Protein AF-A0ABC8QZL6-F1 (afdb_monomer_lite)

Structure (mmCIF, N/CA/C/O backbone):
data_AF-A0ABC8QZL6-F1
#
_entry.id   AF-A0ABC8QZL6-F1
#
loop_
_atom_site.group_PDB
_atom_site.id
_atom_site.type_symbol
_atom_site.label_atom_id
_atom_site.label_alt_id
_atom_site.label_comp_id
_atom_site.label_asym_id
_atom_site.label_entity_id
_atom_site.label_seq_id
_atom_site.pdbx_PDB_ins_code
_atom_site.Cartn_x
_atom_site.Cartn_y
_atom_site.Cartn_z
_atom_site.occupancy
_atom_site.B_iso_or_equiv
_atom_site.auth_seq_id
_atom_site.auth_comp_id
_atom_site.auth_asym_id
_atom_site.auth_atom_id
_atom_site.pdbx_PDB_model_num
ATOM 1 N N . MET A 1 1 ? 5.545 32.562 -22.629 1.00 34.12 1 MET A N 1
ATOM 2 C CA . MET A 1 1 ? 4.547 31.705 -21.963 1.00 34.12 1 MET A CA 1
ATOM 3 C C . MET A 1 1 ? 3.640 31.147 -23.043 1.00 34.12 1 MET A C 1
ATOM 5 O O . MET A 1 1 ? 2.732 31.842 -23.466 1.00 34.12 1 MET A O 1
ATOM 9 N N . ASN A 1 2 ? 3.946 29.946 -23.528 1.00 27.33 2 ASN A N 1
ATOM 10 C CA . ASN A 1 2 ? 3.069 29.167 -24.399 1.00 27.33 2 ASN A CA 1
ATOM 11 C C . ASN A 1 2 ? 2.785 27.875 -23.632 1.00 27.33 2 ASN A C 1
ATOM 13 O O . ASN A 1 2 ? 3.738 27.218 -23.211 1.00 27.33 2 ASN A O 1
ATOM 17 N N . SER A 1 3 ? 1.512 27.546 -23.404 1.00 34.47 3 SER A N 1
ATOM 18 C CA . SER A 1 3 ? 1.134 26.212 -22.925 1.00 34.47 3 SER A CA 1
ATOM 19 C C . SER A 1 3 ? 1.690 25.164 -23.891 1.00 34.47 3 SER A C 1
ATOM 21 O O . SER A 1 3 ? 1.587 25.379 -25.103 1.00 34.47 3 SER A O 1
ATOM 23 N N . PRO A 1 4 ? 2.247 24.038 -23.412 1.00 37.75 4 PRO A N 1
ATOM 24 C CA . PRO A 1 4 ? 2.510 22.916 -24.293 1.00 37.75 4 PRO A CA 1
ATOM 25 C C . PRO A 1 4 ? 1.159 22.432 -24.829 1.00 37.75 4 PRO A C 1
ATOM 27 O O . PRO A 1 4 ? 0.233 22.124 -24.079 1.00 37.75 4 PRO A O 1
ATOM 30 N N . THR A 1 5 ? 1.027 22.492 -26.148 1.00 39.09 5 THR A N 1
ATOM 31 C CA . THR A 1 5 ? -0.168 22.157 -26.912 1.00 39.09 5 THR A CA 1
ATOM 32 C C . THR A 1 5 ? -0.516 20.676 -26.766 1.00 39.09 5 THR A C 1
ATOM 34 O O . THR A 1 5 ? 0.350 19.802 -26.792 1.00 39.09 5 THR A O 1
ATOM 37 N N . ILE A 1 6 ? -1.819 20.416 -26.657 1.00 44.91 6 ILE A N 1
ATOM 38 C CA . ILE A 1 6 ? -2.482 19.104 -26.565 1.00 44.91 6 ILE A CA 1
ATOM 39 C C . ILE A 1 6 ? -2.021 18.120 -27.671 1.00 44.91 6 ILE A C 1
ATOM 41 O O . ILE A 1 6 ? -2.046 16.909 -27.462 1.00 44.91 6 ILE A O 1
ATOM 45 N N . ASP A 1 7 ? -1.495 18.628 -28.789 1.00 37.88 7 ASP A N 1
ATOM 46 C CA . ASP A 1 7 ? -0.959 17.847 -29.914 1.00 37.88 7 ASP A CA 1
ATOM 47 C C . ASP A 1 7 ? 0.345 17.082 -29.611 1.00 37.88 7 ASP A C 1
ATOM 49 O O . ASP A 1 7 ? 0.614 16.056 -30.233 1.00 37.88 7 ASP A O 1
ATOM 53 N N . CYS A 1 8 ? 1.170 17.525 -28.652 1.00 44.81 8 CYS A N 1
ATOM 54 C CA . CYS A 1 8 ? 2.409 16.809 -28.317 1.00 44.81 8 CYS A CA 1
ATOM 55 C C . CYS A 1 8 ? 2.134 15.528 -27.515 1.00 44.81 8 CYS A C 1
ATOM 57 O O . CYS A 1 8 ? 2.763 14.506 -27.770 1.00 44.81 8 CYS A O 1
ATOM 59 N N . ILE A 1 9 ? 1.176 15.556 -26.582 1.00 49.12 9 ILE A N 1
ATOM 60 C CA . ILE A 1 9 ? 0.859 14.428 -25.685 1.00 49.12 9 ILE A CA 1
ATOM 61 C C . ILE A 1 9 ? 0.296 13.230 -26.474 1.00 49.12 9 ILE A C 1
ATOM 63 O O . ILE A 1 9 ? 0.634 12.086 -26.175 1.00 49.12 9 ILE A O 1
ATOM 67 N N . GLN A 1 10 ? -0.480 13.481 -27.535 1.00 50.59 10 GLN A N 1
ATOM 68 C CA . GLN A 1 10 ? -1.076 12.427 -28.371 1.00 50.59 10 GLN A CA 1
ATOM 69 C C . GLN A 1 10 ? -0.050 11.611 -29.178 1.00 50.59 10 GLN A C 1
ATOM 71 O O . GLN A 1 10 ? -0.311 10.451 -29.490 1.00 50.59 10 GLN A O 1
ATOM 76 N N . ASN A 1 11 ? 1.133 12.163 -29.472 1.00 59.53 11 ASN A N 1
ATOM 77 C CA . ASN A 1 11 ? 2.183 11.441 -30.201 1.00 59.53 11 ASN A CA 1
ATOM 78 C C . ASN A 1 11 ? 3.051 10.540 -29.303 1.00 59.53 11 ASN A C 1
ATOM 80 O O . ASN A 1 11 ? 3.704 9.631 -29.813 1.00 59.53 11 ASN A O 1
ATOM 84 N N . TYR A 1 12 ? 3.050 10.744 -27.980 1.00 69.69 12 TYR A N 1
ATOM 85 C CA . TYR A 1 12 ? 3.906 9.979 -27.063 1.00 69.69 12 TYR A CA 1
ATOM 86 C C . TYR A 1 12 ? 3.286 8.664 -26.586 1.00 69.69 12 TYR A C 1
ATOM 88 O O . TYR A 1 12 ? 4.016 7.691 -26.409 1.00 69.69 12 TYR A O 1
ATOM 96 N N . GLU A 1 13 ? 1.961 8.587 -26.428 1.00 75.31 13 GLU A N 1
ATOM 97 C CA . GLU A 1 13 ? 1.274 7.339 -26.058 1.00 75.31 13 GLU A CA 1
ATOM 98 C C . GLU A 1 13 ? 1.599 6.146 -26.985 1.00 75.31 13 GLU A C 1
ATOM 100 O O . GLU A 1 13 ? 1.958 5.082 -26.468 1.00 75.31 13 GLU A O 1
ATOM 105 N N . PRO A 1 14 ? 1.535 6.265 -28.332 1.00 81.31 14 PRO A N 1
ATOM 106 C CA . PRO A 1 14 ? 1.866 5.143 -29.211 1.00 81.31 14 PRO A CA 1
ATOM 107 C C . PRO A 1 14 ? 3.350 4.765 -29.142 1.00 81.31 14 PRO A C 1
ATOM 109 O O . PRO A 1 14 ? 3.673 3.580 -29.178 1.00 81.31 14 PRO A O 1
ATOM 112 N N . MET A 1 15 ? 4.252 5.743 -28.989 1.00 83.69 15 MET A N 1
ATOM 113 C CA . MET A 1 15 ? 5.689 5.481 -28.849 1.00 83.69 15 MET A CA 1
ATOM 114 C C . MET A 1 15 ? 6.017 4.766 -27.537 1.00 83.69 15 MET A C 1
ATOM 116 O O . MET A 1 15 ? 6.832 3.842 -27.524 1.00 83.69 15 MET A O 1
ATOM 120 N N . LEU A 1 16 ? 5.375 5.164 -26.436 1.00 84.69 16 LEU A N 1
ATOM 121 C CA . LEU A 1 16 ? 5.537 4.515 -25.141 1.00 84.69 16 LEU A CA 1
ATOM 122 C C . LEU A 1 16 ? 5.029 3.073 -25.193 1.00 84.69 16 LEU A C 1
ATOM 124 O O . LEU A 1 16 ? 5.726 2.162 -24.756 1.00 84.69 16 LEU A O 1
ATOM 128 N N . LYS A 1 17 ? 3.855 2.851 -25.793 1.00 87.62 17 LYS A N 1
ATOM 129 C CA . LYS A 1 17 ? 3.294 1.508 -25.971 1.00 87.62 17 LYS A CA 1
ATOM 130 C C . LYS A 1 17 ? 4.214 0.603 -26.792 1.00 87.62 17 LYS A C 1
ATOM 132 O O . LYS A 1 17 ? 4.454 -0.538 -26.405 1.00 87.62 17 LYS A O 1
ATOM 137 N N . GLU A 1 18 ? 4.755 1.114 -27.894 1.00 88.75 18 GLU A N 1
ATOM 138 C CA . GLU A 1 18 ? 5.719 0.374 -28.710 1.00 88.75 18 GLU A CA 1
ATOM 139 C C . GLU A 1 18 ? 6.999 0.061 -27.922 1.00 88.75 18 GLU A C 1
ATOM 141 O O . GLU A 1 18 ? 7.461 -1.078 -27.923 1.00 88.75 18 GLU A O 1
ATOM 146 N N . SER A 1 19 ? 7.518 1.031 -27.163 1.00 89.75 19 SER A N 1
ATOM 147 C CA . SER A 1 19 ? 8.702 0.841 -26.311 1.00 89.75 19 SER A CA 1
ATOM 148 C C . SER A 1 19 ? 8.479 -0.236 -25.246 1.00 89.75 19 SER A C 1
ATOM 150 O O . SER A 1 19 ? 9.362 -1.057 -25.011 1.00 89.75 19 SER A O 1
ATOM 152 N N . ILE A 1 20 ? 7.292 -0.274 -24.632 1.00 90.12 20 ILE A N 1
ATOM 153 C CA . ILE A 1 20 ? 6.907 -1.305 -23.659 1.00 90.12 20 ILE A CA 1
ATOM 154 C C . ILE A 1 20 ? 6.883 -2.690 -24.314 1.00 90.12 20 ILE A C 1
ATOM 156 O O . ILE A 1 20 ? 7.476 -3.633 -23.788 1.00 90.12 20 ILE A O 1
ATOM 160 N N . ASN A 1 21 ? 6.239 -2.820 -25.476 1.00 90.19 21 ASN A N 1
ATOM 161 C CA . ASN A 1 21 ? 6.153 -4.093 -26.194 1.00 90.19 21 ASN A CA 1
ATOM 162 C C . ASN A 1 21 ? 7.536 -4.603 -26.615 1.00 90.19 21 ASN A C 1
ATOM 164 O O . ASN A 1 21 ? 7.845 -5.788 -26.450 1.00 90.19 21 ASN A O 1
ATOM 168 N N . GLN A 1 22 ? 8.383 -3.706 -27.125 1.00 90.44 22 GLN A N 1
ATOM 169 C CA . GLN A 1 22 ? 9.757 -4.024 -27.496 1.00 90.44 22 GLN A CA 1
ATOM 170 C C . GLN A 1 22 ? 10.582 -4.424 -26.274 1.00 90.44 22 GLN A C 1
ATOM 172 O O . GLN A 1 22 ? 11.293 -5.421 -26.340 1.00 90.44 22 GLN A O 1
ATOM 177 N N . PHE A 1 23 ? 10.445 -3.721 -25.146 1.00 90.88 23 PHE A N 1
ATOM 178 C CA . PHE A 1 23 ? 11.124 -4.079 -23.902 1.00 90.88 23 PHE A CA 1
ATOM 179 C C . PHE A 1 23 ? 10.742 -5.490 -23.441 1.00 90.88 23 PHE A C 1
ATOM 181 O O . PHE A 1 23 ? 11.619 -6.319 -23.208 1.00 90.88 23 PHE A O 1
ATOM 188 N N . LEU A 1 24 ? 9.441 -5.794 -23.367 1.00 89.81 24 LEU A N 1
ATOM 189 C CA . LEU A 1 24 ? 8.945 -7.108 -22.943 1.00 89.81 24 LEU A CA 1
ATOM 190 C C . LEU A 1 24 ? 9.432 -8.231 -23.867 1.00 89.81 24 LEU A C 1
ATOM 192 O O . LEU A 1 24 ? 9.837 -9.293 -23.395 1.00 89.81 24 LEU A O 1
ATOM 196 N N . THR A 1 25 ? 9.419 -7.993 -25.179 1.00 90.19 25 THR A N 1
ATOM 197 C CA . THR A 1 25 ? 9.895 -8.959 -26.178 1.00 90.19 25 THR A CA 1
ATOM 198 C C . THR A 1 25 ? 11.401 -9.185 -26.047 1.00 90.19 25 THR A C 1
ATOM 200 O O . THR A 1 25 ? 11.857 -10.326 -25.983 1.00 90.19 25 THR A O 1
ATOM 203 N N . SER A 1 26 ? 12.178 -8.106 -25.946 1.00 88.19 26 SER A N 1
ATOM 204 C CA . SER A 1 26 ? 13.632 -8.156 -25.797 1.00 88.19 26 SER A CA 1
ATOM 205 C C . SER A 1 26 ? 14.065 -8.847 -24.506 1.00 88.19 26 SER A C 1
ATOM 207 O O . SER A 1 26 ? 14.947 -9.704 -24.549 1.00 88.19 26 SER A O 1
ATOM 209 N N . TYR A 1 27 ? 13.418 -8.542 -23.377 1.00 86.81 27 TYR A N 1
ATOM 210 C CA . TYR A 1 27 ? 13.697 -9.186 -22.091 1.00 86.81 27 TYR A CA 1
ATOM 211 C C . TYR A 1 27 ? 13.510 -10.707 -22.182 1.00 86.81 27 TYR A C 1
ATOM 213 O O . TYR A 1 27 ? 14.385 -11.478 -21.793 1.00 86.81 27 TYR A O 1
ATOM 221 N N . ARG A 1 28 ? 12.395 -11.159 -22.772 1.00 84.38 28 ARG A N 1
ATOM 222 C CA . ARG A 1 28 ? 12.093 -12.592 -22.953 1.00 84.38 28 ARG A CA 1
ATOM 223 C C . ARG A 1 28 ? 13.063 -13.300 -23.890 1.00 84.38 28 ARG A C 1
ATOM 225 O O . ARG A 1 28 ? 13.350 -14.475 -23.691 1.00 84.38 28 ARG A O 1
ATOM 232 N N . ASN A 1 29 ? 13.596 -12.582 -24.873 1.00 86.75 29 ASN A N 1
ATOM 233 C CA . ASN A 1 29 ? 14.642 -13.089 -25.757 1.00 86.75 29 ASN A CA 1
ATOM 234 C C . ASN A 1 29 ? 16.022 -13.168 -25.072 1.00 86.75 29 ASN A C 1
ATOM 236 O O . ASN A 1 29 ? 17.003 -13.518 -25.724 1.00 86.75 29 ASN A O 1
ATOM 240 N N . GLY A 1 30 ? 16.111 -12.864 -23.771 1.00 81.88 30 GLY A N 1
ATOM 241 C CA . GLY A 1 30 ? 17.338 -12.954 -22.982 1.00 81.88 30 GLY A CA 1
ATOM 242 C C . GLY A 1 30 ? 18.246 -11.733 -23.107 1.00 81.88 30 GLY A C 1
ATOM 243 O O . GLY A 1 30 ? 19.435 -11.831 -22.807 1.00 81.88 30 GLY A O 1
ATOM 244 N N . MET A 1 31 ? 17.721 -10.589 -23.562 1.00 82.75 31 MET A N 1
ATOM 245 C CA . MET A 1 31 ? 18.487 -9.344 -23.593 1.00 82.75 31 MET A CA 1
ATOM 246 C C . MET A 1 31 ? 18.840 -8.911 -22.166 1.00 82.75 31 MET A C 1
ATOM 248 O O . MET A 1 31 ? 17.970 -8.828 -21.306 1.00 82.75 31 MET A O 1
ATOM 252 N N . SER A 1 32 ? 20.119 -8.617 -21.930 1.00 73.44 32 SER A N 1
ATOM 253 C CA . SER A 1 32 ? 20.637 -8.176 -20.627 1.00 73.44 32 SER A CA 1
ATOM 254 C C . SER A 1 32 ? 21.086 -6.713 -20.609 1.00 73.44 32 SER A C 1
ATOM 256 O O . SER A 1 32 ? 21.353 -6.166 -19.541 1.00 73.44 32 SER A O 1
ATOM 258 N N . ASP A 1 33 ? 21.215 -6.086 -21.781 1.00 81.75 33 ASP A N 1
ATOM 259 C CA . ASP A 1 33 ? 21.563 -4.673 -21.911 1.00 81.75 33 ASP A CA 1
ATOM 260 C C . ASP A 1 33 ? 20.327 -3.861 -22.302 1.00 81.75 33 ASP A C 1
ATOM 262 O O . ASP A 1 33 ? 19.772 -4.030 -23.385 1.00 81.75 33 ASP A O 1
ATOM 266 N N . PHE A 1 34 ? 19.910 -2.970 -21.406 1.00 85.38 34 PHE A N 1
ATOM 267 C CA . PHE A 1 34 ? 18.765 -2.081 -21.602 1.00 85.38 34 PHE A CA 1
ATOM 268 C C . PHE A 1 34 ? 19.187 -0.616 -21.812 1.00 85.38 34 PHE A C 1
ATOM 270 O O . PHE A 1 34 ? 18.360 0.286 -21.684 1.00 85.38 34 PHE A O 1
ATOM 277 N N . SER A 1 35 ? 20.461 -0.358 -22.141 1.00 85.69 35 SER A N 1
ATOM 278 C CA . SER A 1 35 ? 21.005 0.998 -22.328 1.00 85.69 35 SER A CA 1
ATOM 279 C C . SER A 1 35 ? 20.243 1.824 -23.365 1.00 85.69 35 SER A C 1
ATOM 281 O O . SER A 1 35 ? 19.993 3.013 -23.151 1.00 85.69 35 SER A O 1
ATOM 283 N N . ASP A 1 36 ? 19.836 1.196 -24.469 1.00 85.81 36 ASP A N 1
ATOM 284 C CA . ASP A 1 36 ? 19.082 1.866 -25.530 1.00 85.81 36 ASP A CA 1
ATOM 285 C C . ASP A 1 36 ? 17.693 2.293 -25.041 1.00 85.81 36 ASP A C 1
ATOM 287 O O . ASP A 1 36 ? 17.283 3.439 -25.252 1.00 85.81 36 ASP A O 1
ATOM 291 N N . PHE A 1 37 ? 17.003 1.415 -24.304 1.00 87.12 37 PHE A N 1
ATOM 292 C CA . PHE A 1 37 ? 15.722 1.734 -23.671 1.00 87.12 37 PHE A CA 1
ATOM 293 C C . PHE A 1 37 ? 15.864 2.860 -22.645 1.00 87.12 37 PHE A C 1
ATOM 295 O O . PHE A 1 37 ? 14.980 3.713 -22.555 1.00 87.12 37 PHE A O 1
ATOM 302 N N . GLU A 1 38 ? 16.967 2.906 -21.896 1.00 86.75 38 GLU A N 1
ATOM 303 C CA . GLU A 1 38 ? 17.219 3.966 -20.917 1.00 86.75 38 GLU A CA 1
ATOM 304 C C . GLU A 1 38 ? 17.421 5.313 -21.612 1.00 86.75 38 GLU A C 1
ATOM 306 O O . GLU A 1 38 ? 16.788 6.298 -21.242 1.00 86.75 38 GLU A O 1
ATOM 311 N N . SER A 1 39 ? 18.237 5.355 -22.670 1.00 86.56 39 SER A N 1
ATOM 312 C CA . SER A 1 39 ? 18.460 6.567 -23.466 1.00 86.56 39 SER A CA 1
ATOM 313 C C . SER A 1 39 ? 17.166 7.096 -24.091 1.00 86.56 39 SER A C 1
ATOM 315 O O . SER A 1 39 ? 16.919 8.305 -24.121 1.00 86.56 39 SER A O 1
ATOM 317 N N . ILE A 1 40 ? 16.325 6.194 -24.602 1.00 85.62 40 ILE A N 1
ATOM 318 C CA . ILE A 1 40 ? 15.013 6.530 -25.161 1.00 85.62 40 ILE A CA 1
ATOM 319 C C . ILE A 1 40 ? 14.091 7.084 -24.062 1.00 85.62 40 ILE A C 1
ATOM 321 O O . ILE A 1 40 ? 13.521 8.163 -24.221 1.00 85.62 40 ILE A O 1
ATOM 325 N N . SER A 1 41 ? 14.009 6.400 -22.922 1.00 84.31 41 SER A N 1
ATOM 326 C CA . SER A 1 41 ? 13.149 6.788 -21.796 1.00 84.31 41 SER A CA 1
ATOM 327 C C . SER A 1 41 ? 13.580 8.107 -21.152 1.00 84.31 41 SER A C 1
ATOM 329 O O . SER A 1 41 ? 12.738 8.950 -20.850 1.00 84.31 41 SER A O 1
ATOM 331 N N . CYS A 1 42 ? 14.887 8.335 -21.012 1.00 86.50 42 CYS A N 1
ATOM 332 C CA . CYS A 1 42 ? 15.450 9.582 -20.504 1.00 86.50 42 CYS A CA 1
ATOM 333 C C . CYS A 1 42 ? 15.083 10.767 -21.408 1.00 86.50 42 CYS A C 1
ATOM 335 O O . CYS A 1 42 ? 14.646 11.808 -20.917 1.00 86.50 42 CYS A O 1
ATOM 337 N N . ARG A 1 43 ? 15.159 10.592 -22.736 1.00 85.44 43 ARG A N 1
ATOM 338 C CA . ARG A 1 43 ? 14.711 11.612 -23.697 1.00 85.44 43 ARG A CA 1
ATOM 339 C C . ARG A 1 43 ? 13.213 11.894 -23.584 1.00 85.44 43 ARG A C 1
ATOM 341 O O . ARG A 1 43 ? 12.833 13.061 -23.597 1.00 85.44 43 ARG A O 1
ATOM 348 N N . PHE A 1 44 ? 12.375 10.866 -23.430 1.00 80.56 44 PHE A N 1
ATOM 349 C CA . PHE A 1 44 ? 10.933 11.055 -23.216 1.00 80.56 44 PHE A CA 1
ATOM 350 C C . PHE A 1 44 ? 10.630 11.822 -21.928 1.00 80.56 44 PHE A C 1
ATOM 352 O O . PHE A 1 44 ? 9.819 12.750 -21.932 1.00 80.56 44 PHE A O 1
ATOM 359 N N . PHE A 1 45 ? 11.312 11.466 -20.841 1.00 84.38 45 PHE A N 1
ATOM 360 C CA . PHE A 1 45 ? 11.178 12.144 -19.560 1.00 84.38 45 PHE A CA 1
ATOM 361 C C . PHE A 1 45 ? 11.591 13.621 -19.666 1.00 84.38 45 PHE A C 1
ATOM 363 O O . PHE A 1 45 ? 10.819 14.500 -19.301 1.00 84.38 45 PHE A O 1
ATOM 370 N N . GLN A 1 46 ? 12.762 13.910 -20.243 1.00 84.56 46 GLN A N 1
ATOM 371 C CA . GLN A 1 46 ? 13.280 15.278 -20.394 1.00 84.56 46 GLN A CA 1
ATOM 372 C C . GLN A 1 46 ? 12.450 16.153 -21.343 1.00 84.56 46 GLN A C 1
ATOM 374 O O . GLN A 1 46 ? 12.443 17.374 -21.203 1.00 84.56 46 GLN A O 1
ATOM 379 N N . ALA A 1 47 ? 11.749 15.550 -22.306 1.00 81.25 47 ALA A N 1
ATOM 380 C CA . ALA A 1 47 ? 10.880 16.269 -23.233 1.00 81.25 47 ALA A CA 1
ATOM 381 C C . ALA A 1 47 ? 9.553 16.734 -22.598 1.00 81.25 47 ALA A C 1
ATOM 383 O O . ALA A 1 47 ? 8.829 17.515 -23.220 1.00 81.25 47 ALA A O 1
ATOM 384 N N . THR A 1 48 ? 9.227 16.282 -21.379 1.00 76.25 48 THR A N 1
ATOM 385 C CA . THR A 1 48 ? 7.932 16.536 -20.732 1.00 76.25 48 THR A CA 1
ATOM 386 C C . THR A 1 48 ? 8.104 17.346 -19.446 1.00 76.25 48 THR A C 1
ATOM 388 O O . THR A 1 48 ? 8.833 16.946 -18.547 1.00 76.25 48 THR A O 1
ATOM 391 N N . ALA A 1 49 ? 7.409 18.484 -19.329 1.00 75.81 49 ALA A N 1
ATOM 392 C CA . ALA A 1 49 ? 7.502 19.350 -18.146 1.00 75.81 49 ALA A CA 1
ATOM 393 C C . ALA A 1 49 ? 6.843 18.744 -16.887 1.00 75.81 49 ALA A C 1
ATOM 395 O O . ALA A 1 49 ? 7.349 18.932 -15.784 1.00 75.81 49 ALA A O 1
ATOM 396 N N . ASP A 1 50 ? 5.742 18.005 -17.058 1.00 78.25 50 ASP A N 1
ATOM 397 C CA . ASP A 1 50 ? 5.120 17.161 -16.029 1.00 78.25 50 ASP A CA 1
ATOM 398 C C . ASP A 1 50 ? 4.896 15.750 -16.613 1.00 78.25 50 ASP A C 1
ATOM 400 O O . ASP A 1 50 ? 3.896 15.512 -17.299 1.00 78.25 50 ASP A O 1
ATOM 404 N N . PRO A 1 51 ? 5.854 14.824 -16.442 1.00 83.12 51 PRO A N 1
ATOM 405 C CA . PRO A 1 51 ? 5.802 13.499 -17.054 1.00 83.12 51 PRO A CA 1
ATOM 406 C C . PRO A 1 51 ? 4.637 12.686 -16.492 1.00 83.12 51 PRO A C 1
ATOM 408 O O . PRO A 1 51 ? 4.381 12.709 -15.289 1.00 83.12 51 PRO A O 1
ATOM 411 N N . THR A 1 52 ? 3.909 11.954 -17.340 1.00 86.88 52 THR A N 1
ATOM 412 C CA . THR A 1 52 ? 2.799 11.107 -16.871 1.00 86.88 52 THR A CA 1
ATOM 413 C C . THR A 1 52 ? 3.310 9.976 -15.977 1.00 86.88 52 THR A C 1
ATOM 415 O O . THR A 1 52 ? 4.496 9.630 -16.002 1.00 86.88 52 THR A O 1
ATOM 418 N N . LEU A 1 53 ? 2.413 9.382 -15.182 1.00 88.25 53 LEU A N 1
ATOM 419 C CA . LEU A 1 53 ? 2.774 8.257 -14.318 1.00 88.25 53 LEU A CA 1
ATOM 420 C C . LEU A 1 53 ? 3.403 7.120 -15.133 1.00 88.25 53 LEU A C 1
ATOM 422 O O . LEU A 1 53 ? 4.386 6.520 -14.708 1.00 88.25 53 LEU A O 1
ATOM 426 N N . GLU A 1 54 ? 2.872 6.878 -16.329 1.00 88.75 54 GLU A N 1
ATOM 427 C CA . GLU A 1 54 ? 3.322 5.831 -17.231 1.00 88.75 54 GLU A CA 1
ATOM 428 C C . GLU A 1 54 ? 4.775 6.024 -17.677 1.00 88.75 54 GLU A C 1
ATOM 430 O O . GLU A 1 54 ? 5.550 5.068 -17.682 1.00 88.75 54 GLU A O 1
ATOM 435 N N . ILE A 1 55 ? 5.164 7.264 -17.995 1.00 89.12 55 ILE A N 1
ATOM 436 C CA . ILE A 1 55 ? 6.540 7.603 -18.381 1.00 89.12 55 ILE A CA 1
ATOM 437 C C . ILE A 1 55 ? 7.490 7.370 -17.203 1.00 89.12 55 ILE A C 1
ATOM 439 O O . ILE A 1 55 ? 8.537 6.745 -17.374 1.00 89.12 55 ILE A O 1
ATOM 443 N N . ILE A 1 56 ? 7.119 7.830 -16.002 1.00 91.62 56 ILE A N 1
ATOM 444 C CA . ILE A 1 56 ? 7.940 7.662 -14.792 1.00 91.62 56 ILE A CA 1
ATOM 445 C C . ILE A 1 56 ? 8.111 6.174 -14.467 1.00 91.62 56 ILE A C 1
ATOM 447 O O . ILE A 1 56 ? 9.227 5.718 -14.211 1.00 91.62 56 ILE A O 1
ATOM 451 N N . TRP A 1 57 ? 7.026 5.400 -14.494 1.00 93.31 57 TRP A N 1
ATOM 452 C CA . TRP A 1 57 ? 7.040 3.966 -14.202 1.00 93.31 57 TRP A CA 1
ATOM 453 C C . TRP A 1 57 ? 7.829 3.161 -15.228 1.00 93.31 57 TRP A C 1
ATOM 455 O O . TRP A 1 57 ? 8.574 2.267 -14.836 1.00 93.31 57 TRP A O 1
ATOM 465 N N . PHE A 1 58 ? 7.704 3.469 -16.521 1.00 92.62 58 PHE A N 1
ATOM 466 C CA . PHE A 1 58 ? 8.496 2.791 -17.544 1.00 92.62 58 PHE A CA 1
ATOM 467 C C . PHE A 1 58 ? 9.983 3.111 -17.400 1.00 92.62 58 PHE A C 1
ATOM 469 O O . PHE A 1 58 ? 10.811 2.202 -17.363 1.00 92.62 58 PHE A O 1
ATOM 476 N N . TYR A 1 59 ? 10.327 4.394 -17.253 1.00 93.06 59 TYR A N 1
ATOM 477 C CA . TYR A 1 59 ? 11.720 4.814 -17.134 1.00 93.06 59 TYR A CA 1
ATOM 478 C C . TYR A 1 59 ? 12.389 4.204 -15.896 1.00 93.06 59 TYR A C 1
ATOM 480 O O . TYR A 1 59 ? 13.479 3.639 -15.991 1.00 93.06 59 TYR A O 1
ATOM 488 N N . SER A 1 60 ? 11.704 4.236 -14.751 1.00 94.06 60 SER A N 1
ATOM 489 C CA . SER A 1 60 ? 12.193 3.604 -13.522 1.00 94.06 60 SER A CA 1
ATOM 490 C C . SER A 1 60 ? 12.326 2.086 -13.643 1.00 94.06 60 SER A C 1
ATOM 492 O O . SER A 1 60 ? 13.298 1.536 -13.125 1.00 94.06 60 SER A O 1
ATOM 494 N N . ALA A 1 61 ? 11.436 1.409 -14.376 1.00 93.19 61 ALA A N 1
ATOM 495 C CA . ALA A 1 61 ? 11.560 -0.024 -14.627 1.00 93.19 61 ALA A CA 1
ATOM 496 C C . ALA A 1 61 ? 12.809 -0.355 -15.449 1.00 93.19 61 ALA A C 1
ATOM 498 O O . ALA A 1 61 ? 13.553 -1.268 -15.099 1.00 93.19 61 ALA A O 1
ATOM 499 N N . VAL A 1 62 ? 13.065 0.406 -16.517 1.00 91.88 62 VAL A N 1
ATOM 500 C CA . VAL A 1 62 ? 14.238 0.216 -17.382 1.00 91.88 62 VAL A CA 1
ATOM 501 C C . VAL A 1 62 ? 15.534 0.401 -16.588 1.00 91.88 62 VAL A C 1
ATOM 503 O O . VAL A 1 62 ? 16.414 -0.459 -16.639 1.00 91.88 62 VAL A O 1
ATOM 506 N N . VAL A 1 63 ? 15.632 1.481 -15.804 1.00 90.88 63 VAL A N 1
ATOM 507 C CA . VAL A 1 63 ? 16.791 1.753 -14.935 1.00 90.88 63 VAL A CA 1
ATOM 508 C C . VAL A 1 63 ? 16.970 0.646 -13.891 1.00 90.88 63 VAL A C 1
ATOM 510 O O . VAL A 1 63 ? 18.089 0.178 -13.664 1.00 90.88 63 VAL A O 1
ATOM 513 N N . CYS A 1 64 ? 15.879 0.181 -13.277 1.00 89.81 64 CYS A N 1
ATOM 514 C CA . CYS A 1 64 ? 15.915 -0.897 -12.292 1.00 89.81 64 CYS A CA 1
ATOM 515 C C . CYS A 1 64 ? 16.392 -2.224 -12.906 1.00 89.81 64 CYS A C 1
ATOM 517 O O . CYS A 1 64 ? 17.346 -2.822 -12.406 1.00 89.81 64 CYS A O 1
ATOM 519 N N . HIS A 1 65 ? 15.797 -2.666 -14.019 1.00 88.31 65 HIS A N 1
ATOM 520 C CA . HIS A 1 65 ? 16.163 -3.918 -14.697 1.00 88.31 65 HIS A CA 1
ATOM 521 C C . HIS A 1 65 ? 17.584 -3.896 -15.255 1.00 88.31 65 HIS A C 1
ATOM 523 O O . HIS A 1 65 ? 18.298 -4.899 -15.164 1.00 88.31 65 HIS A O 1
ATOM 529 N N . ARG A 1 66 ? 18.045 -2.744 -15.754 1.00 86.81 66 ARG A N 1
ATOM 530 C CA . ARG A 1 66 ? 19.453 -2.546 -16.111 1.00 86.81 66 ARG A CA 1
ATOM 531 C C . ARG A 1 66 ? 20.356 -2.746 -14.900 1.00 86.81 66 ARG A C 1
ATOM 533 O O . ARG A 1 66 ? 21.316 -3.504 -14.983 1.00 86.81 66 ARG A O 1
ATOM 540 N N . SER A 1 67 ? 20.031 -2.101 -13.781 1.00 85.88 67 SER A N 1
ATOM 541 C CA . SER A 1 67 ? 20.836 -2.165 -12.556 1.00 85.88 67 SER A CA 1
ATOM 542 C C . SER A 1 67 ? 20.874 -3.582 -11.973 1.00 85.88 67 SER A C 1
ATOM 544 O O . SER A 1 67 ? 21.923 -4.043 -11.514 1.00 85.88 67 SER A O 1
ATOM 546 N N . LYS A 1 68 ? 19.754 -4.314 -12.056 1.00 84.00 68 LYS A N 1
ATOM 547 C CA . LYS A 1 68 ? 19.676 -5.743 -11.723 1.00 84.00 68 LYS A CA 1
ATOM 548 C C . LYS A 1 68 ? 20.585 -6.585 -12.630 1.00 84.00 68 LYS A C 1
ATOM 550 O O . LYS A 1 68 ? 21.287 -7.458 -12.132 1.00 84.00 68 LYS A O 1
ATOM 555 N N . SER A 1 69 ? 20.622 -6.287 -13.930 1.00 76.06 69 SER A N 1
ATOM 556 C CA . SER A 1 69 ? 21.410 -7.034 -14.926 1.00 76.06 69 SER A CA 1
ATOM 557 C C . SER A 1 69 ? 22.915 -6.738 -14.866 1.00 76.06 69 SER A C 1
ATOM 559 O O . SER A 1 69 ? 23.729 -7.641 -15.039 1.00 76.06 69 SER A O 1
ATOM 561 N N . SER A 1 70 ? 23.311 -5.490 -14.590 1.00 68.75 70 SER A N 1
ATOM 562 C CA . SER A 1 70 ? 24.721 -5.086 -14.479 1.00 68.75 70 SER A CA 1
ATOM 563 C C . SER A 1 70 ? 25.381 -5.565 -13.188 1.00 68.75 70 SER A C 1
ATOM 565 O O . SER A 1 70 ? 26.600 -5.733 -13.122 1.00 68.75 70 SER A O 1
ATOM 567 N N . THR A 1 71 ? 24.589 -5.779 -12.138 1.00 60.91 71 THR A N 1
ATOM 568 C CA . THR A 1 71 ? 25.097 -6.212 -10.839 1.00 60.91 71 THR A CA 1
ATOM 569 C C . THR A 1 71 ? 25.245 -7.732 -10.836 1.00 60.91 71 THR A C 1
ATOM 571 O O . THR A 1 71 ? 24.380 -8.453 -10.352 1.00 60.91 71 THR A O 1
ATOM 574 N N . LEU A 1 72 ? 26.393 -8.221 -11.322 1.00 52.00 72 LEU A N 1
ATOM 575 C CA . LEU A 1 72 ? 26.814 -9.639 -11.358 1.00 52.00 72 LEU A CA 1
ATOM 576 C C . LEU A 1 72 ? 26.738 -10.395 -10.004 1.00 52.00 72 LEU A C 1
ATOM 578 O O . LEU A 1 72 ? 27.065 -11.576 -9.939 1.00 52.00 72 LEU A O 1
ATOM 582 N N . THR A 1 73 ? 26.328 -9.745 -8.908 1.00 52.69 73 THR A N 1
ATOM 583 C CA . THR A 1 73 ? 26.253 -10.306 -7.548 1.00 52.69 73 THR A CA 1
ATOM 584 C C . THR A 1 73 ? 25.021 -9.820 -6.771 1.00 52.69 73 THR A C 1
ATOM 586 O O . THR A 1 73 ? 25.122 -9.381 -5.628 1.00 52.69 73 THR A O 1
ATOM 589 N N . LEU A 1 74 ? 23.819 -9.975 -7.337 1.00 59.19 74 LEU A N 1
ATOM 590 C CA . LEU A 1 74 ? 22.550 -9.894 -6.585 1.00 59.19 74 LEU A CA 1
ATOM 591 C C . LEU A 1 74 ? 22.410 -10.980 -5.488 1.00 59.19 74 LEU A C 1
ATOM 593 O O . LEU A 1 74 ? 21.333 -11.156 -4.935 1.00 59.19 74 LEU A O 1
ATOM 597 N N . GLN A 1 75 ? 23.463 -11.728 -5.146 1.00 61.50 75 GLN A N 1
ATOM 598 C CA . GLN A 1 75 ? 23.447 -12.616 -3.981 1.00 61.50 75 GLN A CA 1
ATOM 599 C C . GLN A 1 75 ? 23.587 -11.855 -2.659 1.00 61.50 75 GLN A C 1
ATOM 601 O O . GLN A 1 75 ? 23.115 -12.355 -1.644 1.00 61.50 75 GLN A O 1
ATOM 606 N N . GLU A 1 76 ? 24.193 -10.661 -2.649 1.00 73.25 76 GLU A N 1
ATOM 607 C CA . GLU A 1 76 ? 24.371 -9.893 -1.413 1.00 73.25 76 GLU A CA 1
ATOM 608 C C . GLU A 1 76 ? 23.108 -9.094 -1.057 1.00 73.25 76 GLU A C 1
ATOM 610 O O . GLU A 1 76 ? 22.715 -8.188 -1.800 1.00 73.25 76 GLU A O 1
ATOM 615 N N . PRO A 1 77 ? 22.489 -9.364 0.103 1.00 75.56 77 PRO A N 1
ATOM 616 C CA . PRO A 1 77 ? 21.259 -8.693 0.505 1.00 75.56 77 PRO A CA 1
ATOM 617 C C . PRO A 1 77 ? 21.350 -7.167 0.641 1.00 75.56 77 PRO A C 1
ATOM 619 O O . PRO A 1 77 ? 20.417 -6.450 0.280 1.00 75.56 77 PRO A O 1
ATOM 622 N N . SER A 1 78 ? 22.487 -6.652 1.112 1.00 80.25 78 SER A N 1
ATOM 623 C CA . SER A 1 78 ? 22.730 -5.214 1.290 1.00 80.25 78 SER A CA 1
ATOM 624 C C . SER A 1 78 ? 22.699 -4.445 -0.032 1.00 80.25 78 SER A C 1
ATOM 626 O O . SER A 1 78 ? 22.141 -3.350 -0.095 1.00 80.25 78 SER A O 1
ATOM 628 N N . LYS A 1 79 ? 23.228 -5.037 -1.112 1.00 84.38 79 LYS A N 1
ATOM 629 C CA . LYS A 1 79 ? 23.173 -4.455 -2.461 1.00 84.38 79 LYS A CA 1
ATOM 630 C C . LYS A 1 79 ? 21.741 -4.364 -2.974 1.00 84.38 79 LYS A C 1
ATOM 632 O O . LYS A 1 79 ? 21.400 -3.389 -3.632 1.00 84.38 79 LYS A O 1
ATOM 637 N N . LYS A 1 80 ? 20.882 -5.333 -2.642 1.00 85.44 80 LYS A N 1
ATOM 638 C CA . LYS A 1 80 ? 19.465 -5.278 -3.025 1.00 85.44 80 LYS A CA 1
ATOM 639 C C . LYS A 1 80 ? 18.702 -4.161 -2.310 1.00 85.44 80 LYS A C 1
ATOM 641 O O . LYS A 1 80 ? 17.914 -3.467 -2.942 1.00 85.44 80 LYS A O 1
ATOM 646 N N . ILE A 1 81 ? 18.967 -3.955 -1.017 1.00 88.00 81 ILE A N 1
ATOM 647 C CA . ILE A 1 81 ? 18.391 -2.830 -0.260 1.00 88.00 81 ILE A CA 1
ATOM 648 C C . ILE A 1 81 ? 18.877 -1.496 -0.840 1.00 88.00 81 ILE A C 1
ATOM 650 O O . ILE A 1 81 ? 18.080 -0.572 -0.997 1.00 88.00 81 ILE A O 1
ATOM 654 N N . LEU A 1 82 ? 20.159 -1.404 -1.213 1.00 89.00 82 LEU A N 1
ATOM 655 C CA . LEU A 1 82 ? 20.702 -0.221 -1.880 1.00 89.00 82 LEU A CA 1
ATOM 656 C C . LEU A 1 82 ? 19.988 0.051 -3.211 1.00 89.00 82 LEU A C 1
ATOM 658 O O . LEU A 1 82 ? 19.557 1.176 -3.426 1.00 89.00 82 LEU A O 1
ATOM 662 N N . LEU A 1 83 ? 19.761 -0.972 -4.044 1.00 90.12 83 LEU A N 1
ATOM 663 C CA . LEU A 1 83 ? 18.998 -0.831 -5.291 1.00 90.12 83 LEU A CA 1
ATOM 664 C C . LEU A 1 83 ? 17.572 -0.311 -5.052 1.00 90.12 83 LEU A C 1
ATOM 666 O O . LEU A 1 83 ? 17.113 0.562 -5.785 1.00 90.12 83 LEU A O 1
ATOM 670 N N . ALA A 1 84 ? 16.876 -0.805 -4.023 1.00 92.12 84 ALA A N 1
ATOM 671 C CA . ALA A 1 84 ? 15.547 -0.305 -3.666 1.00 92.12 84 ALA A CA 1
ATOM 672 C C . ALA A 1 84 ? 15.590 1.155 -3.177 1.00 92.12 84 ALA A C 1
ATOM 674 O O . ALA A 1 84 ? 14.717 1.955 -3.515 1.00 92.12 84 ALA A O 1
ATOM 675 N N . ASN A 1 85 ? 16.625 1.531 -2.420 1.00 93.62 85 ASN A N 1
ATOM 676 C CA . ASN A 1 85 ? 16.841 2.911 -1.995 1.00 93.62 85 ASN A CA 1
ATOM 677 C C . ASN A 1 85 ? 17.169 3.842 -3.175 1.00 93.62 85 ASN A C 1
ATOM 679 O O . ASN A 1 85 ? 16.643 4.953 -3.237 1.00 93.62 85 ASN A O 1
ATOM 683 N N . ASP A 1 86 ? 18.001 3.399 -4.112 1.00 94.25 86 ASP A N 1
ATOM 684 C CA . ASP A 1 86 ? 18.353 4.163 -5.309 1.00 94.25 86 ASP A CA 1
ATOM 685 C C . ASP A 1 86 ? 17.126 4.344 -6.206 1.00 94.25 86 ASP A C 1
ATOM 687 O O . ASP A 1 86 ? 16.860 5.454 -6.668 1.00 94.25 86 ASP A O 1
ATOM 691 N N . LEU A 1 87 ? 16.307 3.296 -6.359 1.00 95.25 87 LEU A N 1
ATOM 692 C CA . LEU A 1 87 ? 15.013 3.377 -7.036 1.00 95.25 87 LEU A CA 1
ATOM 693 C C . LEU A 1 87 ? 14.084 4.384 -6.348 1.00 95.25 87 LEU A C 1
ATOM 695 O O . LEU A 1 87 ? 13.473 5.210 -7.025 1.00 95.25 87 LEU A O 1
ATOM 699 N N . PHE A 1 88 ? 14.004 4.365 -5.014 1.00 96.06 88 PHE A N 1
ATOM 700 C CA . PHE A 1 88 ? 13.239 5.354 -4.260 1.00 96.06 88 PHE A CA 1
ATOM 701 C C . PHE A 1 88 ? 13.715 6.778 -4.572 1.00 96.06 88 PHE A C 1
ATOM 703 O O . PHE A 1 88 ? 12.913 7.603 -5.002 1.00 96.06 88 PHE A O 1
ATOM 710 N N . GLN A 1 89 ? 15.015 7.068 -4.447 1.00 95.25 89 GLN A N 1
ATOM 711 C CA . GLN A 1 89 ? 15.570 8.398 -4.746 1.00 95.25 89 GLN A CA 1
ATOM 712 C C . GLN A 1 89 ? 15.355 8.829 -6.202 1.00 95.25 89 GLN A C 1
ATOM 714 O O . GLN A 1 89 ? 15.076 10.000 -6.479 1.00 95.25 89 GLN A O 1
ATOM 719 N N . PHE A 1 90 ? 15.456 7.885 -7.132 1.00 93.88 90 PHE A N 1
ATOM 720 C CA . PHE A 1 90 ? 15.215 8.120 -8.546 1.00 93.88 90 PHE A CA 1
ATOM 721 C C . PHE A 1 90 ? 13.759 8.516 -8.810 1.00 93.88 90 PHE A C 1
ATOM 723 O O . PHE A 1 90 ? 13.498 9.535 -9.452 1.00 93.88 90 PHE A O 1
ATOM 730 N N . VAL A 1 91 ? 12.805 7.765 -8.257 1.00 93.06 91 VAL A N 1
ATOM 731 C CA . VAL A 1 91 ? 11.370 8.056 -8.370 1.00 93.06 91 VAL A CA 1
ATOM 732 C C . VAL A 1 91 ? 11.016 9.399 -7.722 1.00 93.06 91 VAL A C 1
ATOM 734 O O . VAL A 1 91 ? 10.248 10.177 -8.294 1.00 93.06 91 VAL A O 1
ATOM 737 N N . LEU A 1 92 ? 11.610 9.724 -6.568 1.00 91.31 92 LEU A N 1
ATOM 738 C CA . LEU A 1 92 ? 11.425 11.032 -5.931 1.00 91.31 92 LEU A CA 1
ATOM 739 C C . LEU A 1 92 ? 11.873 12.173 -6.846 1.00 91.31 92 LEU A C 1
ATOM 741 O O . LEU A 1 92 ? 11.146 13.146 -7.037 1.00 91.31 92 LEU A O 1
ATOM 745 N N . SER A 1 93 ? 13.045 12.020 -7.456 1.00 90.81 93 SER A N 1
ATOM 746 C CA . SER A 1 93 ? 13.603 13.012 -8.372 1.00 90.81 93 SER A CA 1
ATOM 747 C C . SER A 1 93 ? 12.707 13.185 -9.605 1.00 90.81 93 SER A C 1
ATOM 749 O O . SER A 1 93 ? 12.405 14.317 -9.992 1.00 90.81 93 SER A O 1
ATOM 751 N N . CYS A 1 94 ? 12.197 12.077 -10.157 1.00 87.81 94 CYS A N 1
ATOM 752 C CA . CYS A 1 94 ? 11.288 12.072 -11.307 1.00 87.81 94 CYS A CA 1
ATOM 753 C C . CYS A 1 94 ? 9.915 12.702 -11.018 1.00 87.81 94 CYS A C 1
ATOM 755 O O . CYS A 1 94 ? 9.265 13.195 -11.936 1.00 87.81 94 CYS A O 1
ATOM 757 N N . SER A 1 95 ? 9.474 12.691 -9.758 1.00 87.56 95 SER A N 1
ATOM 758 C CA . SER A 1 95 ? 8.148 13.162 -9.334 1.00 87.56 95 SER A CA 1
ATOM 759 C C . SER A 1 95 ? 8.134 14.573 -8.744 1.00 87.56 95 SER A C 1
ATOM 761 O O . SER A 1 95 ? 7.073 15.069 -8.374 1.00 87.56 95 SER A O 1
ATOM 763 N N . THR A 1 96 ? 9.278 15.263 -8.699 1.00 85.88 96 THR A N 1
ATOM 764 C CA . THR A 1 96 ? 9.386 16.659 -8.234 1.00 85.88 96 THR A CA 1
ATOM 765 C C . THR A 1 96 ? 8.300 17.598 -8.796 1.00 85.88 96 THR A C 1
ATOM 767 O O . THR A 1 96 ? 7.699 18.315 -7.986 1.00 85.88 96 THR A O 1
ATOM 770 N N . PRO A 1 97 ? 7.994 17.601 -10.117 1.00 80.25 97 PRO A N 1
ATOM 771 C CA . PRO A 1 97 ? 6.984 18.501 -10.684 1.00 80.25 97 PRO A CA 1
ATOM 772 C C . PRO A 1 97 ? 5.532 18.057 -10.434 1.00 80.25 97 PRO A C 1
ATOM 774 O O . PRO A 1 97 ? 4.614 18.811 -10.740 1.00 80.25 97 PRO A O 1
ATOM 777 N N . CYS A 1 98 ? 5.310 16.853 -9.900 1.00 82.50 98 CYS A N 1
ATOM 778 C CA . CYS A 1 98 ? 3.986 16.256 -9.770 1.00 82.50 98 CYS A CA 1
ATOM 779 C C . CYS A 1 98 ? 3.215 16.758 -8.534 1.00 82.50 98 CYS A C 1
ATOM 781 O O . CYS A 1 98 ? 3.804 17.194 -7.536 1.00 82.50 98 CYS A O 1
ATOM 783 N N . ASP A 1 99 ? 1.886 16.631 -8.584 1.00 83.06 99 ASP A N 1
ATOM 784 C CA . ASP A 1 99 ? 1.009 16.824 -7.424 1.00 83.06 99 ASP A CA 1
ATOM 785 C C . ASP A 1 99 ? 1.246 15.767 -6.326 1.00 83.06 99 ASP A C 1
ATOM 787 O O . ASP A 1 99 ? 1.891 14.738 -6.560 1.00 83.06 99 ASP A O 1
ATOM 791 N N . GLY A 1 100 ? 0.733 16.021 -5.117 1.00 85.25 100 GLY A N 1
ATOM 792 C CA . GLY A 1 100 ? 0.926 15.148 -3.959 1.00 85.25 100 GLY A CA 1
ATOM 793 C C . GLY A 1 100 ? 0.434 13.708 -4.160 1.00 85.25 100 GLY A C 1
ATOM 794 O O . GLY A 1 100 ? 1.125 12.769 -3.769 1.00 85.25 100 GLY A O 1
ATOM 795 N N . LEU A 1 101 ? -0.707 13.492 -4.824 1.00 86.88 101 LEU A N 1
ATOM 796 C CA . LEU A 1 101 ? -1.251 12.144 -5.043 1.00 86.88 101 LEU A CA 1
ATOM 797 C C . LEU A 1 101 ? -0.426 11.373 -6.071 1.00 86.88 101 LEU A C 1
ATOM 799 O O . LEU A 1 101 ? -0.090 10.211 -5.852 1.00 86.88 101 LEU A O 1
ATOM 803 N N . LYS A 1 102 ? -0.031 12.026 -7.164 1.00 89.06 102 LYS A N 1
ATOM 804 C CA . LYS A 1 102 ? 0.853 11.454 -8.180 1.00 89.06 102 LYS A CA 1
ATOM 805 C C . LYS A 1 102 ? 2.233 11.139 -7.597 1.00 89.06 102 LYS A C 1
ATOM 807 O O . LYS A 1 102 ? 2.759 10.065 -7.876 1.00 89.06 102 LYS A O 1
ATOM 812 N N . LYS A 1 103 ? 2.772 11.999 -6.722 1.00 91.31 103 LYS A N 1
ATOM 813 C CA . LYS A 1 103 ? 3.998 11.747 -5.933 1.00 91.31 103 LYS A CA 1
ATOM 814 C C . LYS A 1 103 ? 3.913 10.497 -5.062 1.00 91.31 103 LYS A C 1
ATOM 816 O O . LYS A 1 103 ? 4.916 9.819 -4.869 1.00 91.31 103 LYS A O 1
ATOM 821 N N . VAL A 1 104 ? 2.730 10.163 -4.556 1.00 92.94 104 VAL A N 1
ATOM 822 C CA . VAL A 1 104 ? 2.532 8.913 -3.817 1.00 92.94 104 VAL A CA 1
ATOM 823 C C . VAL A 1 104 ? 2.346 7.734 -4.769 1.00 92.94 104 VAL A C 1
ATOM 825 O O . VAL A 1 104 ? 2.998 6.708 -4.600 1.00 92.94 104 VAL A O 1
ATOM 828 N N . ALA A 1 105 ? 1.531 7.879 -5.815 1.00 92.75 105 ALA A N 1
ATOM 829 C CA . ALA A 1 105 ? 1.279 6.820 -6.792 1.00 92.75 105 ALA A CA 1
ATOM 830 C C . ALA A 1 105 ? 2.561 6.336 -7.496 1.00 92.75 105 ALA A C 1
ATOM 832 O O . ALA A 1 105 ? 2.699 5.144 -7.774 1.00 92.75 105 ALA A O 1
ATOM 833 N N . VAL A 1 106 ? 3.537 7.223 -7.744 1.00 93.75 106 VAL A N 1
ATOM 834 C CA . VAL A 1 106 ? 4.821 6.833 -8.354 1.00 93.75 106 VAL A CA 1
ATOM 835 C C . VAL A 1 106 ? 5.618 5.834 -7.509 1.00 93.75 106 VAL A C 1
ATOM 837 O O . VAL A 1 106 ? 6.472 5.152 -8.063 1.00 93.75 106 VAL A O 1
ATOM 840 N N . LEU A 1 107 ? 5.340 5.710 -6.206 1.00 96.25 107 LEU A N 1
ATOM 841 C CA . LEU A 1 107 ? 6.080 4.830 -5.298 1.00 96.25 107 LEU A CA 1
ATOM 842 C C . LEU A 1 107 ? 5.712 3.350 -5.445 1.00 96.25 107 LEU A C 1
ATOM 844 O O . LEU A 1 107 ? 6.441 2.520 -4.909 1.00 96.25 107 LEU A O 1
ATOM 848 N N . ALA A 1 108 ? 4.643 2.993 -6.172 1.00 95.31 108 ALA A N 1
ATOM 849 C CA . ALA A 1 108 ? 4.205 1.598 -6.309 1.00 95.31 108 ALA A CA 1
ATOM 850 C C . ALA A 1 108 ? 5.346 0.611 -6.641 1.00 95.31 108 ALA A C 1
ATOM 852 O O . ALA A 1 108 ? 5.456 -0.405 -5.954 1.00 95.31 108 ALA A O 1
ATOM 853 N N . PRO A 1 109 ? 6.258 0.903 -7.592 1.00 94.69 109 PRO A N 1
ATOM 854 C CA . PRO A 1 109 ? 7.357 -0.007 -7.884 1.00 94.69 109 PRO A CA 1
ATOM 855 C C . PRO A 1 109 ? 8.372 -0.162 -6.751 1.00 94.69 109 PRO A C 1
ATOM 857 O O . PRO A 1 109 ? 8.917 -1.242 -6.555 1.00 94.69 109 PRO A O 1
ATOM 860 N N . VAL A 1 110 ? 8.615 0.902 -5.979 1.00 96.25 110 VAL A N 1
ATOM 861 C CA . VAL A 1 110 ? 9.498 0.851 -4.804 1.00 96.25 110 VAL A CA 1
ATOM 862 C C . VAL A 1 110 ? 8.914 -0.113 -3.775 1.00 96.25 110 VAL A C 1
ATOM 864 O O . VAL A 1 110 ? 9.631 -0.941 -3.221 1.00 96.25 110 VAL A O 1
ATOM 867 N N . VAL A 1 111 ? 7.603 -0.029 -3.544 1.00 95.62 111 VAL A N 1
ATOM 868 C CA . VAL A 1 111 ? 6.898 -0.875 -2.575 1.00 95.62 111 VAL A CA 1
ATOM 869 C C . VAL A 1 111 ? 6.879 -2.335 -3.025 1.00 95.62 111 VAL A C 1
ATOM 871 O O . VAL A 1 111 ? 7.157 -3.217 -2.215 1.00 95.62 111 VAL A O 1
ATOM 874 N N . TYR A 1 112 ? 6.660 -2.583 -4.320 1.00 94.38 112 TYR A N 1
ATOM 875 C CA . TYR A 1 112 ? 6.797 -3.908 -4.927 1.00 94.38 112 TYR A CA 1
ATOM 876 C C . TYR A 1 112 ? 8.187 -4.515 -4.678 1.00 94.38 112 TYR A C 1
ATOM 878 O O . TYR A 1 112 ? 8.295 -5.643 -4.194 1.00 94.38 112 TYR A O 1
ATOM 886 N N . GLU A 1 113 ? 9.263 -3.765 -4.945 1.00 92.19 113 GLU A N 1
ATOM 887 C CA . GLU A 1 113 ? 10.624 -4.243 -4.684 1.00 92.19 113 GLU A CA 1
ATOM 888 C C . GLU A 1 113 ? 10.850 -4.512 -3.190 1.00 92.19 113 GLU A C 1
ATOM 890 O O . GLU A 1 113 ? 11.397 -5.553 -2.837 1.00 92.19 113 GLU A O 1
ATOM 895 N N . LEU A 1 114 ? 10.378 -3.643 -2.290 1.00 92.81 114 LEU A N 1
ATOM 896 C CA . LEU A 1 114 ? 10.526 -3.850 -0.844 1.00 92.81 114 LEU A CA 1
ATOM 897 C C . LEU A 1 114 ? 9.797 -5.097 -0.347 1.00 92.81 114 LEU A C 1
ATOM 899 O O . LEU A 1 114 ? 10.358 -5.856 0.446 1.00 92.81 114 LEU A O 1
ATOM 903 N N . HIS A 1 115 ? 8.582 -5.345 -0.834 1.00 90.88 115 HIS A N 1
ATOM 904 C CA . HIS A 1 115 ? 7.866 -6.578 -0.532 1.00 90.88 115 HIS A CA 1
ATOM 905 C C . HIS A 1 115 ? 8.642 -7.805 -1.029 1.00 90.88 115 HIS A C 1
ATOM 907 O O . HIS A 1 115 ? 8.810 -8.783 -0.301 1.00 90.88 115 HIS A O 1
ATOM 913 N N . ASN A 1 116 ? 9.177 -7.751 -2.249 1.00 88.75 116 ASN A N 1
ATOM 914 C CA . ASN A 1 116 ? 9.968 -8.847 -2.799 1.00 88.75 116 ASN A CA 1
ATOM 915 C C . ASN A 1 116 ? 11.215 -9.145 -1.966 1.00 88.75 116 ASN A C 1
ATOM 917 O O . ASN A 1 116 ? 11.506 -10.312 -1.708 1.00 88.75 116 ASN A O 1
ATOM 921 N N . LEU A 1 117 ? 11.911 -8.109 -1.497 1.00 88.56 117 LEU A N 1
ATOM 922 C CA . LEU A 1 117 ? 13.041 -8.265 -0.584 1.00 88.56 117 LEU A CA 1
ATOM 923 C C . LEU A 1 117 ? 12.625 -8.949 0.718 1.00 88.56 117 LEU A C 1
ATOM 925 O O . LEU A 1 117 ? 13.309 -9.862 1.177 1.00 88.56 117 LEU A O 1
ATOM 929 N N . LEU A 1 118 ? 11.479 -8.570 1.283 1.00 87.19 118 LEU A N 1
ATOM 930 C CA . LEU A 1 118 ? 10.938 -9.208 2.483 1.00 87.19 118 LEU A CA 1
ATOM 931 C C . LEU A 1 118 ? 10.612 -10.692 2.278 1.00 87.19 118 LEU A C 1
ATOM 933 O O . LEU A 1 118 ? 10.832 -11.481 3.195 1.00 87.19 118 LEU A O 1
ATOM 937 N N . CYS A 1 119 ? 10.117 -11.082 1.101 1.00 83.50 119 CYS A N 1
ATOM 938 C CA . CYS A 1 119 ? 9.859 -12.486 0.776 1.00 83.50 119 CYS A CA 1
ATOM 939 C C . CYS A 1 119 ? 11.137 -13.289 0.501 1.00 83.50 119 CYS A C 1
ATOM 941 O O . CYS A 1 119 ? 11.197 -14.475 0.821 1.00 83.50 119 CYS A O 1
ATOM 943 N N . GLU A 1 120 ? 12.143 -12.671 -0.121 1.00 80.38 120 GLU A N 1
ATOM 944 C CA . GLU A 1 120 ? 13.403 -13.333 -0.473 1.00 80.38 120 GLU A CA 1
ATOM 945 C C . GLU A 1 120 ? 14.304 -13.577 0.738 1.00 80.38 120 GLU A C 1
ATOM 947 O O . GLU A 1 120 ? 15.057 -14.556 0.764 1.00 80.38 120 GLU A O 1
ATOM 952 N N . PHE A 1 121 ? 14.249 -12.706 1.746 1.00 75.06 121 PHE A N 1
ATOM 953 C CA . PHE A 1 121 ? 15.068 -12.853 2.940 1.00 75.06 121 PHE A CA 1
ATOM 954 C C . PHE A 1 121 ? 14.410 -13.765 3.978 1.00 75.06 121 PHE A C 1
ATOM 956 O O . PHE A 1 121 ? 13.218 -13.694 4.272 1.00 75.06 121 PHE A O 1
ATOM 963 N N . SER A 1 122 ? 15.221 -14.641 4.578 1.00 64.12 122 SER A N 1
ATOM 964 C CA . SER A 1 122 ? 14.777 -15.493 5.681 1.00 64.12 122 SER A CA 1
ATOM 965 C C . SER A 1 122 ? 14.261 -14.638 6.836 1.00 64.12 122 SER A C 1
ATOM 967 O O . SER A 1 122 ? 14.866 -13.623 7.188 1.00 64.12 122 SER A O 1
ATOM 969 N N . LYS A 1 123 ? 13.216 -15.115 7.526 1.00 63.03 123 LYS A N 1
ATOM 970 C CA . LYS A 1 123 ? 12.659 -14.470 8.728 1.00 63.03 123 LYS A CA 1
ATOM 971 C C . LYS A 1 123 ? 13.692 -14.209 9.844 1.00 63.03 123 LYS A C 1
ATOM 973 O O . LYS A 1 123 ? 13.368 -13.536 10.814 1.00 63.03 123 LYS A O 1
ATOM 978 N N . LYS A 1 124 ? 14.919 -14.724 9.742 1.00 60.56 124 LYS A N 1
ATOM 979 C CA . LYS A 1 124 ? 15.960 -14.610 10.773 1.00 60.56 124 LYS A CA 1
ATOM 980 C C . LYS A 1 124 ? 16.997 -13.508 10.536 1.00 60.56 124 LYS A C 1
ATOM 982 O O . LYS A 1 124 ? 17.794 -13.271 11.439 1.00 60.56 124 LYS A O 1
ATOM 987 N N . ASP A 1 125 ? 17.019 -12.848 9.377 1.00 74.38 125 ASP A N 1
ATOM 988 C CA . ASP A 1 125 ? 18.022 -11.807 9.114 1.00 74.38 125 ASP A CA 1
ATOM 989 C C . ASP A 1 125 ? 17.563 -10.432 9.625 1.00 74.38 125 ASP A C 1
ATOM 991 O O . ASP A 1 125 ? 16.936 -9.639 8.919 1.00 74.38 125 ASP A O 1
ATOM 995 N N . LEU A 1 126 ? 17.838 -10.185 10.907 1.00 76.12 126 LEU A N 1
ATOM 996 C CA . LEU A 1 126 ? 17.392 -8.994 11.631 1.00 76.12 126 LEU A CA 1
ATOM 997 C C . LEU A 1 126 ? 17.969 -7.695 11.045 1.00 76.12 126 LEU A C 1
ATOM 999 O O . LEU A 1 126 ? 17.252 -6.708 10.922 1.00 76.12 126 LEU A O 1
ATOM 1003 N N . CYS A 1 127 ? 19.243 -7.708 10.639 1.00 77.12 127 CYS A N 1
ATOM 1004 C CA . CYS A 1 127 ? 19.940 -6.522 10.132 1.00 77.12 127 CYS A CA 1
ATOM 1005 C C . CYS A 1 127 ? 19.294 -5.995 8.842 1.00 77.12 127 CYS A C 1
ATOM 1007 O O . CYS A 1 127 ? 19.086 -4.792 8.675 1.00 77.12 127 CYS A O 1
ATOM 1009 N N . LEU A 1 128 ? 18.909 -6.907 7.946 1.00 80.25 128 LEU A N 1
ATOM 1010 C CA . LEU A 1 128 ? 18.249 -6.547 6.693 1.00 80.25 128 LEU A CA 1
ATOM 1011 C C . LEU A 1 128 ? 16.845 -6.006 6.910 1.00 80.25 128 LEU A C 1
ATOM 1013 O O . LEU A 1 128 ? 16.461 -5.036 6.259 1.00 80.25 128 LEU A O 1
ATOM 1017 N N . LYS A 1 129 ? 16.094 -6.595 7.843 1.00 83.06 129 LYS A N 1
ATOM 1018 C CA . LYS A 1 129 ? 14.756 -6.113 8.192 1.00 83.06 129 LYS A CA 1
ATOM 1019 C C . LYS A 1 129 ? 14.796 -4.699 8.745 1.00 83.06 129 LYS A C 1
ATOM 1021 O O . LYS A 1 129 ? 13.995 -3.885 8.310 1.00 83.06 129 LYS A O 1
ATOM 1026 N N . THR A 1 130 ? 15.767 -4.379 9.601 1.00 86.06 130 THR A N 1
ATOM 1027 C CA . THR A 1 130 ? 15.975 -3.005 10.083 1.00 86.06 130 THR A CA 1
ATOM 1028 C C . THR A 1 130 ? 16.318 -2.046 8.937 1.00 86.06 130 THR A C 1
ATOM 1030 O O . THR A 1 130 ? 15.831 -0.919 8.906 1.00 86.06 130 THR A O 1
ATOM 1033 N N . GLY A 1 131 ? 17.109 -2.488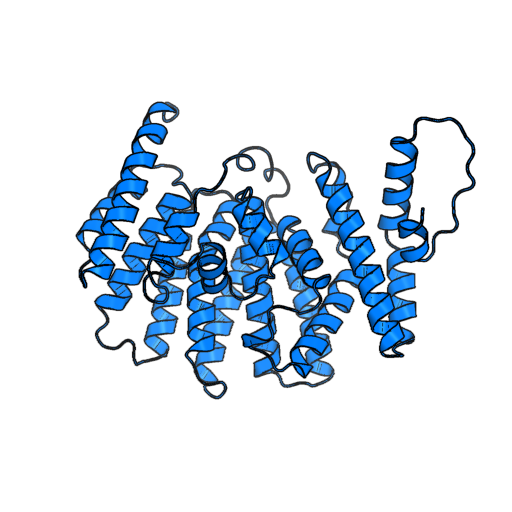 7.952 1.00 87.56 131 GLY A N 1
ATOM 1034 C CA . GLY A 1 131 ? 17.392 -1.695 6.751 1.00 87.56 131 GLY A CA 1
ATOM 1035 C C . GLY A 1 131 ? 16.146 -1.411 5.901 1.00 87.56 131 GLY A C 1
ATOM 1036 O O . GLY A 1 131 ? 15.949 -0.282 5.451 1.00 87.56 131 GLY A O 1
ATOM 1037 N N . ILE A 1 132 ? 15.288 -2.418 5.711 1.00 90.81 132 ILE A N 1
ATOM 1038 C CA . ILE A 1 132 ? 14.015 -2.284 4.986 1.00 90.81 132 ILE A CA 1
ATOM 1039 C C . ILE A 1 132 ? 13.035 -1.406 5.779 1.00 90.81 132 ILE A C 1
ATOM 1041 O O . ILE A 1 132 ? 12.413 -0.521 5.195 1.00 90.81 132 ILE A O 1
ATOM 1045 N N . GLU A 1 133 ? 12.940 -1.593 7.098 1.00 91.88 133 GLU A N 1
ATOM 1046 C CA . GLU A 1 133 ? 12.111 -0.776 7.990 1.00 91.88 133 GLU A CA 1
ATOM 1047 C C . GLU A 1 133 ? 12.500 0.701 7.902 1.00 91.88 133 GLU A C 1
ATOM 1049 O O . GLU A 1 133 ? 11.639 1.537 7.642 1.00 91.88 133 GLU A O 1
ATOM 1054 N N . GLY A 1 134 ? 13.793 1.028 7.995 1.00 92.75 134 GLY A N 1
ATOM 1055 C CA . GLY A 1 134 ? 14.257 2.412 7.881 1.00 92.75 134 GLY A CA 1
ATOM 1056 C C . GLY A 1 134 ? 13.928 3.059 6.528 1.00 92.75 134 GLY A C 1
ATOM 1057 O O . GLY A 1 134 ? 13.653 4.259 6.456 1.00 92.75 134 GLY A O 1
ATOM 1058 N N . LEU A 1 135 ? 13.915 2.286 5.435 1.00 94.94 135 LEU A N 1
ATOM 1059 C CA . LEU A 1 135 ? 13.487 2.789 4.127 1.00 94.94 135 LEU A CA 1
ATOM 1060 C C . LEU A 1 135 ? 11.967 2.996 4.068 1.00 94.94 135 LEU A C 1
ATOM 1062 O O . LEU A 1 135 ? 11.511 4.019 3.560 1.00 94.94 135 LEU A O 1
ATOM 1066 N N . ILE A 1 136 ? 11.187 2.079 4.636 1.00 95.31 136 ILE A N 1
ATOM 1067 C CA . ILE A 1 136 ? 9.730 2.204 4.728 1.00 95.31 136 ILE A CA 1
ATOM 1068 C C . ILE A 1 136 ? 9.328 3.403 5.598 1.00 95.31 136 ILE A C 1
ATOM 1070 O O . ILE A 1 136 ? 8.455 4.167 5.197 1.00 95.31 136 ILE A O 1
ATOM 1074 N N . GLU A 1 137 ? 9.996 3.654 6.724 1.00 94.88 137 GLU A N 1
ATOM 1075 C CA . GLU A 1 137 ? 9.734 4.826 7.573 1.00 94.88 137 GLU A CA 1
ATOM 1076 C C . GLU A 1 137 ? 9.988 6.148 6.835 1.00 94.88 137 GLU A C 1
ATOM 1078 O O . GLU A 1 137 ? 9.227 7.113 6.980 1.00 94.88 137 GLU A O 1
ATOM 1083 N N . ARG A 1 138 ? 11.008 6.191 5.969 1.00 96.06 138 ARG A N 1
ATOM 1084 C CA . ARG A 1 138 ? 11.246 7.333 5.072 1.00 96.06 138 ARG A CA 1
ATOM 1085 C C . ARG A 1 138 ? 10.124 7.494 4.048 1.00 96.06 138 ARG A C 1
ATOM 1087 O O . ARG A 1 138 ? 9.739 8.626 3.764 1.00 96.06 138 ARG A O 1
ATOM 1094 N N . ILE A 1 139 ? 9.580 6.394 3.525 1.00 96.50 139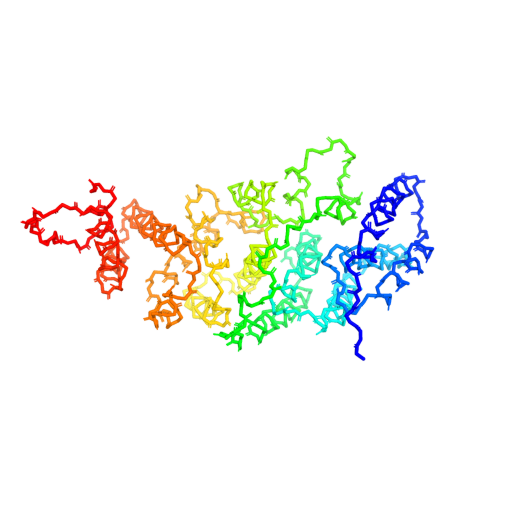 ILE A N 1
ATOM 1095 C CA . ILE A 1 139 ? 8.428 6.414 2.613 1.00 96.50 139 ILE A CA 1
ATOM 1096 C C . ILE A 1 139 ? 7.166 6.904 3.341 1.00 96.50 139 ILE A C 1
ATOM 1098 O O . ILE A 1 139 ? 6.493 7.797 2.837 1.00 96.50 139 ILE A O 1
ATOM 1102 N N . VAL A 1 140 ? 6.870 6.402 4.544 1.00 95.69 140 VAL A N 1
ATOM 1103 C CA . VAL A 1 140 ? 5.742 6.862 5.380 1.00 95.69 140 VAL A CA 1
ATOM 1104 C C . VAL A 1 140 ? 5.852 8.360 5.671 1.00 95.69 140 VAL A C 1
ATOM 1106 O O . VAL A 1 140 ? 4.876 9.102 5.528 1.00 95.69 140 VAL A O 1
ATOM 1109 N N . SER A 1 141 ? 7.054 8.826 6.020 1.00 94.12 141 SER A N 1
ATOM 1110 C CA . SER A 1 141 ? 7.325 10.247 6.265 1.00 94.12 141 SER A CA 1
ATOM 1111 C C . SER A 1 141 ? 7.113 11.085 5.003 1.00 94.12 141 SER A C 1
ATOM 1113 O O . SER A 1 141 ? 6.503 12.151 5.061 1.00 94.12 141 SER A O 1
ATOM 1115 N N . TYR A 1 142 ? 7.569 10.584 3.851 1.00 93.25 142 TYR A N 1
ATOM 1116 C CA . TYR A 1 142 ? 7.360 11.225 2.557 1.00 93.25 142 TYR A CA 1
ATOM 1117 C C . TYR A 1 142 ? 5.867 11.335 2.216 1.00 93.25 142 TYR A C 1
ATOM 1119 O O . TYR A 1 142 ? 5.400 12.423 1.890 1.00 93.25 142 TYR A O 1
ATOM 1127 N N . ILE A 1 143 ? 5.097 10.251 2.353 1.00 93.50 143 ILE A N 1
ATOM 1128 C CA . ILE A 1 143 ? 3.646 10.254 2.107 1.00 93.50 143 ILE A CA 1
ATOM 1129 C C . ILE A 1 143 ? 2.952 11.273 3.017 1.00 93.50 143 ILE A C 1
ATOM 1131 O O . ILE A 1 143 ? 2.183 12.101 2.530 1.00 93.50 143 ILE A O 1
ATOM 1135 N N . SER A 1 144 ? 3.258 11.259 4.316 1.00 90.81 144 SER A N 1
ATOM 1136 C CA . SER A 1 144 ? 2.658 12.184 5.289 1.00 90.81 144 SER A CA 1
ATOM 1137 C C . SER A 1 144 ? 2.944 13.650 4.941 1.00 90.81 144 SER A C 1
ATOM 1139 O O . SER A 1 144 ? 2.059 14.497 5.039 1.00 90.81 144 SER A O 1
ATOM 1141 N N . LEU A 1 145 ? 4.159 13.953 4.467 1.00 89.19 145 LEU A N 1
ATOM 1142 C CA . LEU A 1 145 ? 4.558 15.307 4.070 1.00 89.19 145 LEU A CA 1
ATOM 1143 C C . LEU A 1 145 ? 3.742 15.842 2.882 1.00 89.19 145 LEU A C 1
ATOM 1145 O O . LEU A 1 145 ? 3.380 17.022 2.871 1.00 89.19 145 LEU A O 1
ATOM 1149 N N . TRP A 1 146 ? 3.464 14.989 1.893 1.00 83.81 146 TRP A N 1
ATOM 1150 C CA . TRP A 1 146 ? 2.753 15.377 0.669 1.00 83.81 146 TRP A CA 1
ATOM 1151 C C . TRP A 1 146 ? 1.233 15.259 0.777 1.00 83.81 146 TRP A C 1
ATOM 1153 O O . TRP A 1 146 ? 0.527 15.930 0.034 1.00 83.81 146 TRP A O 1
ATOM 1163 N N . CYS A 1 147 ? 0.711 14.464 1.712 1.00 74.75 147 CYS A N 1
ATOM 1164 C CA . CYS A 1 147 ? -0.734 14.330 1.904 1.00 74.75 147 CYS A CA 1
ATOM 1165 C C . CYS A 1 147 ? -1.292 15.288 2.966 1.00 74.75 147 CYS A C 1
ATOM 1167 O O . CYS A 1 147 ? -2.418 15.760 2.821 1.00 74.75 147 CYS A O 1
ATOM 1169 N N . GLY A 1 148 ? -0.506 15.637 3.992 1.00 58.53 148 GLY A N 1
ATOM 1170 C CA . GLY A 1 148 ? -0.953 16.498 5.094 1.00 58.53 148 GLY A CA 1
ATOM 1171 C C . GLY A 1 148 ? -1.086 17.992 4.756 1.00 58.53 148 GLY A C 1
ATOM 1172 O O . GLY A 1 148 ? -1.758 18.719 5.486 1.00 58.53 148 GLY A O 1
ATOM 1173 N N . ASN A 1 149 ? -0.478 18.465 3.660 1.00 51.72 149 ASN A N 1
ATOM 1174 C CA . ASN A 1 149 ? -0.374 19.900 3.346 1.00 51.72 149 ASN A CA 1
ATOM 1175 C C . ASN A 1 149 ? -1.312 20.398 2.225 1.00 51.72 149 ASN A C 1
ATOM 1177 O O . ASN A 1 149 ? -1.558 21.601 2.136 1.00 51.72 149 ASN A O 1
ATOM 1181 N N . ASP A 1 150 ? -1.894 19.511 1.413 1.00 49.81 150 ASP A N 1
ATOM 1182 C CA . ASP A 1 150 ? -2.560 19.883 0.150 1.00 49.81 150 ASP A CA 1
ATOM 1183 C C . ASP A 1 150 ? -4.085 20.069 0.256 1.00 49.81 150 ASP A C 1
ATOM 1185 O O . ASP A 1 150 ? -4.830 19.872 -0.699 1.00 49.81 150 ASP A O 1
ATOM 1189 N N . THR A 1 151 ? -4.611 20.511 1.400 1.00 47.78 151 THR A N 1
ATOM 1190 C CA . THR A 1 151 ? -6.072 20.587 1.628 1.00 47.78 151 THR A CA 1
ATOM 1191 C C . THR A 1 151 ? -6.784 21.735 0.895 1.00 47.78 151 THR A C 1
ATOM 1193 O O . THR A 1 151 ? -7.921 22.057 1.230 1.00 47.78 151 THR A O 1
ATOM 1196 N N . LYS A 1 152 ? -6.131 22.401 -0.064 1.00 45.91 152 LYS A N 1
ATOM 1197 C CA . LYS A 1 152 ? -6.748 23.431 -0.921 1.00 45.91 152 LYS A CA 1
ATOM 1198 C C . LYS A 1 152 ? -6.693 23.111 -2.417 1.00 45.91 152 LYS A C 1
ATOM 1200 O O . LYS A 1 152 ? -7.460 23.713 -3.164 1.00 45.91 152 LYS A O 1
ATOM 1205 N N . ASP A 1 153 ? -5.860 22.151 -2.825 1.00 42.12 153 ASP A N 1
ATOM 1206 C CA . ASP A 1 153 ? -5.556 21.889 -4.237 1.00 42.12 153 ASP A CA 1
ATOM 1207 C C . ASP A 1 153 ? -5.815 20.439 -4.683 1.00 42.12 153 ASP A C 1
ATOM 1209 O O . ASP A 1 153 ? -5.628 20.150 -5.864 1.00 42.12 153 ASP A O 1
ATOM 1213 N N . GLN A 1 154 ? -6.323 19.547 -3.810 1.00 47.03 154 GLN A N 1
ATOM 1214 C CA . GLN A 1 154 ? -6.596 18.139 -4.176 1.00 47.03 154 GLN A CA 1
ATOM 1215 C C . GLN A 1 154 ? -7.523 17.972 -5.397 1.00 47.03 154 GLN A C 1
ATOM 1217 O O . GLN A 1 154 ? -7.518 16.915 -6.018 1.00 47.03 154 GLN A O 1
ATOM 1222 N N . GLU A 1 155 ? -8.276 19.004 -5.793 1.00 49.03 155 GLU A N 1
ATOM 1223 C CA . GLU A 1 155 ? -9.296 18.885 -6.842 1.00 49.03 155 GLU A CA 1
ATOM 1224 C C . GLU A 1 155 ? -9.144 19.812 -8.045 1.00 49.03 155 GLU A C 1
ATOM 1226 O O . GLU A 1 155 ? -9.867 19.647 -9.027 1.00 49.03 155 GLU A O 1
ATOM 1231 N N . LYS A 1 156 ? -8.214 20.774 -8.049 1.00 42.50 156 LYS A N 1
ATOM 1232 C CA . LYS A 1 156 ? -8.172 21.741 -9.160 1.00 42.50 156 LYS A CA 1
ATOM 1233 C C . LYS A 1 156 ? -7.419 21.282 -10.409 1.00 42.50 156 LYS A C 1
ATOM 1235 O O . LYS A 1 156 ? -7.447 22.022 -11.390 1.00 42.50 156 LYS A O 1
ATOM 1240 N N . GLY A 1 157 ? -6.804 20.093 -10.437 1.00 41.56 157 GLY A N 1
ATOM 1241 C CA . GLY A 1 157 ? -5.975 19.742 -11.602 1.00 41.56 157 GLY A CA 1
ATOM 1242 C C . GLY A 1 157 ? -5.701 18.286 -11.982 1.00 41.56 157 GLY A C 1
ATOM 1243 O O . GLY A 1 157 ? -5.237 18.097 -13.100 1.00 41.56 157 GLY A O 1
ATOM 1244 N N . SER A 1 158 ? -5.960 17.262 -11.158 1.00 46.50 158 SER A N 1
ATOM 1245 C CA . SER A 1 158 ? -5.358 15.928 -11.416 1.00 46.50 158 SER A CA 1
ATOM 1246 C C . SE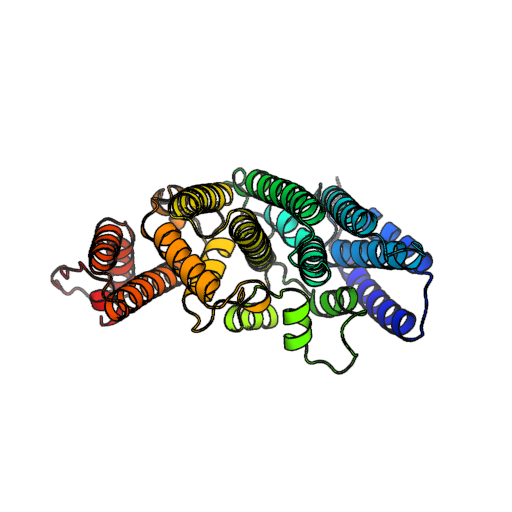R A 1 158 ? -6.334 14.740 -11.470 1.00 46.50 158 SER A C 1
ATOM 1248 O O . SER A 1 158 ? -6.030 13.696 -12.046 1.00 46.50 158 SER A O 1
ATOM 1250 N N . ASP A 1 159 ? -7.560 14.887 -10.961 1.00 47.75 159 ASP A N 1
ATOM 1251 C CA . ASP A 1 159 ? -8.378 13.731 -10.549 1.00 47.75 159 ASP A CA 1
ATOM 1252 C C . ASP A 1 159 ? -9.160 13.003 -11.673 1.00 47.75 159 ASP A C 1
ATOM 1254 O O . ASP A 1 159 ? -9.984 12.120 -11.410 1.00 47.75 159 ASP A O 1
ATOM 1258 N N . ASN A 1 160 ? -8.916 13.352 -12.944 1.00 51.09 160 ASN A N 1
ATOM 1259 C CA . ASN A 1 160 ? -9.688 12.838 -14.086 1.00 51.09 160 ASN A CA 1
ATOM 1260 C C . ASN A 1 160 ? -8.881 12.096 -15.162 1.00 51.09 160 ASN A C 1
ATOM 1262 O O . ASN A 1 160 ? -9.486 11.595 -16.111 1.00 51.09 160 ASN A O 1
ATOM 1266 N N . SER A 1 161 ? -7.553 11.989 -15.041 1.00 56.53 161 SER A N 1
ATOM 1267 C CA . SER A 1 161 ? -6.774 11.192 -15.997 1.00 56.53 161 SER A CA 1
ATOM 1268 C C . SER A 1 161 ? -6.797 9.716 -15.599 1.00 56.53 161 SER A C 1
ATOM 1270 O O . SER A 1 161 ? -6.306 9.336 -14.534 1.00 56.53 161 SER A O 1
ATOM 1272 N N . MET A 1 162 ? -7.398 8.878 -16.445 1.00 61.50 162 MET A N 1
ATOM 1273 C CA . MET A 1 162 ? -7.373 7.425 -16.282 1.00 61.50 162 MET A CA 1
ATOM 1274 C C . MET A 1 162 ? -5.944 6.924 -16.488 1.00 61.50 162 MET A C 1
ATOM 1276 O O . MET A 1 162 ? -5.345 7.170 -17.533 1.00 61.50 162 MET A O 1
ATOM 1280 N N . VAL A 1 163 ? -5.418 6.190 -15.511 1.00 62.19 163 VAL A N 1
ATOM 1281 C CA . VAL A 1 163 ? -4.061 5.648 -15.583 1.00 62.19 163 VAL A CA 1
ATOM 1282 C C . VAL A 1 163 ? -4.066 4.367 -16.415 1.00 62.19 163 VAL A C 1
ATOM 1284 O O . VAL A 1 163 ? -4.774 3.409 -16.090 1.00 62.19 163 VAL A O 1
ATOM 1287 N N . ARG A 1 164 ? -3.234 4.297 -17.458 1.00 74.75 164 ARG A N 1
ATOM 1288 C CA . ARG A 1 164 ? -3.059 3.091 -18.288 1.00 74.75 164 ARG A CA 1
ATOM 1289 C C . ARG A 1 164 ? -1.788 2.346 -17.896 1.00 74.75 164 ARG A C 1
ATOM 1291 O O . ARG A 1 164 ? -0.845 2.224 -18.668 1.00 74.75 164 ARG A O 1
ATOM 1298 N N . PHE A 1 165 ? -1.779 1.815 -16.677 1.00 78.75 165 PHE A N 1
ATOM 1299 C CA . PHE A 1 165 ? -0.597 1.173 -16.095 1.00 78.75 165 PHE A CA 1
ATOM 1300 C C . PHE A 1 165 ? -0.507 -0.344 -16.325 1.00 78.75 165 PHE A C 1
ATOM 1302 O O . PHE A 1 165 ? 0.475 -0.957 -15.922 1.00 78.75 165 PHE A O 1
ATOM 1309 N N . GLN A 1 166 ? -1.498 -0.974 -16.965 1.00 82.25 166 GLN A N 1
ATOM 1310 C CA . GLN A 1 166 ? -1.588 -2.442 -17.038 1.00 82.25 166 GLN A CA 1
ATOM 1311 C C . GLN A 1 166 ? -0.352 -3.089 -17.684 1.00 82.25 166 GLN A C 1
ATOM 1313 O O . GLN A 1 166 ? 0.233 -4.017 -17.124 1.00 82.25 166 GLN A O 1
ATOM 1318 N N . ASP A 1 167 ? 0.092 -2.560 -18.825 1.00 85.12 167 ASP A N 1
ATOM 1319 C CA . ASP A 1 167 ? 1.285 -3.066 -19.510 1.00 85.12 167 ASP A CA 1
ATOM 1320 C C . ASP A 1 167 ? 2.565 -2.782 -18.704 1.00 85.12 167 ASP A C 1
ATOM 1322 O O . ASP A 1 167 ? 3.511 -3.564 -18.734 1.00 85.12 167 ASP A O 1
ATOM 1326 N N . LEU A 1 168 ? 2.575 -1.721 -17.894 1.00 90.25 168 LEU A N 1
ATOM 1327 C CA . LEU A 1 168 ? 3.708 -1.367 -17.035 1.00 90.25 168 LEU A CA 1
ATOM 1328 C C . LEU A 1 168 ? 3.854 -2.307 -15.843 1.00 90.25 168 LEU A C 1
ATOM 1330 O O . LEU A 1 168 ? 4.974 -2.651 -15.479 1.00 90.25 168 LEU A O 1
ATOM 1334 N N . VAL A 1 169 ? 2.747 -2.787 -15.272 1.00 90.38 169 VAL A N 1
ATOM 1335 C CA . VAL A 1 169 ? 2.801 -3.844 -14.249 1.00 90.38 169 VAL A CA 1
ATOM 1336 C C . VAL A 1 169 ? 3.490 -5.086 -14.814 1.00 90.38 169 VAL A C 1
ATOM 1338 O O . VAL A 1 169 ? 4.304 -5.709 -14.134 1.00 90.38 169 VAL A O 1
ATOM 1341 N N . ARG A 1 170 ? 3.230 -5.426 -16.085 1.00 90.12 170 ARG A N 1
ATOM 1342 C CA . ARG A 1 170 ? 3.913 -6.540 -16.761 1.00 90.12 170 ARG A CA 1
ATOM 1343 C C . ARG A 1 170 ? 5.403 -6.275 -16.956 1.00 90.12 170 ARG A C 1
ATOM 1345 O O . ARG A 1 170 ? 6.183 -7.206 -16.819 1.00 90.12 170 ARG A O 1
ATOM 1352 N N . VAL A 1 171 ? 5.806 -5.034 -17.235 1.00 91.56 171 VAL A N 1
ATOM 1353 C CA . VAL A 1 171 ? 7.228 -4.643 -17.312 1.00 91.56 171 VAL A CA 1
ATOM 1354 C C . VAL A 1 171 ? 7.925 -4.847 -15.964 1.00 91.56 171 VAL A C 1
ATOM 1356 O O . VAL A 1 171 ? 9.029 -5.386 -15.915 1.00 91.56 171 VAL A O 1
ATOM 1359 N N . TRP A 1 172 ? 7.280 -4.471 -14.861 1.00 93.12 172 TRP A N 1
ATOM 1360 C CA . TRP A 1 172 ? 7.837 -4.639 -13.514 1.00 93.12 172 TRP A CA 1
ATOM 1361 C C . TRP A 1 172 ? 7.907 -6.092 -13.044 1.00 93.12 172 TRP A C 1
ATOM 1363 O O . TRP A 1 172 ? 8.810 -6.450 -12.295 1.00 93.12 172 TRP A O 1
ATOM 1373 N N . THR A 1 173 ? 6.979 -6.929 -13.499 1.00 91.88 173 THR A N 1
ATOM 1374 C CA . THR A 1 173 ? 6.860 -8.338 -13.088 1.00 91.88 173 THR A CA 1
ATOM 1375 C C . THR A 1 173 ? 7.415 -9.328 -14.119 1.00 91.88 173 THR A C 1
ATOM 1377 O O . THR A 1 173 ? 7.228 -10.539 -13.981 1.00 91.88 173 THR A O 1
ATOM 1380 N N . VAL A 1 174 ? 8.099 -8.831 -15.158 1.00 88.69 174 VAL A N 1
ATOM 1381 C CA . VAL A 1 174 ? 8.583 -9.621 -16.306 1.00 88.69 174 VAL A CA 1
ATOM 1382 C C . VAL A 1 174 ? 9.553 -10.741 -15.911 1.00 88.69 174 VAL A C 1
ATOM 1384 O O . VAL A 1 174 ? 9.629 -11.762 -16.588 1.00 88.69 174 VAL A O 1
ATOM 1387 N N . ASP A 1 175 ? 10.264 -10.573 -14.798 1.00 84.50 175 ASP A N 1
ATOM 1388 C CA . ASP A 1 175 ? 11.214 -11.532 -14.229 1.00 84.50 175 ASP A CA 1
ATOM 1389 C C . ASP A 1 175 ? 10.536 -12.660 -13.431 1.00 84.50 175 ASP A C 1
ATOM 1391 O O . ASP A 1 175 ? 11.158 -13.686 -13.158 1.00 84.50 175 ASP A O 1
ATOM 1395 N N . ARG A 1 176 ? 9.258 -12.492 -13.063 1.00 81.06 176 ARG A N 1
ATOM 1396 C CA . ARG A 1 176 ? 8.512 -13.422 -12.197 1.00 81.06 176 ARG A CA 1
ATOM 1397 C C . ARG A 1 176 ? 7.354 -14.120 -12.892 1.00 81.06 176 ARG A C 1
ATOM 1399 O O . ARG A 1 176 ? 6.953 -15.199 -12.457 1.00 81.06 176 ARG A O 1
ATOM 1406 N N . ILE A 1 177 ? 6.784 -13.510 -13.930 1.00 80.81 177 ILE A N 1
ATOM 1407 C CA . ILE A 1 177 ? 5.514 -13.951 -14.508 1.00 80.81 177 ILE A CA 1
ATOM 1408 C C . ILE A 1 177 ? 5.643 -14.219 -16.005 1.00 80.81 177 ILE A C 1
ATOM 1410 O O . ILE A 1 177 ? 6.151 -13.402 -16.770 1.00 80.81 177 ILE A O 1
ATOM 1414 N N . GLY A 1 178 ? 5.117 -15.369 -16.432 1.00 71.19 178 GLY A N 1
ATOM 1415 C CA . GLY A 1 178 ? 5.049 -15.750 -17.839 1.00 71.19 178 GLY A CA 1
ATOM 1416 C C . GLY A 1 178 ? 4.039 -14.927 -18.650 1.00 71.19 178 GLY A C 1
ATOM 1417 O O . GLY A 1 178 ? 3.081 -14.358 -18.128 1.00 71.19 178 GLY A O 1
ATOM 1418 N N . GLU A 1 179 ? 4.221 -14.912 -19.971 1.00 70.38 179 GLU A N 1
ATOM 1419 C CA . GLU A 1 179 ? 3.414 -14.129 -20.920 1.00 70.38 179 GLU A CA 1
ATOM 1420 C C . GLU A 1 179 ? 1.898 -14.360 -20.803 1.00 70.38 179 GLU A C 1
ATOM 1422 O O . GLU A 1 179 ? 1.115 -13.412 -20.875 1.00 70.38 179 GLU A O 1
ATOM 1427 N N . ASN A 1 180 ? 1.495 -15.603 -20.539 1.00 74.94 180 ASN A N 1
ATOM 1428 C CA . ASN A 1 180 ? 0.099 -16.042 -20.594 1.00 74.94 180 ASN A CA 1
ATOM 1429 C C . ASN A 1 180 ? -0.680 -15.865 -19.279 1.00 74.94 180 ASN A C 1
ATOM 1431 O O . ASN A 1 180 ? -1.810 -16.343 -19.167 1.00 74.94 180 ASN A O 1
ATOM 1435 N N . CYS A 1 181 ? -0.112 -15.198 -18.272 1.00 81.69 181 CYS A N 1
ATOM 1436 C CA . CYS A 1 181 ? -0.817 -14.963 -17.014 1.00 81.69 181 CYS A CA 1
ATOM 1437 C C . CYS A 1 181 ? -1.929 -13.918 -17.174 1.00 81.69 181 CYS A C 1
ATOM 1439 O O . CYS A 1 181 ? -1.770 -12.887 -17.849 1.00 81.69 181 CYS A O 1
ATOM 1441 N N . ARG A 1 182 ? -3.073 -14.180 -16.526 1.00 85.50 182 ARG A N 1
ATOM 1442 C CA . ARG A 1 182 ? -4.199 -13.241 -16.501 1.00 85.50 182 ARG A CA 1
ATOM 1443 C C . ARG A 1 182 ? -3.756 -11.982 -15.774 1.00 85.50 182 ARG A C 1
ATOM 1445 O O . ARG A 1 182 ? -3.041 -12.059 -14.783 1.00 85.50 182 ARG A O 1
ATOM 1452 N N . PHE A 1 183 ? -4.217 -10.821 -16.232 1.00 82.50 183 PHE A N 1
ATOM 1453 C CA . PHE A 1 183 ? -3.783 -9.550 -15.648 1.00 82.50 183 PHE A CA 1
ATOM 1454 C C . PHE A 1 183 ? -4.067 -9.449 -14.140 1.00 82.50 183 PHE A C 1
ATOM 1456 O O . PHE A 1 183 ? -3.244 -8.910 -13.416 1.00 82.50 183 PHE A O 1
ATOM 1463 N N . GLY A 1 184 ? -5.169 -10.030 -13.652 1.00 83.50 184 GLY A N 1
ATOM 1464 C CA . GLY A 1 184 ? -5.442 -10.096 -12.211 1.00 83.50 184 GLY A CA 1
ATOM 1465 C C . GLY A 1 184 ? -4.354 -10.830 -11.419 1.00 83.50 184 GLY A C 1
ATOM 1466 O O . GLY A 1 184 ? -3.988 -10.382 -10.341 1.00 83.50 184 GLY A O 1
ATOM 1467 N N . ASP A 1 185 ? -3.777 -11.896 -11.977 1.00 85.69 185 ASP A N 1
ATOM 1468 C CA . ASP A 1 185 ? -2.678 -12.629 -11.339 1.00 85.69 185 ASP A CA 1
ATOM 1469 C C . ASP A 1 185 ? -1.382 -11.805 -11.374 1.00 85.69 185 ASP A C 1
ATOM 1471 O O . ASP A 1 185 ? -0.649 -11.759 -10.391 1.00 85.69 185 ASP A O 1
ATOM 1475 N N . VAL A 1 186 ? -1.133 -11.091 -12.481 1.00 88.19 186 VAL A N 1
ATOM 1476 C CA . VAL A 1 186 ? -0.003 -10.150 -12.604 1.00 88.19 186 VAL A CA 1
ATOM 1477 C C . VAL A 1 186 ? -0.109 -9.034 -11.563 1.00 88.19 186 VAL A C 1
ATOM 1479 O O . VAL A 1 186 ? 0.871 -8.681 -10.910 1.00 88.19 186 VAL A O 1
ATOM 1482 N N . LEU A 1 187 ? -1.317 -8.509 -11.374 1.00 88.44 187 LEU A N 1
ATOM 1483 C CA . LEU A 1 187 ? -1.587 -7.434 -10.436 1.00 88.44 187 LEU A CA 1
ATOM 1484 C C . LEU A 1 187 ? -1.345 -7.867 -8.989 1.00 88.44 187 LEU A C 1
ATOM 1486 O O . LEU A 1 187 ? -0.731 -7.114 -8.249 1.00 88.44 187 LEU A O 1
ATOM 1490 N N . LYS A 1 188 ? -1.740 -9.090 -8.617 1.00 88.94 188 LYS A N 1
ATOM 1491 C CA . LYS A 1 188 ? -1.482 -9.664 -7.285 1.00 88.94 188 LYS A CA 1
ATOM 1492 C C . LYS A 1 188 ? -0.002 -9.890 -6.987 1.00 88.94 188 LYS A C 1
ATOM 1494 O O . LYS A 1 188 ? 0.382 -9.950 -5.829 1.00 88.94 188 LYS A O 1
ATOM 1499 N N . VAL A 1 189 ? 0.840 -10.040 -8.006 1.00 89.69 189 VAL A N 1
ATOM 1500 C CA . VAL A 1 189 ? 2.294 -10.108 -7.796 1.00 89.69 189 VAL A CA 1
ATOM 1501 C C . VAL A 1 189 ? 2.873 -8.717 -7.554 1.00 89.69 189 VAL A C 1
ATOM 1503 O O . VAL A 1 189 ? 3.781 -8.572 -6.743 1.00 89.69 189 VAL A O 1
ATOM 1506 N N . PHE A 1 190 ? 2.354 -7.700 -8.242 1.00 92.62 190 PHE A N 1
ATOM 1507 C CA . PHE A 1 190 ? 2.833 -6.325 -8.102 1.00 92.62 190 PHE A CA 1
ATOM 1508 C C . PHE A 1 190 ? 2.291 -5.616 -6.853 1.00 92.62 190 PHE A C 1
ATOM 1510 O O . PHE A 1 190 ? 3.012 -4.844 -6.229 1.00 92.62 190 PHE A O 1
ATOM 1517 N N . PHE A 1 191 ? 1.052 -5.925 -6.472 1.00 91.81 191 PHE A N 1
ATOM 1518 C CA . PHE A 1 191 ? 0.367 -5.450 -5.272 1.00 91.81 191 PHE A CA 1
ATOM 1519 C C . PHE A 1 191 ? -0.080 -6.636 -4.396 1.00 91.81 191 PHE A C 1
ATOM 1521 O O . PHE A 1 191 ? -1.249 -7.040 -4.421 1.00 91.81 191 PHE A O 1
ATOM 1528 N N . PRO A 1 192 ? 0.866 -7.263 -3.684 1.00 88.94 192 PRO A N 1
ATOM 1529 C CA . PRO A 1 192 ? 0.647 -8.523 -2.982 1.00 88.94 192 PRO A CA 1
ATOM 1530 C C . PRO A 1 192 ? -0.129 -8.401 -1.670 1.00 88.94 192 PRO A C 1
ATOM 1532 O O . PRO A 1 192 ? -0.634 -9.418 -1.193 1.00 88.94 192 PRO A O 1
ATOM 1535 N N . LEU A 1 193 ? -0.240 -7.204 -1.084 1.00 90.06 193 LEU A N 1
ATOM 1536 C CA . LEU A 1 193 ? -1.007 -6.973 0.145 1.00 90.06 193 LEU A CA 1
ATOM 1537 C C . LEU A 1 193 ? -2.384 -6.372 -0.137 1.00 90.06 193 LEU A C 1
ATOM 1539 O O . LEU A 1 193 ? -3.050 -5.911 0.790 1.00 90.06 193 LEU A O 1
ATOM 1543 N N . LEU A 1 194 ? -2.830 -6.385 -1.392 1.00 86.56 194 LEU A N 1
ATOM 1544 C CA . LEU A 1 194 ? -4.193 -6.022 -1.739 1.00 86.56 194 LEU A CA 1
ATOM 1545 C C . LEU A 1 194 ? -5.124 -7.222 -1.710 1.00 86.56 194 LEU A C 1
ATOM 1547 O O . LEU A 1 194 ? -4.767 -8.365 -1.990 1.00 86.56 194 LEU A O 1
ATOM 1551 N N . SER A 1 195 ? -6.369 -6.910 -1.398 1.00 85.12 195 SER A N 1
ATOM 1552 C CA . SER A 1 195 ? -7.462 -7.855 -1.380 1.00 85.12 195 SER A CA 1
ATOM 1553 C C . SER A 1 195 ? -8.101 -7.994 -2.774 1.00 85.12 195 SER A C 1
ATOM 1555 O O . SER A 1 195 ? -7.849 -7.185 -3.681 1.00 85.12 195 SER A O 1
ATOM 1557 N N . ASP A 1 196 ? -8.913 -9.032 -2.983 1.00 84.44 196 ASP A N 1
ATOM 1558 C CA . ASP A 1 196 ? -9.442 -9.353 -4.316 1.00 84.44 196 ASP A CA 1
ATOM 1559 C C . ASP A 1 196 ? -10.433 -8.292 -4.812 1.00 84.44 196 ASP A C 1
ATOM 1561 O O . ASP A 1 196 ? -10.456 -7.968 -6.005 1.00 84.44 196 ASP A O 1
ATOM 1565 N N . GLU A 1 197 ? -11.233 -7.711 -3.914 1.00 85.19 197 GLU A N 1
ATOM 1566 C CA . GLU A 1 197 ? -12.157 -6.624 -4.242 1.00 85.19 197 GLU A CA 1
ATOM 1567 C C . GLU A 1 197 ? -11.401 -5.389 -4.742 1.00 85.19 197 GLU A C 1
ATOM 1569 O O . GLU A 1 197 ? -11.721 -4.849 -5.806 1.00 85.19 197 GLU A O 1
ATOM 1574 N N . VAL A 1 198 ? -10.357 -4.979 -4.016 1.00 85.06 198 VAL A N 1
ATOM 1575 C CA . VAL A 1 198 ? -9.545 -3.799 -4.347 1.00 85.06 198 VAL A CA 1
ATOM 1576 C C . VAL A 1 198 ? -8.826 -3.999 -5.685 1.00 85.06 198 VAL A C 1
ATOM 1578 O O . VAL A 1 198 ? -8.854 -3.120 -6.553 1.00 85.06 198 VAL A O 1
ATOM 1581 N N . CYS A 1 199 ? -8.263 -5.189 -5.920 1.00 84.00 199 CYS A N 1
ATOM 1582 C CA . CYS A 1 199 ? -7.649 -5.537 -7.203 1.00 84.00 199 CYS A CA 1
ATOM 1583 C C . CYS A 1 199 ? -8.648 -5.455 -8.369 1.00 84.00 199 CYS A C 1
ATOM 1585 O O . CYS A 1 199 ? -8.317 -4.964 -9.449 1.00 84.00 199 CYS A O 1
ATOM 1587 N N . ASN A 1 200 ? -9.892 -5.895 -8.171 1.00 82.81 200 ASN A N 1
ATOM 1588 C CA . ASN A 1 200 ? -10.932 -5.783 -9.195 1.00 82.81 200 ASN A CA 1
ATOM 1589 C C . ASN A 1 200 ? -11.330 -4.323 -9.474 1.00 82.81 200 ASN A C 1
ATOM 1591 O O . ASN A 1 200 ? -11.666 -3.992 -10.616 1.00 82.81 200 ASN A O 1
ATOM 1595 N N . GLY A 1 201 ? -11.270 -3.452 -8.463 1.00 79.44 201 GLY A N 1
ATOM 1596 C CA . GLY A 1 201 ? -11.454 -2.005 -8.610 1.00 79.44 201 GLY A CA 1
ATOM 1597 C C . GLY A 1 201 ? -10.415 -1.376 -9.543 1.00 79.44 201 GLY A C 1
ATOM 1598 O O . GLY A 1 201 ? -10.776 -0.656 -10.478 1.00 79.44 201 GLY A O 1
ATOM 1599 N N . LEU A 1 202 ? -9.138 -1.738 -9.365 1.00 79.38 202 LEU A N 1
ATOM 1600 C CA . LEU A 1 202 ? -8.021 -1.281 -10.204 1.00 79.38 202 LEU A CA 1
ATOM 1601 C C . LEU A 1 202 ? -8.198 -1.616 -11.692 1.00 79.38 202 LEU A C 1
ATOM 1603 O O . LEU A 1 202 ? -7.852 -0.808 -12.554 1.00 79.38 202 LEU A O 1
ATOM 1607 N N . ILE A 1 203 ? -8.733 -2.799 -12.005 1.00 78.50 203 ILE A N 1
ATOM 1608 C CA . ILE A 1 203 ? -8.904 -3.264 -13.391 1.00 78.50 203 ILE A CA 1
ATOM 1609 C C . ILE A 1 203 ? -9.949 -2.426 -14.136 1.00 78.50 203 ILE A C 1
ATOM 1611 O O . ILE A 1 203 ? -9.813 -2.201 -15.338 1.00 78.50 203 ILE A O 1
ATOM 1615 N N . LYS A 1 204 ? -11.002 -1.983 -13.439 1.00 74.94 204 LYS A N 1
ATOM 1616 C CA . LYS A 1 204 ? -12.171 -1.369 -14.076 1.00 74.94 204 LYS A CA 1
ATOM 1617 C C . LYS A 1 204 ? -11.956 0.093 -14.436 1.00 74.94 204 LYS A C 1
ATOM 1619 O O . LYS A 1 204 ? -12.315 0.451 -15.547 1.00 74.94 204 LYS A O 1
ATOM 1624 N N . ASN A 1 205 ? -11.419 0.914 -13.527 1.00 68.69 205 ASN A N 1
ATOM 1625 C CA . ASN A 1 205 ? -11.159 2.345 -13.747 1.00 68.69 205 ASN A CA 1
ATOM 1626 C C . ASN A 1 205 ? -10.237 2.908 -12.653 1.00 68.69 205 ASN A C 1
ATOM 1628 O O . ASN A 1 205 ? -10.704 3.415 -11.634 1.00 68.69 205 ASN A O 1
ATOM 1632 N N . CYS A 1 206 ? -8.923 2.843 -12.866 1.00 78.81 206 CYS A N 1
ATOM 1633 C CA . CYS A 1 206 ? -7.957 3.358 -11.901 1.00 78.81 206 CYS A CA 1
ATOM 1634 C C . CYS A 1 206 ? -7.671 4.850 -12.122 1.00 78.81 206 CYS A C 1
ATOM 1636 O O . CYS A 1 206 ? -7.095 5.248 -13.141 1.00 78.81 206 CYS A O 1
ATOM 1638 N N . LYS A 1 207 ? -8.063 5.669 -11.145 1.00 85.06 207 LYS A N 1
ATOM 1639 C CA . LYS A 1 207 ? -7.638 7.067 -11.026 1.00 85.06 207 LYS A CA 1
ATOM 1640 C C . LYS A 1 207 ? -6.339 7.157 -10.226 1.00 85.06 207 LYS A C 1
ATOM 1642 O O . LYS A 1 207 ? -6.083 6.308 -9.373 1.00 85.06 207 LYS A O 1
ATOM 1647 N N . ILE A 1 208 ? -5.567 8.223 -10.443 1.00 85.44 208 ILE A N 1
ATOM 1648 C CA . ILE A 1 208 ? -4.308 8.472 -9.717 1.00 85.44 208 ILE A CA 1
ATOM 1649 C C . ILE A 1 208 ? -4.535 8.488 -8.202 1.00 85.44 208 ILE A C 1
ATOM 1651 O O . ILE A 1 208 ? -3.768 7.868 -7.473 1.00 85.44 208 ILE A O 1
ATOM 1655 N N . GLY A 1 209 ? -5.607 9.130 -7.728 1.00 85.12 209 GLY A N 1
ATOM 1656 C CA . GLY A 1 209 ? -5.932 9.163 -6.304 1.00 85.12 209 GLY A CA 1
ATOM 1657 C C . GLY A 1 209 ? -6.212 7.780 -5.707 1.00 85.12 209 GLY A C 1
ATOM 1658 O O . GLY A 1 209 ? -5.673 7.445 -4.653 1.00 85.12 209 GLY A O 1
ATOM 1659 N N . TYR A 1 210 ? -6.961 6.932 -6.420 1.00 86.44 210 TYR A N 1
ATOM 1660 C CA . TYR A 1 210 ? -7.214 5.551 -5.994 1.00 86.44 210 TYR A CA 1
ATOM 1661 C C . TYR A 1 210 ? -5.922 4.725 -5.946 1.00 86.44 210 TYR A C 1
ATOM 1663 O O . TYR A 1 210 ? -5.658 4.035 -4.962 1.00 86.44 210 TYR A O 1
ATOM 1671 N N . LEU A 1 211 ? -5.065 4.863 -6.963 1.00 90.31 211 LEU A N 1
ATOM 1672 C CA . LEU A 1 211 ? -3.747 4.230 -6.982 1.00 90.31 211 LEU A CA 1
ATOM 1673 C C . LEU A 1 211 ? -2.858 4.707 -5.828 1.00 90.31 211 LEU A C 1
ATOM 1675 O O . LEU A 1 211 ? -2.192 3.895 -5.194 1.00 90.31 211 LEU A O 1
ATOM 1679 N N . ALA A 1 212 ? -2.867 6.006 -5.525 1.00 91.44 212 ALA A N 1
ATOM 1680 C CA . ALA A 1 212 ? -2.148 6.556 -4.384 1.00 91.44 212 ALA A CA 1
ATOM 1681 C C . ALA A 1 212 ? -2.647 5.937 -3.070 1.00 91.44 212 ALA A C 1
ATOM 1683 O O . ALA A 1 212 ? -1.832 5.489 -2.269 1.00 91.44 212 ALA A O 1
ATOM 1684 N N . GLY A 1 213 ? -3.967 5.830 -2.880 1.00 91.88 213 GLY A N 1
ATOM 1685 C CA . GLY A 1 213 ? -4.564 5.167 -1.715 1.00 91.88 213 GLY A CA 1
ATOM 1686 C C . GLY A 1 213 ? -4.137 3.704 -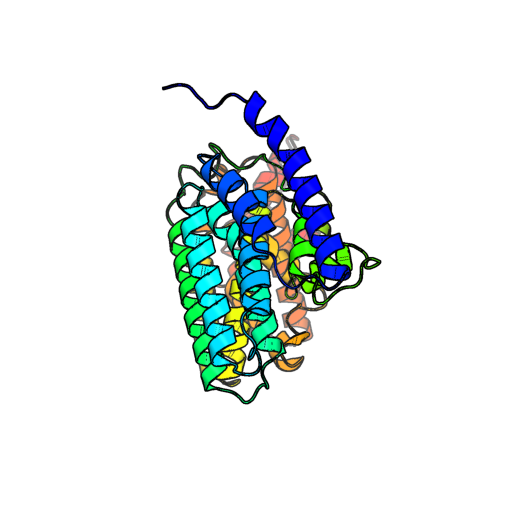1.564 1.00 91.88 213 GLY A C 1
ATOM 1687 O O . GLY A 1 213 ? -3.869 3.244 -0.454 1.00 91.88 213 GLY A O 1
ATOM 1688 N N . ILE A 1 214 ? -3.994 2.992 -2.680 1.00 92.88 214 ILE A N 1
ATOM 1689 C CA . ILE A 1 214 ? -3.474 1.622 -2.725 1.00 92.88 214 ILE A CA 1
ATOM 1690 C C . ILE A 1 214 ? -2.006 1.554 -2.311 1.00 92.88 214 ILE A C 1
ATOM 1692 O O . ILE A 1 214 ? -1.649 0.749 -1.454 1.00 92.88 214 ILE A O 1
ATOM 1696 N N . VAL A 1 215 ? -1.164 2.433 -2.855 1.00 95.06 215 VAL A N 1
ATOM 1697 C CA . VAL A 1 215 ? 0.257 2.496 -2.492 1.00 95.06 215 VAL A CA 1
ATOM 1698 C C . VAL A 1 215 ? 0.430 2.827 -1.009 1.00 95.06 215 VAL A C 1
ATOM 1700 O O . VAL A 1 215 ? 1.250 2.207 -0.336 1.00 95.06 215 VAL A O 1
ATOM 1703 N N . MET A 1 216 ? -0.377 3.745 -0.468 1.00 95.62 216 MET A N 1
ATOM 1704 C CA . MET A 1 216 ? -0.390 4.038 0.968 1.00 95.62 216 MET A CA 1
ATOM 1705 C C . MET A 1 216 ? -0.764 2.810 1.801 1.00 95.62 216 MET A C 1
ATOM 1707 O O . MET A 1 216 ? -0.148 2.581 2.838 1.00 95.62 216 MET A O 1
ATOM 1711 N N . ASN A 1 217 ? -1.744 2.016 1.356 1.00 95.00 217 ASN A N 1
ATOM 1712 C CA . ASN A 1 217 ? -2.151 0.794 2.050 1.00 95.00 217 ASN A CA 1
ATOM 1713 C C . ASN A 1 217 ? -1.054 -0.265 2.044 1.00 95.00 217 ASN A C 1
ATOM 1715 O O . ASN A 1 217 ? -0.745 -0.810 3.097 1.00 95.00 217 ASN A O 1
ATOM 1719 N N . GLU A 1 218 ? -0.425 -0.510 0.898 1.00 94.38 218 GLU A N 1
ATOM 1720 C CA . GLU A 1 218 ? 0.709 -1.431 0.796 1.00 94.38 218 GLU A CA 1
ATOM 1721 C C . GLU A 1 218 ? 1.843 -1.011 1.743 1.00 94.38 218 GLU A C 1
ATOM 1723 O O . GLU A 1 218 ? 2.270 -1.805 2.576 1.00 94.38 218 GLU A O 1
ATOM 1728 N N . VAL A 1 219 ? 2.262 0.262 1.720 1.00 96.19 219 VAL A N 1
ATOM 1729 C CA . VAL A 1 219 ? 3.297 0.787 2.635 1.00 96.19 219 VAL A CA 1
ATOM 1730 C C . VAL A 1 219 ? 2.890 0.622 4.098 1.00 96.19 219 VAL A C 1
ATOM 1732 O O . VAL A 1 219 ? 3.699 0.196 4.927 1.00 96.19 219 VAL A O 1
ATOM 1735 N N . PHE A 1 220 ? 1.647 0.963 4.430 1.00 95.25 220 PHE A N 1
ATOM 1736 C CA . PHE A 1 220 ? 1.114 0.866 5.783 1.00 95.25 220 PHE A CA 1
ATOM 1737 C C . PHE A 1 220 ? 1.121 -0.579 6.291 1.00 95.25 220 PHE A C 1
ATOM 1739 O O . PHE A 1 220 ? 1.633 -0.848 7.377 1.00 95.25 220 PHE A O 1
ATOM 1746 N N . LEU A 1 221 ? 0.632 -1.528 5.491 1.00 92.88 221 LEU A N 1
ATOM 1747 C CA . LEU A 1 221 ? 0.607 -2.945 5.848 1.00 92.88 221 LEU A CA 1
ATOM 1748 C C . LEU A 1 221 ? 2.015 -3.542 5.940 1.00 92.88 221 LEU A C 1
ATOM 1750 O O . LEU A 1 221 ? 2.289 -4.302 6.869 1.00 92.88 221 LEU A O 1
ATOM 1754 N N . LEU A 1 222 ? 2.922 -3.162 5.038 1.00 92.44 222 LEU A N 1
ATOM 1755 C CA . LEU A 1 222 ? 4.316 -3.610 5.051 1.00 92.44 222 LEU A CA 1
ATOM 1756 C C . LEU A 1 222 ? 5.061 -3.100 6.300 1.00 92.44 222 LEU A C 1
ATOM 1758 O O . LEU A 1 222 ? 5.830 -3.840 6.916 1.00 92.44 222 LEU A O 1
ATOM 1762 N N . SER A 1 223 ? 4.774 -1.860 6.714 1.00 92.81 223 SER A N 1
ATOM 1763 C CA . SER A 1 223 ? 5.274 -1.269 7.965 1.00 92.81 223 SER A CA 1
ATOM 1764 C C . SER A 1 223 ? 4.762 -2.029 9.188 1.00 92.81 223 SER A C 1
ATOM 1766 O O . SER A 1 223 ? 5.541 -2.386 10.070 1.00 92.81 223 SER A O 1
ATOM 1768 N N . LEU A 1 224 ? 3.453 -2.303 9.239 1.00 89.94 224 LEU A N 1
ATOM 1769 C CA . LEU A 1 224 ? 2.841 -3.050 10.338 1.00 89.94 224 LEU A CA 1
ATOM 1770 C C . LEU A 1 224 ? 3.412 -4.458 10.428 1.00 89.94 224 LEU A C 1
ATOM 1772 O O . LEU A 1 224 ? 3.748 -4.896 11.523 1.00 89.94 224 LEU A O 1
ATOM 1776 N N . TYR A 1 225 ? 3.577 -5.139 9.294 1.00 87.69 225 TYR A N 1
ATOM 1777 C CA . TYR A 1 225 ? 4.218 -6.448 9.246 1.00 87.69 225 TYR A CA 1
ATOM 1778 C C . TYR A 1 225 ? 5.596 -6.427 9.914 1.00 87.69 225 TYR A C 1
ATOM 1780 O O . TYR A 1 225 ? 5.842 -7.226 10.815 1.00 87.69 225 TYR A O 1
ATOM 1788 N N . LEU A 1 226 ? 6.469 -5.497 9.517 1.00 87.31 226 LEU A N 1
ATOM 1789 C CA . LEU A 1 226 ? 7.814 -5.390 10.080 1.00 87.31 226 LEU A CA 1
ATOM 1790 C C . LEU A 1 226 ? 7.791 -5.118 11.581 1.00 87.31 226 LEU A C 1
ATOM 1792 O O . LEU A 1 226 ? 8.510 -5.775 12.328 1.00 87.31 226 LEU A O 1
ATOM 1796 N N . LYS A 1 227 ? 6.927 -4.210 12.038 1.00 85.81 227 LYS A N 1
ATOM 1797 C CA . LYS A 1 227 ? 6.821 -3.884 13.464 1.00 85.81 227 LYS A CA 1
ATOM 1798 C C . LYS A 1 227 ? 6.260 -5.051 14.288 1.00 85.81 227 LYS A C 1
ATOM 1800 O O . LYS A 1 227 ? 6.737 -5.294 15.394 1.00 85.81 227 LYS A O 1
ATOM 1805 N N . PHE A 1 228 ? 5.323 -5.828 13.737 1.00 79.88 228 PHE A N 1
ATOM 1806 C CA . PHE A 1 228 ? 4.835 -7.072 14.349 1.00 79.88 228 PHE A CA 1
ATOM 1807 C C . PHE A 1 228 ? 5.927 -8.146 14.442 1.00 79.88 228 PHE A C 1
ATOM 1809 O O . PHE A 1 228 ? 6.071 -8.807 15.471 1.00 79.88 228 PHE A O 1
ATOM 1816 N N . ASP A 1 229 ? 6.687 -8.328 13.366 1.00 76.19 229 ASP A N 1
ATOM 1817 C CA . ASP A 1 229 ? 7.676 -9.396 13.235 1.00 76.19 229 ASP A CA 1
ATOM 1818 C C . ASP A 1 229 ? 8.977 -9.101 14.009 1.00 76.19 229 ASP A C 1
ATOM 1820 O O . ASP A 1 229 ? 9.614 -10.021 14.521 1.00 76.19 229 ASP A O 1
ATOM 1824 N N . LEU A 1 230 ? 9.347 -7.824 14.165 1.00 69.06 230 LEU A N 1
ATOM 1825 C CA . LEU A 1 230 ? 10.501 -7.388 14.960 1.00 69.06 230 LEU A CA 1
ATOM 1826 C C . LEU A 1 230 ? 10.199 -7.286 16.462 1.00 69.06 230 LEU A C 1
ATOM 1828 O O . LEU A 1 230 ? 11.086 -7.543 17.276 1.00 69.06 230 LEU A O 1
ATOM 1832 N N . GLY A 1 231 ? 8.973 -6.911 16.839 1.00 60.97 231 GLY A N 1
ATOM 1833 C CA . GLY A 1 231 ? 8.627 -6.598 18.228 1.00 60.97 231 GLY A CA 1
ATOM 1834 C C . GLY A 1 231 ? 8.170 -7.784 19.090 1.00 60.97 231 GLY A C 1
ATOM 1835 O O . GLY A 1 231 ? 8.208 -7.689 20.314 1.00 60.97 231 GLY A O 1
ATOM 1836 N N . GLY A 1 232 ? 7.746 -8.904 18.487 1.00 62.16 232 GLY A N 1
ATOM 1837 C CA . GLY A 1 232 ? 7.161 -10.047 19.207 1.00 62.16 232 GLY A CA 1
ATOM 1838 C C . GLY A 1 232 ? 5.774 -9.756 19.813 1.00 62.16 232 GLY A C 1
ATOM 1839 O O . GLY A 1 232 ? 5.433 -8.630 20.135 1.00 62.16 232 GLY A O 1
ATOM 1840 N N . SER A 1 233 ? 4.910 -10.762 19.983 1.00 60.94 233 SER A N 1
ATOM 1841 C CA . SER A 1 233 ? 3.495 -10.528 20.344 1.00 60.94 233 SER A CA 1
ATOM 1842 C C . SER A 1 233 ? 3.260 -10.201 21.839 1.00 60.94 233 SER A C 1
ATOM 1844 O O . SER A 1 233 ? 2.658 -11.012 22.549 1.00 60.94 233 SER A O 1
ATOM 1846 N N . THR A 1 234 ? 3.728 -9.054 22.340 1.00 72.19 234 THR A N 1
ATOM 1847 C CA . THR A 1 234 ? 3.439 -8.554 23.703 1.00 72.19 234 THR A CA 1
ATOM 1848 C C . THR A 1 234 ? 2.277 -7.553 23.707 1.00 72.19 234 THR A C 1
ATOM 1850 O O . THR A 1 234 ? 1.973 -6.928 22.692 1.00 72.19 234 THR A O 1
ATOM 1853 N N . GLU A 1 235 ? 1.596 -7.400 24.847 1.00 75.00 235 GLU A N 1
ATOM 1854 C CA . GLU A 1 235 ? 0.498 -6.425 25.003 1.00 75.00 235 GLU A CA 1
ATOM 1855 C C . GLU A 1 235 ? 0.980 -4.974 24.843 1.00 75.00 235 GLU A C 1
ATOM 1857 O O . GLU A 1 235 ? 0.276 -4.145 24.270 1.00 75.00 235 GLU A O 1
ATOM 1862 N N . GLU A 1 236 ? 2.202 -4.684 25.293 1.00 78.81 236 GLU A N 1
ATOM 1863 C CA . GLU A 1 236 ? 2.848 -3.378 25.130 1.00 78.81 236 GLU A CA 1
ATOM 1864 C C . GLU A 1 236 ? 3.079 -3.055 23.648 1.00 78.81 236 GLU A C 1
ATOM 1866 O O . GLU A 1 236 ? 2.666 -1.992 23.188 1.00 78.81 236 GLU A O 1
ATOM 1871 N N . LEU A 1 237 ? 3.578 -4.019 22.862 1.00 78.50 237 LEU A N 1
ATOM 1872 C CA . LEU A 1 237 ? 3.733 -3.835 21.420 1.00 78.50 237 LEU A CA 1
ATOM 1873 C C . LEU A 1 237 ? 2.388 -3.575 20.732 1.00 78.50 237 LEU A C 1
ATOM 1875 O O . LEU A 1 237 ? 2.310 -2.745 19.834 1.00 78.50 237 LEU A O 1
ATOM 1879 N N . GLN A 1 238 ? 1.313 -4.265 21.129 1.00 80.19 238 GLN A N 1
ATOM 1880 C CA . GLN A 1 238 ? -0.008 -4.032 20.532 1.00 80.19 238 GLN A CA 1
ATOM 1881 C C . GLN A 1 238 ? -0.499 -2.601 20.763 1.00 80.19 238 GLN A C 1
ATOM 1883 O O . GLN A 1 238 ? -1.120 -2.021 19.870 1.00 80.19 238 GLN A O 1
ATOM 1888 N N . LYS A 1 239 ? -0.210 -2.027 21.935 1.00 85.12 239 LYS A N 1
ATOM 1889 C CA . LYS A 1 239 ? -0.521 -0.630 22.231 1.00 85.12 239 LYS A CA 1
ATOM 1890 C C . LYS A 1 239 ? 0.329 0.317 21.384 1.00 85.12 239 LYS A C 1
ATOM 1892 O O . LYS A 1 239 ? -0.234 1.188 20.729 1.00 85.12 239 LYS A O 1
ATOM 1897 N N . ASP A 1 240 ? 1.639 0.097 21.322 1.00 86.25 240 ASP A N 1
ATOM 1898 C CA . ASP A 1 240 ? 2.549 0.928 20.527 1.00 86.25 240 ASP A CA 1
ATOM 1899 C C . ASP A 1 240 ? 2.205 0.883 19.032 1.00 86.25 240 ASP A C 1
ATOM 1901 O O . ASP A 1 240 ? 2.215 1.903 18.344 1.00 86.25 240 ASP A O 1
ATOM 1905 N N . LEU A 1 241 ? 1.830 -0.293 18.524 1.00 87.81 241 LEU A N 1
ATOM 1906 C CA . LEU A 1 241 ? 1.359 -0.487 17.154 1.00 87.81 241 LEU A CA 1
ATOM 1907 C C . LEU A 1 241 ? 0.044 0.237 16.889 1.00 87.81 241 LEU A C 1
ATOM 1909 O O . LEU A 1 241 ? -0.114 0.820 15.818 1.00 87.81 241 LEU A O 1
ATOM 1913 N N . LYS A 1 242 ? -0.891 0.205 17.844 1.00 89.81 242 LYS A N 1
ATOM 1914 C CA . LYS A 1 242 ? -2.152 0.945 17.752 1.00 89.81 242 LYS A CA 1
ATOM 1915 C C . LYS A 1 242 ? -1.890 2.448 17.682 1.00 89.81 242 LYS A C 1
ATOM 1917 O O . LYS A 1 242 ? -2.429 3.121 16.805 1.00 89.81 242 LYS A O 1
ATOM 1922 N N . ASP A 1 243 ? -1.027 2.957 18.556 1.00 90.88 243 ASP A N 1
ATOM 1923 C CA . ASP A 1 243 ? -0.666 4.373 18.598 1.00 90.88 243 ASP A CA 1
ATOM 1924 C C . ASP A 1 243 ? 0.055 4.791 17.306 1.00 90.88 243 ASP A C 1
ATOM 1926 O O . ASP A 1 243 ? -0.307 5.797 16.691 1.00 90.88 243 ASP A O 1
ATOM 1930 N N . TRP A 1 244 ? 1.003 3.981 16.822 1.00 92.69 244 TRP A N 1
ATOM 1931 C CA . TRP A 1 244 ? 1.690 4.203 15.547 1.00 92.69 244 TRP A CA 1
ATOM 1932 C C . TRP A 1 244 ? 0.730 4.169 14.350 1.00 92.69 244 TRP A C 1
ATOM 1934 O O . TRP A 1 244 ? 0.802 5.028 13.467 1.00 92.69 244 TRP A O 1
ATOM 1944 N N . ALA A 1 245 ? -0.195 3.206 14.314 1.00 94.25 245 ALA A N 1
ATOM 1945 C CA . ALA A 1 245 ? -1.184 3.089 13.249 1.00 94.25 245 ALA A CA 1
ATOM 1946 C C . ALA A 1 245 ? -2.121 4.303 13.244 1.00 94.25 245 ALA A C 1
ATOM 1948 O O . ALA A 1 245 ? -2.348 4.903 12.192 1.00 94.25 245 ALA A O 1
ATOM 1949 N N . GLY A 1 246 ? -2.593 4.721 14.422 1.00 92.19 246 GLY A N 1
ATOM 1950 C CA . GLY A 1 246 ? -3.384 5.935 14.604 1.00 92.19 246 GLY A CA 1
ATOM 1951 C C . GLY A 1 246 ? -2.654 7.184 14.110 1.00 92.19 246 GLY A C 1
ATOM 1952 O O . GLY A 1 246 ? -3.210 7.953 13.324 1.00 92.19 246 GLY A O 1
ATOM 1953 N N . GLN A 1 247 ? -1.387 7.353 14.497 1.00 91.31 247 GLN A N 1
ATOM 1954 C CA . GLN A 1 247 ? -0.544 8.465 14.047 1.00 91.31 247 GLN A CA 1
ATOM 1955 C C . GLN A 1 247 ? -0.320 8.450 12.534 1.00 91.31 247 GLN A C 1
ATOM 1957 O O . GLN A 1 247 ? -0.399 9.501 11.906 1.00 91.31 247 GLN A O 1
ATOM 1962 N N . THR A 1 248 ? -0.092 7.279 11.938 1.00 93.00 248 THR A N 1
ATOM 1963 C CA . THR A 1 248 ? 0.146 7.146 10.495 1.00 93.00 248 THR A CA 1
ATOM 1964 C C . THR A 1 248 ? -1.113 7.456 9.689 1.00 93.00 248 THR A C 1
ATOM 1966 O O . THR A 1 248 ? -1.055 8.243 8.747 1.00 93.00 248 THR A O 1
ATOM 1969 N N . ILE A 1 249 ? -2.275 6.934 10.097 1.00 92.00 249 ILE A N 1
ATOM 1970 C CA . ILE A 1 249 ? -3.567 7.256 9.469 1.00 92.00 249 ILE A CA 1
ATOM 1971 C C . ILE A 1 249 ? -3.840 8.766 9.567 1.00 92.00 249 ILE A C 1
ATOM 1973 O O . ILE A 1 249 ? -4.222 9.400 8.580 1.00 92.00 249 ILE A O 1
ATOM 1977 N N . ASN A 1 250 ? -3.576 9.366 10.732 1.00 88.31 250 ASN A N 1
ATOM 1978 C CA . ASN A 1 250 ? -3.709 10.807 10.933 1.00 88.31 250 ASN A CA 1
ATOM 1979 C C . ASN A 1 250 ? -2.628 11.637 10.215 1.00 88.31 250 ASN A C 1
ATOM 1981 O O . ASN A 1 250 ? -2.838 12.824 9.992 1.00 88.31 250 ASN A O 1
ATOM 1985 N N . GLY A 1 251 ? -1.483 11.049 9.869 1.00 88.50 251 GLY A N 1
ATOM 1986 C CA . GLY A 1 251 ? -0.437 11.677 9.061 1.00 88.50 251 GLY A CA 1
ATOM 1987 C C . GLY A 1 251 ? -0.770 11.655 7.570 1.00 88.50 251 GLY A C 1
ATOM 1988 O O . GLY A 1 251 ? -0.511 12.628 6.868 1.00 88.50 251 GLY A O 1
ATOM 1989 N N . PHE A 1 252 ? -1.395 10.576 7.091 1.00 89.75 252 PHE A N 1
ATOM 1990 C CA . PHE A 1 252 ? -1.802 10.445 5.694 1.00 89.75 252 PHE A CA 1
ATOM 1991 C C . PHE A 1 252 ? -3.022 11.306 5.364 1.00 89.75 252 PHE A C 1
ATOM 1993 O O . PHE A 1 252 ? -3.044 11.918 4.303 1.00 89.75 252 PHE A O 1
ATOM 2000 N N . GLN A 1 253 ? -4.035 11.357 6.240 1.00 85.56 253 GLN A N 1
ATOM 2001 C CA . GLN A 1 253 ? -5.271 12.145 6.043 1.00 85.56 253 GLN A CA 1
ATOM 2002 C C . GLN A 1 253 ? -5.894 11.988 4.643 1.00 85.56 253 GLN A C 1
ATOM 2004 O O . GLN A 1 253 ? -6.444 12.933 4.077 1.00 85.56 253 GLN A O 1
ATOM 2009 N N . ASN A 1 254 ? -5.782 10.794 4.056 1.00 85.50 254 ASN A N 1
ATOM 2010 C CA . ASN A 1 254 ? -6.158 10.537 2.674 1.00 85.50 254 ASN A CA 1
ATOM 2011 C C . ASN A 1 254 ? -7.375 9.608 2.608 1.00 85.50 254 ASN A C 1
ATOM 2013 O O . ASN A 1 254 ? -7.371 8.509 3.166 1.00 85.50 254 ASN A O 1
ATOM 2017 N N . TYR A 1 255 ? -8.421 10.046 1.907 1.00 82.62 255 TYR A N 1
ATOM 2018 C CA . TYR A 1 255 ? -9.679 9.305 1.842 1.00 82.62 255 TYR A CA 1
ATOM 2019 C C . TYR A 1 255 ? -9.596 8.053 0.964 1.00 82.62 255 TYR A C 1
ATOM 2021 O O . TYR A 1 255 ? -10.232 7.060 1.294 1.00 82.62 255 TYR A O 1
ATOM 2029 N N . TYR A 1 256 ? -8.801 8.060 -0.113 1.00 86.81 256 TYR A N 1
ATOM 2030 C CA . TYR A 1 256 ? -8.598 6.873 -0.950 1.00 86.81 256 TYR A CA 1
ATOM 2031 C C . TYR A 1 256 ? -7.880 5.767 -0.174 1.00 86.81 256 TYR A C 1
ATOM 2033 O O . TYR A 1 256 ? -8.216 4.590 -0.307 1.00 86.81 256 TYR A O 1
ATOM 2041 N N . PHE A 1 257 ? -6.914 6.147 0.667 1.00 91.56 257 PHE A N 1
ATOM 2042 C CA . PHE A 1 257 ? -6.265 5.238 1.604 1.00 91.56 257 PHE A CA 1
ATOM 2043 C C . PHE A 1 257 ? -7.269 4.657 2.604 1.00 91.56 257 PHE A C 1
ATOM 2045 O O . PHE A 1 257 ? -7.310 3.438 2.768 1.00 91.56 257 PHE A O 1
ATOM 2052 N N . LEU A 1 258 ? -8.105 5.496 3.222 1.00 89.69 258 LEU A N 1
ATOM 2053 C CA . LEU A 1 258 ? -9.100 5.031 4.188 1.00 89.69 258 LEU A CA 1
ATOM 2054 C C . LEU A 1 258 ? -10.172 4.135 3.540 1.00 89.69 258 LEU A C 1
ATOM 2056 O O . LEU A 1 258 ? -10.453 3.071 4.078 1.00 89.69 258 LEU A O 1
ATOM 2060 N N . ASP A 1 259 ? -10.721 4.510 2.378 1.00 88.88 259 ASP A N 1
ATOM 2061 C CA . ASP A 1 259 ? -11.667 3.681 1.608 1.00 88.88 259 ASP A CA 1
ATOM 2062 C C . ASP A 1 259 ? -11.065 2.304 1.311 1.00 88.88 259 ASP A C 1
ATOM 2064 O O . ASP A 1 259 ? -11.662 1.276 1.623 1.00 88.88 259 ASP A O 1
ATOM 2068 N N . THR A 1 260 ? -9.837 2.276 0.790 1.00 91.12 260 THR A N 1
ATOM 2069 C CA . THR A 1 260 ? -9.148 1.023 0.466 1.00 91.12 260 THR A CA 1
ATOM 2070 C C . THR A 1 260 ? -8.912 0.172 1.718 1.00 91.12 260 THR A C 1
ATOM 2072 O O . THR A 1 260 ? -9.178 -1.029 1.697 1.00 91.12 260 THR A O 1
ATOM 2075 N N . LEU A 1 261 ? -8.484 0.781 2.831 1.00 92.81 261 LEU A N 1
ATOM 2076 C CA . LEU A 1 261 ? -8.272 0.080 4.100 1.00 92.81 261 LEU A CA 1
ATOM 2077 C C . LEU A 1 261 ? -9.572 -0.550 4.612 1.00 92.81 261 LEU A C 1
ATOM 2079 O O . LEU A 1 261 ? -9.584 -1.721 4.986 1.00 92.81 261 LEU A O 1
ATOM 2083 N N . LEU A 1 262 ? -10.666 0.212 4.605 1.00 92.06 262 LEU A N 1
ATOM 2084 C CA . LEU A 1 262 ? -11.977 -0.242 5.061 1.00 92.06 262 LEU A CA 1
ATOM 2085 C C . LEU A 1 262 ? -12.520 -1.391 4.196 1.00 92.06 262 LEU A C 1
ATOM 2087 O O . LEU A 1 262 ? -13.029 -2.363 4.749 1.00 92.06 262 LEU A O 1
ATOM 2091 N N . ARG A 1 263 ? -12.353 -1.345 2.865 1.00 91.56 263 ARG A N 1
ATOM 2092 C CA . ARG A 1 263 ? -12.727 -2.464 1.972 1.00 91.56 263 ARG A CA 1
ATOM 2093 C C . ARG A 1 263 ? -11.990 -3.743 2.340 1.00 91.56 263 ARG A C 1
ATOM 2095 O O . ARG A 1 263 ? -12.616 -4.780 2.537 1.00 91.56 263 ARG A O 1
ATOM 2102 N N . MET A 1 264 ? -10.674 -3.659 2.536 1.00 90.69 264 MET A N 1
ATOM 2103 C CA . MET A 1 264 ? -9.879 -4.817 2.956 1.00 90.69 264 MET A CA 1
ATOM 2104 C C . MET A 1 264 ? -10.312 -5.363 4.326 1.00 90.69 264 MET A C 1
ATOM 2106 O O . MET A 1 264 ? -10.227 -6.568 4.558 1.00 90.69 264 MET A O 1
ATOM 2110 N N . GLN A 1 265 ? -10.795 -4.507 5.238 1.00 89.38 265 GLN A N 1
ATOM 2111 C CA . GLN A 1 265 ? -11.317 -4.936 6.544 1.00 89.38 265 GLN A CA 1
ATOM 2112 C C . GLN A 1 265 ? -12.639 -5.706 6.459 1.00 89.38 265 GLN A C 1
ATOM 2114 O O . GLN A 1 265 ? -12.948 -6.444 7.397 1.00 89.38 265 GLN A O 1
ATOM 2119 N N . LEU A 1 266 ? -13.407 -5.570 5.376 1.00 89.88 266 LEU A N 1
ATOM 2120 C CA . LEU A 1 266 ? -14.647 -6.323 5.165 1.00 89.88 266 LEU A CA 1
ATOM 2121 C C . LEU A 1 266 ? -14.413 -7.707 4.560 1.00 89.88 266 LEU A C 1
ATOM 2123 O O . LEU A 1 266 ? -15.271 -8.582 4.679 1.00 89.88 266 LEU A O 1
ATOM 2127 N N . GLU A 1 267 ? -13.256 -7.945 3.944 1.00 85.75 267 GLU A N 1
ATOM 2128 C CA . GLU A 1 267 ? -12.999 -9.229 3.304 1.00 85.75 267 GLU A CA 1
ATOM 2129 C C . GLU A 1 267 ? -12.809 -10.371 4.321 1.00 85.75 267 GLU A C 1
ATOM 2131 O O . GLU A 1 267 ? -12.281 -10.169 5.420 1.00 85.75 267 GLU A O 1
ATOM 2136 N N . PRO A 1 268 ? -13.209 -11.614 3.990 1.00 76.94 268 PRO A N 1
ATOM 2137 C CA . PRO A 1 268 ? -13.084 -12.748 4.907 1.00 76.94 268 PRO A CA 1
ATOM 2138 C C . PRO A 1 268 ? -11.640 -13.009 5.355 1.00 76.94 268 PRO A C 1
ATOM 2140 O O . PRO A 1 268 ? -11.396 -13.298 6.528 1.00 76.94 268 PRO A O 1
ATOM 2143 N N . SER A 1 269 ? -10.676 -12.854 4.446 1.00 75.25 269 SER A N 1
ATOM 2144 C CA . SER A 1 269 ? -9.245 -13.046 4.693 1.00 75.25 269 SER A CA 1
ATOM 2145 C C . SER A 1 269 ? -8.476 -11.744 4.510 1.00 75.25 269 SER A C 1
ATOM 2147 O O . SER A 1 269 ? -8.625 -11.079 3.490 1.00 75.25 269 SER A O 1
ATOM 2149 N N . PHE A 1 270 ? -7.611 -11.414 5.470 1.00 76.56 270 PHE A N 1
ATOM 2150 C CA . PHE A 1 270 ? -6.757 -10.232 5.380 1.00 76.56 270 PHE A CA 1
ATOM 2151 C C . PHE A 1 270 ? -5.469 -10.568 4.599 1.00 76.56 270 PHE A C 1
ATOM 2153 O O . PHE A 1 270 ? -4.827 -11.568 4.932 1.00 76.56 270 PHE A O 1
ATOM 2160 N N . PRO A 1 271 ? -5.055 -9.768 3.599 1.00 73.06 271 PRO A N 1
ATOM 2161 C CA . PRO A 1 271 ? -4.031 -10.140 2.604 1.00 73.06 271 PRO A CA 1
ATOM 2162 C C . PRO A 1 271 ? -2.583 -10.228 3.135 1.00 73.06 271 PRO A C 1
ATOM 2164 O O . PRO A 1 271 ? -1.647 -10.469 2.383 1.00 73.06 271 PRO A O 1
ATOM 2167 N N . VAL A 1 272 ? -2.376 -10.107 4.446 1.00 74.75 272 VAL A N 1
ATOM 2168 C CA . VAL A 1 272 ? -1.062 -10.214 5.110 1.00 74.75 272 VAL A CA 1
ATOM 2169 C C . VAL A 1 272 ? -0.658 -11.649 5.468 1.00 74.75 272 VAL A C 1
ATOM 2171 O O . VAL A 1 272 ? 0.431 -11.866 5.998 1.00 74.75 272 VAL A O 1
ATOM 2174 N N . THR A 1 273 ? -1.520 -12.644 5.231 1.00 67.75 273 THR A N 1
ATOM 2175 C CA . THR A 1 273 ? -1.265 -14.050 5.608 1.00 67.75 273 THR A CA 1
ATOM 2176 C C . THR A 1 273 ? -0.088 -14.684 4.864 1.00 67.75 273 THR A C 1
ATOM 2178 O O . THR A 1 273 ? 0.390 -15.743 5.259 1.00 67.75 273 THR A O 1
ATOM 2181 N N . THR A 1 274 ? 0.381 -14.059 3.783 1.00 71.44 274 THR A N 1
ATOM 2182 C CA . THR A 1 274 ? 1.607 -14.443 3.066 1.00 71.44 274 THR A CA 1
ATOM 2183 C C . THR A 1 274 ? 2.870 -14.134 3.875 1.00 71.44 274 THR A C 1
ATOM 2185 O O . THR A 1 274 ? 3.870 -14.840 3.746 1.00 71.44 274 THR A O 1
ATOM 2188 N N . LEU A 1 275 ? 2.819 -13.119 4.743 1.00 77.00 275 LEU A N 1
ATOM 2189 C CA . LEU A 1 275 ? 3.942 -12.648 5.553 1.00 77.00 275 LEU A CA 1
ATOM 2190 C C . LEU A 1 275 ? 3.807 -13.081 7.027 1.00 77.00 275 LEU A C 1
ATOM 2192 O O . LEU A 1 275 ? 4.755 -13.606 7.631 1.00 77.00 275 LEU A O 1
ATOM 2196 N N . LEU A 1 276 ? 2.609 -12.922 7.595 1.00 79.88 276 LEU A N 1
ATOM 2197 C CA . LEU A 1 276 ? 2.285 -13.205 8.995 1.00 79.88 276 LEU A CA 1
ATOM 2198 C C . LEU A 1 276 ? 1.698 -14.602 9.205 1.00 79.88 276 LEU A C 1
ATOM 2200 O O . LEU A 1 276 ? 1.068 -15.181 8.323 1.00 79.88 276 LEU A O 1
ATOM 2204 N N . SER A 1 277 ? 1.859 -15.136 10.421 1.00 82.00 277 SER A N 1
ATOM 2205 C CA . SER A 1 277 ? 1.103 -16.323 10.827 1.00 82.00 277 SER A CA 1
ATOM 2206 C C . SER A 1 277 ? -0.396 -16.002 10.888 1.00 82.00 277 SER A C 1
ATOM 2208 O O . SER A 1 277 ? -0.782 -14.854 11.111 1.00 82.00 277 SER A O 1
ATOM 2210 N N . LEU A 1 278 ? -1.262 -17.012 10.746 1.00 81.94 278 LEU A N 1
ATOM 2211 C CA . LEU A 1 278 ? -2.716 -16.811 10.834 1.00 81.94 278 LEU A CA 1
ATOM 2212 C C . LEU A 1 278 ? -3.128 -16.141 12.156 1.00 81.94 278 LEU A C 1
ATOM 2214 O O . LEU A 1 278 ? -4.007 -15.284 12.170 1.00 81.94 278 LEU A O 1
ATOM 2218 N N . ARG A 1 279 ? -2.466 -16.503 13.262 1.00 82.75 279 ARG A N 1
ATOM 2219 C CA . ARG A 1 279 ? -2.705 -15.906 14.581 1.00 82.75 279 ARG A CA 1
ATOM 2220 C C . ARG A 1 279 ? -2.384 -14.413 14.577 1.00 82.75 279 ARG A C 1
ATOM 2222 O O . ARG A 1 279 ? -3.208 -13.619 15.022 1.00 82.75 279 ARG A O 1
ATOM 2229 N N . ASP A 1 280 ? -1.221 -14.042 14.054 1.00 82.94 280 ASP A N 1
ATOM 2230 C CA . ASP A 1 280 ? -0.772 -12.648 14.046 1.00 82.94 280 ASP A CA 1
ATOM 2231 C C . ASP A 1 280 ? -1.595 -11.804 13.068 1.00 82.94 280 ASP A C 1
ATOM 2233 O O . ASP A 1 280 ? -1.928 -10.666 13.375 1.00 82.94 280 ASP A O 1
ATOM 2237 N N . ALA A 1 281 ? -2.024 -12.381 11.941 1.00 84.56 281 ALA A N 1
ATOM 2238 C CA . ALA A 1 281 ? -2.929 -11.725 10.998 1.00 84.56 281 ALA A CA 1
ATOM 2239 C C . ALA A 1 281 ? -4.290 -11.383 11.638 1.00 84.56 281 ALA A C 1
ATOM 2241 O O . ALA A 1 281 ? -4.816 -10.291 11.426 1.00 84.56 281 ALA A O 1
ATOM 2242 N N . VAL A 1 282 ? -4.849 -12.279 12.464 1.00 85.38 282 VAL A N 1
ATOM 2243 C CA . VAL A 1 282 ? -6.095 -12.017 13.210 1.00 85.38 282 VAL A CA 1
ATOM 2244 C C . VAL A 1 282 ? -5.896 -10.930 14.269 1.00 85.38 282 VAL A C 1
ATOM 2246 O O . VAL A 1 282 ? -6.762 -10.068 14.425 1.00 85.38 282 VAL A O 1
ATOM 2249 N N . LEU A 1 283 ? -4.765 -10.943 14.985 1.00 86.00 283 LEU A N 1
ATOM 2250 C CA . LEU A 1 283 ? -4.431 -9.901 15.964 1.00 86.00 283 LEU A CA 1
ATOM 2251 C C . LEU A 1 283 ? -4.257 -8.534 15.297 1.00 86.00 283 LEU A C 1
ATOM 2253 O O . LEU A 1 283 ? -4.825 -7.551 15.768 1.00 86.00 283 LEU A O 1
ATOM 2257 N N . LEU A 1 284 ? -3.538 -8.483 14.175 1.00 87.69 284 LEU A N 1
ATOM 2258 C CA . LEU A 1 284 ? -3.364 -7.275 13.377 1.00 87.69 284 LEU A CA 1
ATOM 2259 C C . LEU A 1 284 ? -4.715 -6.732 12.895 1.00 87.69 284 LEU A C 1
ATOM 2261 O O . LEU A 1 284 ? -4.978 -5.542 13.040 1.00 87.69 284 LEU A O 1
ATOM 2265 N N . ARG A 1 285 ? -5.606 -7.596 12.394 1.00 88.81 285 ARG A N 1
ATOM 2266 C CA . ARG A 1 285 ? -6.953 -7.189 11.968 1.00 88.81 285 ARG A CA 1
ATOM 2267 C C . ARG A 1 285 ? -7.771 -6.593 13.119 1.00 88.81 285 ARG A C 1
ATOM 2269 O O . ARG A 1 285 ? -8.371 -5.537 12.959 1.00 88.81 285 ARG A O 1
ATOM 2276 N N . LYS A 1 286 ? -7.753 -7.227 14.297 1.00 89.25 286 LYS A N 1
ATOM 2277 C CA . LYS A 1 286 ? -8.409 -6.708 15.512 1.00 89.25 286 LYS A CA 1
ATOM 2278 C C . LYS A 1 286 ? -7.849 -5.346 15.931 1.00 89.25 286 LYS A C 1
ATOM 2280 O O . LYS A 1 286 ? -8.620 -4.439 16.225 1.00 89.25 286 LYS A O 1
ATOM 2285 N N . MET A 1 287 ? -6.525 -5.189 15.909 1.00 90.56 287 MET A N 1
ATOM 2286 C CA . MET A 1 287 ? -5.869 -3.911 16.194 1.00 90.56 287 MET A CA 1
ATOM 2287 C C . MET A 1 287 ? -6.288 -2.835 15.186 1.00 90.56 287 MET A C 1
ATOM 2289 O O . MET A 1 287 ? -6.583 -1.712 15.579 1.00 90.56 287 MET A O 1
ATOM 2293 N N . LEU A 1 288 ? -6.388 -3.173 13.898 1.00 92.00 288 LEU A N 1
ATOM 2294 C CA . LEU A 1 288 ? -6.849 -2.238 12.874 1.00 92.00 288 LEU A CA 1
ATOM 2295 C C . LEU A 1 288 ? -8.309 -1.815 13.075 1.00 92.00 288 LEU A C 1
ATOM 2297 O O . LEU A 1 288 ? -8.592 -0.631 12.922 1.00 92.00 288 LEU A O 1
ATOM 2301 N N . PHE A 1 289 ? -9.211 -2.715 13.488 1.00 92.44 289 PHE A N 1
ATOM 2302 C CA . PHE A 1 289 ? -10.564 -2.319 13.904 1.00 92.44 289 PHE A CA 1
ATOM 2303 C C . PHE A 1 289 ? -10.529 -1.347 15.087 1.00 92.44 289 PHE A C 1
ATOM 2305 O O . PHE A 1 289 ? -11.168 -0.299 15.032 1.00 92.44 289 PHE A O 1
ATOM 2312 N N . ASP A 1 290 ? -9.741 -1.649 16.124 1.00 92.44 290 ASP A N 1
ATOM 2313 C CA . ASP A 1 290 ? -9.590 -0.763 17.283 1.00 92.44 290 ASP A CA 1
ATOM 2314 C C . ASP A 1 290 ? -9.074 0.622 16.869 1.00 92.44 290 ASP A C 1
ATOM 2316 O O . ASP A 1 290 ? -9.546 1.63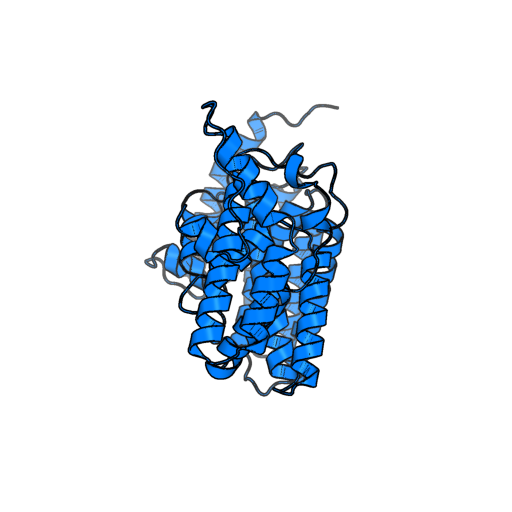5 17.377 1.00 92.44 290 ASP A O 1
ATOM 2320 N N . THR A 1 291 ? -8.110 0.675 15.955 1.00 92.19 291 THR A N 1
ATOM 2321 C CA . THR A 1 291 ? -7.527 1.920 15.452 1.00 92.19 291 THR A CA 1
ATOM 2322 C C . THR A 1 291 ? -8.530 2.713 14.616 1.00 92.19 291 THR A C 1
ATOM 2324 O O . THR A 1 291 ? -8.726 3.895 14.856 1.00 92.19 291 THR A O 1
ATOM 2327 N N . VAL A 1 292 ? -9.214 2.071 13.669 1.00 90.50 292 VAL A N 1
ATOM 2328 C CA . VAL A 1 292 ? -10.146 2.743 12.752 1.00 90.50 292 VAL A CA 1
ATOM 2329 C C . VAL A 1 292 ? -11.416 3.229 13.457 1.00 90.50 292 VAL A C 1
ATOM 2331 O O . VAL A 1 292 ? -11.951 4.271 13.090 1.00 90.50 292 VAL A O 1
ATOM 2334 N N . ILE A 1 293 ? -11.922 2.477 14.439 1.00 90.56 293 ILE A N 1
ATOM 2335 C CA . ILE A 1 293 ? -13.217 2.753 15.082 1.00 90.56 293 ILE A CA 1
ATOM 2336 C C . ILE A 1 293 ? -13.059 3.640 16.319 1.00 90.56 293 ILE A C 1
ATOM 2338 O O . ILE A 1 293 ? -13.886 4.518 16.542 1.00 90.56 293 ILE A O 1
ATOM 2342 N N . LEU A 1 294 ? -12.034 3.402 17.146 1.00 89.69 294 LEU A N 1
ATOM 2343 C CA . LEU A 1 294 ? -11.922 4.053 18.458 1.00 89.69 294 LEU A CA 1
ATOM 2344 C C . LEU A 1 294 ? -11.079 5.332 18.441 1.00 89.69 294 LEU A C 1
ATOM 2346 O O . LEU A 1 294 ? -11.114 6.082 19.415 1.00 89.69 294 LEU A O 1
ATOM 2350 N N . VAL A 1 295 ? -10.276 5.564 17.401 1.00 86.19 295 VAL A N 1
ATOM 2351 C CA . VAL A 1 295 ? -9.460 6.779 17.301 1.00 86.19 295 VAL A CA 1
ATOM 2352 C C . VAL A 1 295 ? -10.285 7.891 16.666 1.00 86.19 295 VAL A C 1
ATOM 2354 O O . VAL A 1 295 ? -10.839 7.737 15.579 1.00 86.19 295 VAL A O 1
ATOM 2357 N N . ASP A 1 296 ? -10.335 9.039 17.340 1.00 81.81 296 ASP A N 1
ATOM 2358 C CA . ASP A 1 296 ? -10.983 10.237 16.815 1.00 81.81 296 ASP A CA 1
ATOM 2359 C C . ASP A 1 296 ? -10.073 10.936 15.794 1.00 81.81 296 ASP A C 1
ATOM 2361 O O . ASP A 1 296 ? -9.124 11.651 16.132 1.00 81.81 296 ASP A O 1
ATOM 2365 N N . TYR A 1 297 ? -10.356 10.708 14.515 1.00 81.56 297 TYR A N 1
ATOM 2366 C CA . TYR A 1 297 ? -9.635 11.340 13.422 1.00 81.56 297 TYR A CA 1
ATOM 2367 C C . TYR A 1 297 ? -10.229 12.710 13.087 1.00 81.56 297 TYR A C 1
ATOM 2369 O O . TYR A 1 297 ? -11.282 12.832 12.460 1.00 81.56 297 TYR A O 1
ATOM 2377 N N . ALA A 1 298 ? -9.496 13.780 13.396 1.00 75.62 298 ALA A N 1
ATOM 2378 C CA . ALA A 1 298 ? -9.947 15.146 13.123 1.00 75.62 298 ALA A CA 1
ATOM 2379 C C . ALA A 1 298 ? -10.244 15.406 11.629 1.00 75.62 298 ALA A C 1
ATOM 2381 O O . ALA A 1 298 ? -11.170 16.147 11.294 1.00 75.62 298 ALA A O 1
ATOM 2382 N N . PHE A 1 299 ? -9.507 14.787 10.700 1.00 73.88 299 PHE A N 1
ATOM 2383 C CA . PHE A 1 299 ? -9.784 14.931 9.261 1.00 73.88 299 PHE A CA 1
ATOM 2384 C C . PHE A 1 299 ? -11.121 14.287 8.847 1.00 73.88 299 PHE A C 1
ATOM 2386 O O . PHE A 1 299 ? -11.721 14.688 7.849 1.00 73.88 299 PHE A O 1
ATOM 2393 N N . ILE A 1 300 ? -11.629 13.350 9.653 1.00 71.81 300 ILE A N 1
ATOM 2394 C CA . ILE A 1 300 ? -12.965 12.775 9.516 1.00 71.81 300 ILE A CA 1
ATOM 2395 C C . ILE A 1 300 ? -14.029 13.742 10.077 1.00 71.81 300 ILE A C 1
ATOM 2397 O O . IL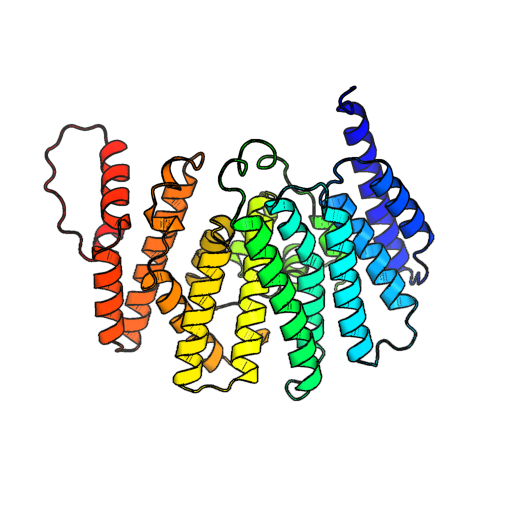E A 1 300 ? -15.038 14.029 9.440 1.00 71.81 300 ILE A O 1
ATOM 2401 N N . ASN A 1 301 ? -13.784 14.324 11.250 1.00 63.53 301 ASN A N 1
ATOM 2402 C CA . ASN A 1 301 ? -14.805 15.095 11.971 1.00 63.53 301 ASN A CA 1
ATOM 2403 C C . ASN A 1 301 ? -14.860 16.598 11.640 1.00 63.53 301 ASN A C 1
ATOM 2405 O O . ASN A 1 301 ? -15.826 17.277 11.981 1.00 63.53 301 ASN A O 1
ATOM 2409 N N . THR A 1 302 ? -13.876 17.148 10.926 1.00 58.47 302 THR A N 1
ATOM 2410 C CA . THR A 1 302 ? -13.792 18.596 10.622 1.00 58.47 302 THR A CA 1
ATOM 2411 C C . THR A 1 302 ? -14.771 19.103 9.556 1.00 58.47 302 THR A C 1
ATOM 2413 O O . THR A 1 302 ? -14.666 20.251 9.129 1.00 58.47 302 THR A O 1
ATOM 2416 N N . GLY A 1 303 ? -15.711 18.285 9.071 1.00 51.66 303 GLY A N 1
ATOM 2417 C CA . GLY A 1 303 ? -16.679 18.711 8.051 1.00 51.66 303 GLY A CA 1
ATOM 2418 C C . GLY A 1 303 ? -16.056 19.048 6.687 1.00 51.66 303 GLY A C 1
ATOM 2419 O O . GLY A 1 303 ? -16.779 19.428 5.764 1.00 51.66 303 GLY A O 1
ATOM 2420 N N . ARG A 1 304 ? -14.740 18.820 6.516 1.00 52.53 304 ARG A N 1
ATOM 2421 C CA . ARG A 1 304 ? -14.015 18.850 5.225 1.00 52.53 304 ARG A CA 1
ATOM 2422 C C . ARG A 1 304 ? -14.614 17.894 4.187 1.00 52.53 304 ARG A C 1
ATOM 2424 O O . ARG A 1 304 ? -14.364 18.023 3.000 1.00 52.53 304 ARG A O 1
ATOM 2431 N N . TRP A 1 305 ? -15.467 16.992 4.659 1.00 50.28 305 TRP A N 1
ATOM 2432 C CA . TRP A 1 305 ? -16.283 16.051 3.913 1.00 50.28 305 TRP A CA 1
ATOM 2433 C C . TRP A 1 305 ? -17.195 16.786 2.943 1.00 50.28 305 TRP A C 1
ATOM 2435 O O . TRP A 1 305 ? -17.335 16.363 1.814 1.00 50.28 305 TRP A O 1
ATOM 2445 N N . THR A 1 306 ? -17.715 17.955 3.312 1.00 44.34 306 THR A N 1
ATOM 2446 C CA . THR A 1 306 ? -18.594 18.760 2.444 1.00 44.34 306 THR A CA 1
ATOM 2447 C C . THR A 1 306 ? -17.944 19.267 1.149 1.00 44.34 306 THR A C 1
ATOM 2449 O O . THR A 1 306 ? -18.653 19.819 0.311 1.00 44.34 306 THR A O 1
ATOM 2452 N N . GLN A 1 307 ? -16.629 19.093 0.977 1.00 49.00 307 GLN A N 1
ATOM 2453 C CA . GLN A 1 307 ? -15.882 19.542 -0.200 1.00 49.00 307 GLN A CA 1
ATOM 2454 C C . GLN A 1 307 ? -15.567 18.420 -1.200 1.00 49.00 307 GLN A C 1
ATOM 2456 O O . GLN A 1 307 ? -15.162 18.752 -2.304 1.00 49.00 307 GLN A O 1
ATOM 2461 N N . LEU A 1 308 ? -15.793 17.135 -0.870 1.00 53.00 308 LEU A N 1
ATOM 2462 C CA . LEU A 1 308 ? -15.557 16.040 -1.820 1.00 53.00 308 LEU A CA 1
ATOM 2463 C C . LEU A 1 308 ? -16.661 15.975 -2.902 1.00 53.00 308 LEU A C 1
ATOM 2465 O O . LEU A 1 308 ? -17.851 16.009 -2.567 1.00 53.00 308 LEU A O 1
ATOM 2469 N N . PRO A 1 309 ? -16.316 15.812 -4.191 1.00 43.72 309 PRO A N 1
ATOM 2470 C CA . PRO A 1 309 ? -17.268 15.711 -5.281 1.00 43.72 309 PRO A CA 1
ATOM 2471 C C . PRO A 1 309 ? -17.980 14.354 -5.271 1.00 43.72 309 PRO A C 1
ATOM 2473 O O . PRO A 1 309 ? -17.369 13.295 -5.152 1.00 43.72 309 PRO A O 1
ATOM 2476 N N . GLY A 1 310 ? -19.297 14.376 -5.489 1.00 54.88 310 GLY A N 1
ATOM 2477 C CA . GLY A 1 310 ? -20.100 13.179 -5.760 1.00 54.88 310 GLY A CA 1
ATOM 2478 C C . GLY A 1 310 ? -20.509 12.348 -4.534 1.00 54.88 310 GLY A C 1
ATOM 2479 O O . GLY A 1 310 ? -20.433 12.783 -3.390 1.00 54.88 310 GLY A O 1
ATOM 2480 N N . ASN A 1 311 ? -20.996 11.127 -4.791 1.00 62.03 311 ASN A N 1
ATOM 2481 C CA . ASN A 1 311 ? -21.498 10.193 -3.769 1.00 62.03 311 ASN A CA 1
ATOM 2482 C C . ASN A 1 311 ? -20.390 9.536 -2.916 1.00 62.03 311 ASN A C 1
ATOM 2484 O O . ASN A 1 311 ? -20.716 8.782 -2.006 1.00 62.03 311 ASN A O 1
ATOM 2488 N N . HIS A 1 312 ? -19.106 9.837 -3.149 1.00 67.06 312 HIS A N 1
ATOM 2489 C CA . HIS A 1 312 ? -17.972 9.157 -2.501 1.00 67.06 312 HIS A CA 1
ATOM 2490 C C . HIS A 1 312 ? -18.000 9.210 -0.969 1.00 67.06 312 HIS A C 1
ATOM 2492 O O . HIS A 1 312 ? -17.602 8.258 -0.307 1.00 67.06 312 HIS A O 1
ATOM 2498 N N . LEU A 1 313 ? -18.528 10.288 -0.390 1.00 71.62 313 LEU A N 1
ATOM 2499 C CA . LEU A 1 313 ? -18.714 10.407 1.059 1.00 71.62 313 LEU A CA 1
ATOM 2500 C C . LEU A 1 313 ? -19.770 9.449 1.597 1.00 71.62 313 LEU A C 1
ATOM 2502 O O . LEU A 1 313 ? -19.604 8.900 2.682 1.00 71.62 313 LEU A O 1
ATOM 2506 N N . LYS A 1 314 ? -20.866 9.277 0.848 1.00 75.81 314 LYS A N 1
ATOM 2507 C CA . LYS A 1 314 ? -21.932 8.339 1.202 1.00 75.81 314 LYS A CA 1
ATOM 2508 C C . LYS A 1 314 ? -21.391 6.923 1.131 1.00 75.81 314 LYS A C 1
ATOM 2510 O O . LYS A 1 314 ? -21.586 6.164 2.070 1.00 75.81 314 LYS A O 1
ATOM 2515 N N . ASP A 1 315 ? -20.654 6.613 0.069 1.00 81.81 315 ASP A N 1
ATOM 2516 C CA . ASP A 1 315 ? -20.032 5.304 -0.115 1.00 81.81 315 ASP A CA 1
ATOM 2517 C C . ASP A 1 315 ? -19.034 5.004 1.012 1.00 81.81 315 ASP A C 1
ATOM 2519 O O . ASP A 1 315 ? -19.097 3.934 1.610 1.00 81.81 315 ASP A O 1
ATOM 2523 N N . LEU A 1 316 ? -18.177 5.968 1.374 1.00 81.56 316 LEU A N 1
ATOM 2524 C CA . LEU A 1 316 ? -17.219 5.825 2.473 1.00 81.56 316 LEU A CA 1
ATOM 2525 C C . LEU A 1 316 ? -17.913 5.669 3.832 1.00 81.56 316 LEU A C 1
ATOM 2527 O O . LEU A 1 316 ? -17.508 4.846 4.646 1.00 81.56 316 LEU A O 1
ATOM 2531 N N . ALA A 1 317 ? -18.969 6.438 4.085 1.00 81.44 317 ALA A N 1
ATOM 2532 C CA . ALA A 1 317 ? -19.738 6.352 5.319 1.00 81.44 317 ALA A CA 1
ATOM 2533 C C . ALA A 1 317 ? -20.488 5.020 5.458 1.00 81.44 317 ALA A C 1
ATOM 2535 O O . ALA A 1 317 ? -20.514 4.444 6.544 1.00 81.44 317 ALA A O 1
ATOM 2536 N N . LEU A 1 318 ? -21.071 4.520 4.365 1.00 85.94 318 LEU A N 1
ATOM 2537 C CA . LEU A 1 318 ? -21.694 3.198 4.310 1.00 85.94 318 LEU A CA 1
ATOM 2538 C C . LEU A 1 318 ? -20.653 2.100 4.516 1.00 85.94 318 LEU A C 1
ATOM 2540 O O . LEU A 1 318 ? -20.874 1.175 5.289 1.00 85.94 318 LEU A O 1
ATOM 2544 N N . LEU A 1 319 ? -19.495 2.223 3.872 1.00 89.25 319 LEU A N 1
ATOM 2545 C CA . LEU A 1 319 ? -18.392 1.292 4.053 1.00 89.25 319 LEU A CA 1
ATOM 2546 C C . LEU A 1 319 ? -17.920 1.271 5.512 1.00 89.25 319 LEU A C 1
ATOM 2548 O O . LEU A 1 319 ? -17.719 0.204 6.087 1.00 89.25 319 LEU A O 1
ATOM 2552 N N . TRP A 1 320 ? -17.802 2.441 6.136 1.00 88.56 320 TRP A N 1
ATOM 2553 C CA . TRP A 1 320 ? -17.418 2.541 7.536 1.00 88.56 320 TRP A CA 1
ATOM 2554 C C . TRP A 1 320 ? -18.477 1.939 8.465 1.00 88.56 320 TRP A C 1
ATOM 2556 O O . TRP A 1 320 ? -18.123 1.186 9.368 1.00 88.56 320 TRP A O 1
ATOM 2566 N N . LEU A 1 321 ? -19.767 2.176 8.201 1.00 89.81 321 LEU A N 1
ATOM 2567 C CA . LEU A 1 321 ? -20.880 1.535 8.910 1.00 89.81 321 LEU A CA 1
ATOM 2568 C C . LEU A 1 321 ? -20.771 0.003 8.863 1.00 89.81 321 LEU A C 1
ATOM 2570 O O . LEU A 1 321 ? -20.867 -0.650 9.902 1.00 89.81 321 LEU A O 1
ATOM 2574 N N . LEU A 1 322 ? -20.524 -0.561 7.676 1.00 92.31 322 LEU A N 1
ATOM 2575 C CA . LEU A 1 322 ? -20.344 -2.002 7.490 1.00 92.31 322 LEU A CA 1
ATOM 2576 C C . LEU A 1 322 ? -19.116 -2.527 8.244 1.00 92.31 322 LEU A C 1
ATOM 2578 O O . LEU A 1 322 ? -19.162 -3.615 8.814 1.00 92.31 322 LEU A O 1
ATOM 2582 N N . VAL A 1 323 ? -18.022 -1.760 8.280 1.00 92.25 323 VAL A N 1
ATOM 2583 C CA . VAL A 1 323 ? -16.806 -2.130 9.019 1.00 92.25 323 VAL A CA 1
ATOM 2584 C C . VAL A 1 323 ? -17.063 -2.163 10.522 1.00 92.25 323 VAL A C 1
ATOM 2586 O O . VAL A 1 323 ? -16.635 -3.108 11.185 1.00 92.25 323 VAL A O 1
ATOM 2589 N N . VAL A 1 324 ? -17.785 -1.176 11.063 1.00 92.12 324 VAL A N 1
ATOM 2590 C CA . VAL A 1 324 ? -18.149 -1.154 12.487 1.00 92.12 324 VAL A CA 1
ATOM 2591 C C . VAL A 1 324 ? -19.054 -2.340 12.826 1.00 92.12 324 VAL A C 1
ATOM 2593 O O . VAL A 1 324 ? -18.793 -3.030 13.811 1.00 92.12 324 VAL A O 1
ATOM 2596 N N . ASP A 1 325 ? -20.070 -2.628 12.005 1.00 92.44 325 ASP A N 1
ATOM 2597 C CA . ASP A 1 325 ? -20.928 -3.803 12.207 1.00 92.44 325 ASP A CA 1
ATOM 2598 C C . ASP A 1 325 ? -20.112 -5.104 12.168 1.00 92.44 325 ASP A C 1
ATOM 2600 O O . ASP A 1 325 ? -20.154 -5.894 13.112 1.00 92.44 325 ASP A O 1
ATOM 2604 N N . SER A 1 326 ? -19.264 -5.283 11.151 1.00 92.12 326 SER A N 1
ATOM 2605 C CA . SER A 1 326 ? -18.394 -6.457 11.038 1.00 92.12 326 SER A CA 1
ATOM 2606 C C . SER A 1 326 ? -17.467 -6.619 12.248 1.00 92.12 326 SER A C 1
ATOM 2608 O O . SER A 1 326 ? -17.247 -7.747 12.699 1.00 92.12 326 SER A O 1
ATOM 2610 N N . ALA A 1 327 ? -16.917 -5.525 12.782 1.00 92.62 327 ALA A N 1
ATOM 2611 C CA . ALA A 1 327 ? -16.064 -5.551 13.967 1.00 92.62 327 ALA A CA 1
ATOM 2612 C C . ALA A 1 327 ? -16.846 -5.969 15.221 1.00 92.62 327 ALA A C 1
ATOM 2614 O O . ALA A 1 327 ? -16.373 -6.803 15.998 1.00 92.62 327 ALA A O 1
ATOM 2615 N N . ILE A 1 328 ? -18.067 -5.447 15.391 1.00 93.25 328 ILE A N 1
ATOM 2616 C CA . ILE A 1 328 ? -18.975 -5.819 16.482 1.00 93.25 328 ILE A CA 1
ATOM 2617 C C . ILE A 1 328 ? -19.333 -7.305 16.401 1.00 93.25 328 ILE A C 1
ATOM 2619 O O . ILE A 1 328 ? -19.215 -8.012 17.403 1.00 93.25 328 ILE A O 1
ATOM 2623 N N . GLN A 1 329 ? -19.719 -7.811 15.226 1.00 92.31 329 GLN A N 1
ATOM 2624 C CA . GLN A 1 329 ? -20.056 -9.227 15.058 1.00 92.31 329 GLN A CA 1
ATOM 2625 C C . GLN A 1 329 ? -18.849 -10.127 15.355 1.00 92.31 329 GLN A C 1
ATOM 2627 O O . GLN A 1 329 ? -18.977 -11.117 16.078 1.00 92.31 329 GLN A O 1
ATOM 2632 N N . LEU A 1 330 ? -17.653 -9.756 14.884 1.00 89.75 330 LEU A N 1
ATOM 2633 C CA . LEU A 1 330 ? -16.427 -10.495 15.186 1.00 89.75 330 LEU A CA 1
ATOM 2634 C C . LEU A 1 330 ? -16.112 -10.500 16.692 1.00 89.75 330 LEU A C 1
ATOM 2636 O O . LEU A 1 330 ? -15.713 -11.534 17.233 1.00 89.75 330 LEU A O 1
ATOM 2640 N N . ALA A 1 331 ? -16.297 -9.376 17.388 1.00 91.75 331 ALA A N 1
ATOM 2641 C CA . ALA A 1 331 ? -16.107 -9.292 18.835 1.00 91.75 331 ALA A CA 1
ATOM 2642 C C . ALA A 1 331 ? -17.144 -10.136 19.602 1.00 91.75 331 ALA A C 1
ATOM 2644 O O . ALA A 1 331 ? -16.779 -10.840 20.546 1.00 91.75 331 ALA A O 1
ATOM 2645 N N . ARG A 1 332 ? -18.411 -10.150 19.156 1.00 92.00 332 ARG A N 1
ATOM 2646 C CA . ARG A 1 332 ? -19.486 -10.989 19.722 1.00 92.00 332 ARG A CA 1
ATOM 2647 C C . ARG A 1 332 ? -19.167 -12.479 19.597 1.00 92.00 332 ARG A C 1
ATOM 2649 O O . ARG A 1 332 ? -19.251 -13.195 20.594 1.00 92.00 332 ARG A O 1
ATOM 2656 N N . VAL A 1 333 ? -18.747 -12.931 18.411 1.00 91.81 333 VAL A N 1
ATOM 2657 C CA . VAL A 1 333 ? -18.349 -14.332 18.157 1.00 91.81 333 VAL A CA 1
ATOM 2658 C C . VAL A 1 333 ? -17.171 -14.753 19.039 1.00 91.81 333 VAL A C 1
ATOM 2660 O O . VAL A 1 333 ? -17.126 -15.887 19.503 1.00 91.81 333 VAL A O 1
ATOM 2663 N N . ASN A 1 334 ? -16.241 -13.837 19.317 1.00 88.31 334 ASN A N 1
ATOM 2664 C CA . ASN A 1 334 ? -15.088 -14.092 20.184 1.00 88.31 334 ASN A CA 1
ATOM 2665 C C . ASN A 1 334 ? -15.369 -13.877 21.685 1.00 88.31 334 ASN A C 1
ATOM 2667 O O . ASN A 1 334 ? -14.446 -13.986 22.489 1.00 88.31 334 ASN A O 1
ATOM 2671 N N . HIS A 1 335 ? -16.612 -13.572 22.074 1.00 91.56 335 HIS A N 1
ATOM 2672 C CA . HIS A 1 335 ? -17.012 -13.260 23.453 1.00 91.56 335 HIS A CA 1
ATOM 2673 C C . HIS A 1 335 ? -16.260 -12.066 24.087 1.00 91.56 335 HIS A C 1
ATOM 2675 O O . HIS A 1 335 ? -16.127 -11.973 25.308 1.00 91.56 335 HIS A O 1
ATOM 2681 N N . GLU A 1 336 ? -15.808 -11.109 23.273 1.00 92.12 336 GLU A N 1
ATOM 2682 C CA . GLU A 1 336 ? -15.073 -9.908 23.695 1.00 92.12 336 GLU A CA 1
ATOM 2683 C C . GLU A 1 336 ? -16.038 -8.750 24.020 1.00 92.12 336 GLU A C 1
ATOM 2685 O O . GLU A 1 336 ? -16.084 -7.742 23.315 1.00 92.12 336 GLU A O 1
ATOM 2690 N N . GLN A 1 337 ? -16.837 -8.879 25.088 1.00 92.25 337 GLN A N 1
ATOM 2691 C CA . GLN A 1 337 ? -17.895 -7.896 25.392 1.00 92.25 337 GLN A CA 1
ATOM 2692 C C . GLN A 1 337 ? -17.375 -6.460 25.601 1.00 92.25 337 GLN A C 1
ATOM 2694 O O . GLN A 1 337 ? -17.995 -5.492 25.171 1.00 92.25 337 GLN A O 1
ATOM 2699 N N . SER A 1 338 ? -16.199 -6.287 26.208 1.00 93.25 338 SER A N 1
ATOM 2700 C CA . SER A 1 338 ? -15.620 -4.947 26.382 1.00 93.25 338 SER A CA 1
ATOM 2701 C C . SER A 1 338 ? -15.472 -4.199 25.052 1.00 93.25 338 SER A C 1
ATOM 2703 O O . SER A 1 338 ? -15.801 -3.018 24.982 1.00 93.25 338 SER A O 1
ATOM 2705 N N . ARG A 1 339 ? -15.056 -4.894 23.985 1.00 92.88 339 ARG A N 1
ATOM 2706 C CA . ARG A 1 339 ? -14.913 -4.319 22.641 1.00 92.88 339 ARG A CA 1
ATOM 2707 C C . ARG A 1 339 ? -16.245 -4.027 21.978 1.00 92.88 339 ARG A C 1
ATOM 2709 O O . ARG A 1 339 ? -16.369 -2.978 21.361 1.00 92.88 339 ARG A O 1
ATOM 2716 N N . VAL A 1 340 ? -17.236 -4.904 22.142 1.00 93.56 340 VAL A N 1
ATOM 2717 C CA . VAL A 1 340 ? -18.597 -4.666 21.634 1.00 93.56 340 VAL A CA 1
ATOM 2718 C C . VAL A 1 340 ? -19.133 -3.342 22.179 1.00 93.56 340 VAL A C 1
ATOM 2720 O O . VAL A 1 340 ? -19.509 -2.475 21.396 1.00 93.56 340 VAL A O 1
ATOM 2723 N N . ILE A 1 341 ? -19.063 -3.146 23.500 1.00 92.38 341 ILE A N 1
ATOM 2724 C CA . ILE A 1 341 ? -19.505 -1.903 24.149 1.00 92.38 341 ILE A CA 1
ATOM 2725 C C . ILE A 1 341 ? -18.686 -0.705 23.652 1.00 92.38 341 ILE A C 1
ATOM 2727 O O . ILE A 1 341 ? -19.251 0.343 23.348 1.00 92.38 341 ILE A O 1
ATOM 2731 N N . SER A 1 342 ? -17.358 -0.837 23.545 1.00 93.50 342 SER A N 1
ATOM 2732 C CA . SER A 1 342 ? -16.507 0.251 23.046 1.00 93.50 342 SER A CA 1
ATOM 2733 C C . SER A 1 342 ? -16.843 0.658 21.608 1.00 93.50 342 SER A C 1
ATOM 2735 O O . SER A 1 342 ? -16.901 1.852 21.331 1.00 93.50 342 SER A O 1
ATOM 2737 N N . TYR A 1 343 ? -17.092 -0.295 20.707 1.00 93.69 343 TYR A N 1
ATOM 2738 C CA . TYR A 1 343 ? -17.451 -0.001 19.317 1.00 93.69 343 TYR A CA 1
ATOM 2739 C C . TYR A 1 343 ? -18.849 0.614 19.199 1.00 93.69 343 TYR A C 1
ATOM 2741 O O . TYR A 1 343 ? -19.019 1.581 18.460 1.00 93.69 343 TYR A O 1
ATOM 2749 N N . GLU A 1 344 ? -19.836 0.105 19.943 1.00 91.06 344 GLU A N 1
ATOM 2750 C CA . GLU A 1 344 ? -21.197 0.663 19.964 1.00 91.06 344 GLU A CA 1
ATOM 2751 C C . GLU A 1 344 ? -21.209 2.106 20.500 1.00 91.06 344 GLU A C 1
ATOM 2753 O O . GLU A 1 344 ? -21.858 2.981 19.917 1.00 91.06 344 GLU A O 1
ATOM 2758 N N . ASN A 1 345 ? -20.431 2.383 21.553 1.00 90.88 345 ASN A N 1
ATOM 2759 C CA . ASN A 1 345 ? -20.281 3.731 22.103 1.00 90.88 345 ASN A CA 1
ATOM 2760 C C . ASN A 1 345 ? -19.572 4.670 21.120 1.00 90.88 345 ASN A C 1
ATOM 2762 O O . ASN A 1 345 ? -20.102 5.737 20.819 1.00 90.88 345 ASN A O 1
ATOM 2766 N N . ALA A 1 346 ? -18.423 4.261 20.568 1.00 89.38 346 ALA A N 1
ATOM 2767 C CA . ALA A 1 346 ? -17.673 5.075 19.609 1.00 89.38 346 ALA A CA 1
ATOM 2768 C C . ALA A 1 346 ? -18.513 5.416 18.369 1.00 89.38 346 ALA A C 1
ATOM 2770 O O . ALA A 1 346 ? -18.506 6.550 17.893 1.00 89.38 346 ALA A O 1
ATOM 2771 N N . PHE A 1 347 ? -19.301 4.457 17.876 1.00 86.62 347 PHE A N 1
ATOM 2772 C CA . PHE A 1 347 ? -20.231 4.691 16.779 1.00 86.62 347 PHE A CA 1
ATOM 2773 C C . PHE A 1 347 ? -21.317 5.708 17.143 1.00 86.62 347 PHE A C 1
ATOM 2775 O O . PHE A 1 347 ? -21.543 6.656 16.388 1.00 86.62 347 PHE A O 1
ATOM 2782 N N . SER A 1 348 ? -21.960 5.530 18.300 1.00 84.81 348 SER A N 1
ATOM 2783 C CA . SER A 1 348 ? -23.040 6.402 18.780 1.00 84.81 348 SER A CA 1
ATOM 2784 C C . SER A 1 348 ? -22.584 7.842 19.019 1.00 84.81 348 SER A C 1
ATOM 2786 O O . SER A 1 348 ? -23.350 8.776 18.790 1.00 84.81 348 SER A O 1
ATOM 2788 N N . GLU A 1 349 ? -21.344 8.024 19.473 1.00 85.31 349 GLU A N 1
ATOM 2789 C CA . GLU A 1 349 ? -20.741 9.336 19.732 1.00 85.31 349 GLU A CA 1
ATOM 2790 C C . GLU A 1 349 ? -20.194 10.009 18.462 1.00 85.31 349 GLU A C 1
ATOM 2792 O O . GLU A 1 349 ? -19.977 11.222 18.449 1.00 85.31 349 GLU A O 1
ATOM 2797 N N . SER A 1 350 ? -19.995 9.254 17.379 1.00 80.25 350 SER A N 1
ATOM 2798 C CA . SER A 1 350 ? -19.487 9.793 16.117 1.00 80.25 350 SER A CA 1
ATOM 2799 C C . SER A 1 350 ? -20.521 10.652 15.372 1.00 80.25 350 SER A C 1
ATOM 2801 O O . SER A 1 350 ? -21.731 10.586 15.594 1.00 80.25 350 SER A O 1
ATOM 2803 N N . ILE A 1 351 ? -20.055 11.449 14.404 1.00 77.25 351 ILE A N 1
ATOM 2804 C CA . ILE A 1 351 ? -20.936 12.242 13.530 1.00 77.25 351 ILE A CA 1
ATOM 2805 C C . ILE A 1 351 ? -21.688 11.380 12.495 1.00 77.25 351 ILE A C 1
ATOM 2807 O O . ILE A 1 351 ? -22.669 11.829 11.893 1.00 77.25 351 ILE A O 1
ATOM 2811 N N . LEU A 1 352 ? -21.243 10.135 12.297 1.00 77.25 352 LEU A N 1
ATOM 2812 C CA . LEU A 1 352 ? -21.666 9.251 11.216 1.00 77.25 352 LEU A CA 1
ATOM 2813 C C . LEU A 1 352 ? -23.168 8.903 11.255 1.00 77.25 352 LEU A C 1
ATOM 2815 O O . LEU A 1 352 ? -23.823 9.101 10.228 1.00 77.25 352 LEU A O 1
ATOM 2819 N N . PRO A 1 353 ? -23.770 8.487 12.394 1.00 78.56 353 PRO A N 1
ATOM 2820 C CA . PRO A 1 353 ? -25.200 8.180 12.454 1.00 78.56 353 PRO A CA 1
ATOM 2821 C C . PRO A 1 353 ? -26.059 9.383 12.058 1.00 78.56 353 PRO A C 1
ATOM 2823 O O . PRO A 1 353 ? -27.006 9.259 11.285 1.00 78.56 353 PRO A O 1
ATOM 2826 N N . THR A 1 354 ? -25.696 10.576 12.538 1.00 76.62 354 THR A N 1
ATOM 2827 C CA . THR A 1 354 ? -26.452 11.803 12.258 1.00 76.62 354 THR A CA 1
ATOM 2828 C C . THR A 1 354 ? -26.379 12.180 10.775 1.00 76.62 354 THR A C 1
ATOM 2830 O O . THR A 1 354 ? -27.395 12.570 10.196 1.00 76.62 354 THR A O 1
ATOM 2833 N N . GLN A 1 355 ? -25.209 12.034 10.141 1.00 76.19 355 GLN A N 1
ATOM 2834 C CA . GLN A 1 355 ? -25.027 12.309 8.709 1.00 76.19 355 GLN A CA 1
ATOM 2835 C C . GLN A 1 355 ? -25.765 11.301 7.825 1.00 76.19 355 GLN A C 1
ATOM 2837 O O . GLN A 1 355 ? -26.426 11.705 6.869 1.00 76.19 355 GLN A O 1
ATOM 2842 N N . LEU A 1 356 ? -25.723 10.011 8.170 1.00 77.06 356 LEU A N 1
ATOM 2843 C CA . LEU A 1 356 ? -26.457 8.968 7.449 1.00 77.06 356 LEU A CA 1
ATOM 2844 C C . LEU A 1 356 ? -27.970 9.227 7.486 1.00 77.06 356 LEU A C 1
ATOM 2846 O O . LEU A 1 356 ? -28.609 9.251 6.436 1.00 77.06 356 LEU A O 1
ATOM 2850 N N . ILE A 1 357 ? -28.532 9.525 8.666 1.00 76.38 357 ILE A N 1
ATOM 2851 C CA . ILE A 1 357 ? -29.955 9.884 8.808 1.00 76.38 357 ILE A CA 1
ATOM 2852 C C . ILE A 1 357 ? -30.286 11.118 7.961 1.00 76.38 357 ILE A C 1
ATOM 2854 O O . ILE A 1 357 ? -31.301 11.144 7.263 1.00 76.38 357 ILE A O 1
ATOM 2858 N N . HIS A 1 358 ? -29.435 12.145 7.996 1.00 77.00 358 HIS A N 1
ATOM 2859 C CA . HIS A 1 358 ? -29.628 13.351 7.195 1.00 77.00 358 HIS A CA 1
ATOM 2860 C C . HIS A 1 358 ? -29.623 13.053 5.685 1.00 77.00 358 HIS A C 1
ATOM 2862 O O . HIS A 1 358 ? -30.481 13.545 4.954 1.00 77.00 358 HIS A O 1
ATOM 2868 N N . TRP A 1 359 ? -28.704 12.222 5.188 1.00 74.56 359 TRP A N 1
ATOM 2869 C CA . TRP A 1 359 ? -28.664 11.867 3.766 1.00 74.56 359 TRP A CA 1
ATOM 2870 C C . TRP A 1 359 ? -29.861 11.038 3.314 1.00 74.56 359 TRP A C 1
ATOM 2872 O O . TRP A 1 359 ? -30.358 11.270 2.213 1.00 74.56 359 TRP A O 1
ATOM 2882 N N . VAL A 1 360 ? -30.345 10.120 4.154 1.00 70.56 360 VAL A N 1
ATOM 2883 C CA . VAL A 1 360 ? -31.562 9.349 3.866 1.00 70.56 360 VAL A CA 1
ATOM 2884 C C . VAL A 1 360 ? -32.772 10.283 3.824 1.00 70.56 360 VAL A C 1
ATOM 2886 O O . VAL A 1 360 ? -33.482 10.311 2.824 1.00 70.56 360 VAL A O 1
ATOM 2889 N N . THR A 1 361 ? -32.955 11.121 4.850 1.00 70.38 361 THR A N 1
ATOM 2890 C CA . THR A 1 361 ? -34.106 12.043 4.964 1.00 70.38 361 THR A CA 1
ATOM 2891 C C . THR A 1 361 ? -34.137 13.145 3.905 1.00 70.38 361 THR A C 1
ATOM 2893 O O . THR A 1 361 ? -35.209 13.626 3.556 1.00 70.38 361 THR A O 1
ATOM 2896 N N . THR A 1 362 ? -32.987 13.549 3.361 1.00 67.31 362 THR A N 1
ATOM 2897 C CA . THR A 1 362 ? -32.923 14.533 2.264 1.00 67.31 362 THR A CA 1
ATOM 2898 C C . THR A 1 362 ? -33.137 13.919 0.879 1.00 67.31 362 THR A C 1
ATOM 2900 O O . THR A 1 362 ? -33.527 14.637 -0.041 1.00 67.31 362 THR A O 1
ATOM 2903 N N . GLN A 1 363 ? -32.923 12.608 0.703 1.00 57.97 363 GLN A N 1
ATOM 2904 C CA . GLN A 1 363 ? -33.270 11.893 -0.535 1.00 57.97 363 GLN A CA 1
ATOM 2905 C C . GLN A 1 363 ? -34.764 11.564 -0.614 1.00 57.97 363 GLN A C 1
ATOM 2907 O O . GLN A 1 363 ? -35.350 11.616 -1.697 1.00 57.97 363 GLN A O 1
ATOM 2912 N N . THR A 1 364 ? -35.399 11.277 0.519 1.00 51.72 364 THR A N 1
ATOM 2913 C CA . THR A 1 364 ? -36.853 11.156 0.634 1.00 51.72 364 THR A CA 1
ATOM 2914 C C . THR A 1 364 ? -37.478 12.537 0.813 1.00 51.72 364 THR A C 1
ATOM 2916 O O . THR A 1 364 ? -37.838 12.944 1.910 1.00 51.72 364 THR A O 1
ATOM 2919 N N . CYS A 1 365 ? -37.654 13.282 -0.282 1.00 43.72 365 CYS A N 1
ATOM 2920 C CA . CYS A 1 365 ? -38.539 14.450 -0.282 1.00 43.72 365 CYS A CA 1
ATOM 2921 C C . CYS A 1 365 ? -39.999 13.981 -0.139 1.00 43.72 365 CYS A C 1
ATOM 2923 O O . CYS A 1 365 ? -40.734 13.916 -1.118 1.00 43.72 365 CYS A O 1
ATOM 2925 N N . MET A 1 366 ? -40.396 13.585 1.069 1.00 41.44 366 MET A N 1
ATOM 2926 C CA . MET A 1 366 ? -41.782 13.363 1.466 1.00 41.44 366 MET A CA 1
ATOM 2927 C C . MET A 1 366 ? -41.947 13.837 2.907 1.00 41.44 366 MET A C 1
ATOM 2929 O O . MET A 1 366 ? -41.327 13.311 3.830 1.00 41.44 366 MET A O 1
ATOM 2933 N N . ASP A 1 367 ? -42.790 14.857 3.061 1.00 43.59 367 ASP A N 1
ATOM 2934 C CA . ASP A 1 367 ? -43.347 15.347 4.317 1.00 43.59 367 ASP A CA 1
ATOM 2935 C C . ASP A 1 367 ? -44.027 14.210 5.091 1.00 43.59 367 ASP A C 1
ATOM 2937 O O . ASP A 1 367 ? -45.242 14.052 5.049 1.00 43.59 367 ASP A O 1
ATOM 2941 N N . GLU A 1 368 ? -43.275 13.437 5.863 1.00 40.09 368 GLU A N 1
ATOM 2942 C CA . GLU A 1 368 ? -43.848 12.696 6.976 1.00 40.09 368 GLU A CA 1
ATOM 2943 C C . GLU A 1 368 ? -42.942 12.830 8.190 1.00 40.09 368 GLU A C 1
ATOM 2945 O O . GLU A 1 368 ? -41.754 12.519 8.160 1.00 40.09 368 GLU A O 1
ATOM 2950 N N . LYS A 1 369 ? -43.542 13.319 9.282 1.00 44.28 369 LYS A N 1
ATOM 2951 C CA . LYS A 1 369 ? -42.981 13.385 10.634 1.00 44.28 369 LYS A CA 1
ATOM 2952 C C . LYS A 1 369 ? -42.661 11.969 11.129 1.00 44.28 369 LYS A C 1
ATOM 2954 O O . LYS A 1 369 ? -43.336 11.447 12.015 1.00 44.28 369 LYS A O 1
ATOM 2959 N N . THR A 1 370 ? -41.651 11.326 10.565 1.00 44.00 370 THR A N 1
ATOM 2960 C CA . THR A 1 370 ? -41.135 10.062 11.064 1.00 44.00 370 THR A CA 1
ATOM 2961 C C . THR A 1 370 ? -40.258 10.365 12.271 1.00 44.00 370 THR A C 1
ATOM 2963 O O . THR A 1 370 ? -39.355 11.203 12.253 1.00 44.00 370 THR A O 1
ATOM 2966 N N . ARG A 1 371 ? -40.633 9.754 13.399 1.00 48.75 371 ARG A N 1
ATOM 2967 C CA . ARG A 1 371 ? -39.931 9.863 14.679 1.00 48.75 371 ARG A CA 1
ATOM 2968 C C . ARG A 1 371 ? -38.443 9.609 14.451 1.00 48.75 371 ARG A C 1
ATOM 2970 O O . ARG A 1 371 ? -38.098 8.594 13.858 1.00 48.75 371 ARG A O 1
ATOM 2977 N N . ARG A 1 372 ? -37.593 10.504 14.970 1.00 46.03 372 ARG A N 1
ATOM 2978 C CA . ARG A 1 372 ? -36.136 10.325 15.051 1.00 46.03 372 ARG A CA 1
ATOM 2979 C C . ARG A 1 372 ? -35.863 8.897 15.558 1.00 46.03 372 ARG A C 1
ATOM 2981 O O . ARG A 1 372 ? -36.237 8.616 16.701 1.00 46.03 372 ARG A O 1
ATOM 2988 N N . PRO A 1 373 ? -35.320 7.984 14.736 1.00 53.38 373 PRO A N 1
ATOM 2989 C CA . PRO A 1 373 ? -35.070 6.632 15.194 1.00 53.38 373 PRO A CA 1
ATOM 2990 C C . PRO A 1 373 ? -33.955 6.692 16.242 1.00 53.38 373 PRO A C 1
ATOM 2992 O O . PRO A 1 373 ? -32.973 7.417 16.075 1.00 53.38 373 PRO A O 1
ATOM 2995 N N . ASN A 1 374 ? -34.150 6.004 17.369 1.00 50.66 374 ASN A N 1
ATOM 2996 C CA . ASN A 1 374 ? -33.155 5.944 18.434 1.00 50.66 374 ASN A CA 1
ATOM 2997 C C . ASN A 1 374 ? -32.072 4.953 17.997 1.00 50.66 374 ASN A C 1
ATOM 2999 O O . ASN A 1 374 ? -32.181 3.754 18.239 1.00 50.66 374 ASN A O 1
ATOM 3003 N N . ILE A 1 375 ? -31.107 5.458 17.236 1.00 59.25 375 ILE A N 1
ATOM 3004 C CA . ILE A 1 375 ? -30.061 4.669 16.594 1.00 59.25 375 ILE A CA 1
ATOM 3005 C C . ILE A 1 375 ? -28.832 4.725 17.488 1.00 59.25 375 ILE A C 1
ATOM 3007 O O . ILE A 1 375 ? -28.115 5.722 17.509 1.00 59.25 375 ILE A O 1
ATOM 3011 N N . SER A 1 376 ? -28.622 3.655 18.245 1.00 61.44 376 SER A N 1
ATOM 3012 C CA . SER A 1 376 ? -27.426 3.450 19.066 1.00 61.44 376 SER A CA 1
ATOM 3013 C C . SER A 1 376 ? -26.527 2.336 18.525 1.00 61.44 376 SER A C 1
ATOM 3015 O O . SER A 1 376 ? -25.475 2.070 19.094 1.00 61.44 376 SER A O 1
ATOM 3017 N N . THR A 1 377 ? -26.927 1.645 17.449 1.00 61.03 377 THR A N 1
ATOM 3018 C CA . THR A 1 377 ? -26.143 0.539 16.875 1.00 61.03 377 THR A CA 1
ATOM 3019 C C . THR A 1 377 ? -26.122 0.573 15.341 1.00 61.03 377 THR A C 1
ATOM 3021 O O . THR A 1 377 ? -27.138 0.910 14.725 1.00 61.03 377 THR A O 1
ATOM 3024 N N . PRO A 1 378 ? -25.006 0.182 14.697 1.00 57.00 378 PRO A N 1
ATOM 3025 C CA . PRO A 1 378 ? -24.907 0.079 13.237 1.00 57.00 378 PRO A CA 1
ATOM 3026 C C . PRO A 1 378 ? -25.988 -0.801 12.599 1.00 57.00 378 PRO A C 1
ATOM 3028 O O . PRO A 1 378 ? -26.579 -0.430 11.588 1.00 57.00 378 PRO A O 1
ATOM 3031 N N . GLU A 1 379 ? -26.309 -1.931 13.234 1.00 71.06 379 GLU A N 1
ATOM 3032 C CA . GLU A 1 379 ? -27.328 -2.890 12.786 1.00 71.06 379 GLU A CA 1
ATOM 3033 C C . GLU A 1 379 ? -28.711 -2.238 12.598 1.00 71.06 379 GLU A C 1
ATOM 3035 O O . GLU A 1 379 ? -29.449 -2.581 11.673 1.00 71.06 379 GLU A O 1
ATOM 3040 N N . THR A 1 380 ? -29.055 -1.249 13.433 1.00 69.69 380 THR A N 1
ATOM 3041 C CA . THR A 1 380 ? -30.324 -0.514 13.299 1.00 69.69 380 THR A CA 1
ATOM 3042 C C . THR A 1 380 ? -30.362 0.431 12.103 1.00 69.69 380 THR A C 1
ATOM 3044 O O . THR A 1 380 ? -31.452 0.791 11.686 1.00 69.69 380 THR A O 1
ATOM 3047 N N . LEU A 1 381 ? -29.216 0.816 11.534 1.00 66.19 381 LEU A N 1
ATOM 3048 C CA . LEU A 1 381 ? -29.136 1.627 10.313 1.00 66.19 381 LEU A CA 1
ATOM 3049 C C . LEU A 1 381 ? -29.057 0.785 9.044 1.00 66.19 381 LEU A C 1
ATOM 3051 O O . LEU A 1 381 ? -29.520 1.231 8.005 1.00 66.19 381 LEU A O 1
ATOM 3055 N N . ILE A 1 382 ? -28.466 -0.409 9.118 1.00 69.38 382 ILE A N 1
ATOM 3056 C CA . ILE A 1 382 ? -28.352 -1.322 7.970 1.00 69.38 382 ILE A CA 1
ATOM 3057 C C . ILE A 1 382 ? -29.725 -1.891 7.580 1.00 69.38 382 ILE A C 1
ATOM 3059 O O . ILE A 1 382 ? -29.980 -2.141 6.407 1.00 69.38 382 ILE A O 1
ATOM 3063 N N . ASN A 1 383 ? -30.602 -2.100 8.566 1.00 57.00 383 ASN A N 1
ATOM 3064 C CA . ASN A 1 383 ? -31.928 -2.695 8.377 1.00 57.00 383 ASN A CA 1
ATOM 3065 C C . ASN A 1 383 ? -33.056 -1.670 8.115 1.00 57.00 383 ASN A C 1
ATOM 3067 O O . ASN A 1 383 ? -34.224 -2.066 8.084 1.00 57.00 383 ASN A O 1
ATOM 3071 N N . VAL A 1 384 ? -32.728 -0.377 7.982 1.00 50.88 384 VAL A N 1
ATOM 3072 C CA . VAL A 1 384 ? -33.654 0.716 7.608 1.00 50.88 384 VAL A CA 1
ATOM 3073 C C . VAL A 1 384 ? -33.592 0.928 6.107 1.00 50.88 384 VAL A C 1
ATOM 3075 O O . VAL A 1 384 ? -34.682 1.068 5.508 1.00 50.88 384 VAL A O 1
#

pLDDT: mean 79.84, std 15.16, range [27.33, 96.5]

Radius of gyration: 22.55 Å; chains: 1; bounding box: 71×48×57 Å

Secondary structure (DSSP, 8-state):
--PPPHHHHHHHHHHHHHHHHHHHHHHHTT----HHHHHHHHHHHHT-SS--HHHHHHHHHHHHHHHHHH-TTTT-HHHHHHHHHHHHHHHHHHHTTS-HHHHHHTTHHHHHHHHHHHHHS-TT-HHHHHHHHHHHHHHHHHHHHHHSS-TTTTTSSSTT-B---HHHHHHHTTTTS-TT--HHHHHHHHSTT--HHHHHHHHH--BHHHHHHHHHHHHHHHHHHHHHHHH-S-HHHHHHHHHHHHHHHHHH--HHHHHHHHHHHHSSS-GGGGTS-HHHHHHHHHHHHHHHHHS--HHHHTSGGGGS-TTHHHHHHHHHHHHHHHHHHHHHHTT-HHHHHHHHHHHHHSSHHHHHHHHHHHH-------------SHHHHHT-

Sequence (384 aa):
MNSPTIDCIQNYEPMLKESINQFLTSYRNGMSDFSDFESISCRFFQATADPTLEIIWFYSAVVCHRSKSSTLTLQEPSKKILLANDLFQFVLSCSTPCDGLKKVAVLAPVVYELHNLLCEFSKKDLCLKTGIEGLIERIVSYISLWCGNDTKDQEKGSDNSMVRFQDLVRVWTVDRIGENCRFGDVLKVFFPLLSDEVCNGLIKNCKIGYLAGIVMNEVFLLSLYLKFDLGGSTEELQKDLKDWAGQTINGFQNYYFLDTLLRMQLEPSFPVTTLLSLRDAVLLRKMLFDTVILVDYAFINTGRWTQLPGNHLKDLALLWLLVVDSAIQLARVNHEQSRVISYENAFSESILPTQLIHWVTTQTCMDEKTRRPNISTPETLINV

Organism: NCBI:txid185542

Foldseek 3Di:
DDPPDPVVVVVVVVVLVVLLVCLLVCVVVVDLALPVSLVVLVVQLVVDPQDDLSSLLSNLLSVLSNLVSVPPCPVDLVVLLVSLVVSVVSLCVSCVSPALLSSLLSCLLSLLSLVVSLLVDDLPPPVSLVSSLVSLVVSLVSLLVRQVPCLPPPPPDFFPDFDPCQSSLCSSCSVPDDPPDDSLVSVCSSQVQADSVLSVVNVPTDTSLLSSLSSLLSSLLSNLLSLPSNVDDDPVSLVVSLVVSLVSCLSNLRLSVLQRLLVQLLDPAGSCVSRDPPVVRVSVSLSVLCNLQQRDRCSQQVCSLVVDDDCSSVVSLVSVLSSLVVSLVVCVVVVVVVVNVSSLQSVQPDCSVVVLVVVVVVVPPDDDPDDDPPDSHSVVSVVD